Protein AF-A0A1W5D8Z5-F1 (afdb_monomer)

Sequence (455 aa):
MLRHGYRRSPISWREISVKGAHGLWIIHNESQKPDLVVYYCHGGGFSMGSSYFYLEFLLALVSLLESDGGYRNPALFALEYTLVPDASFPTQLHQSIAGFEHVRSLVENASKICFSGDSAGATLVLSLLLHIASSPYYEKRRPGYAILISPWVSIVSPNNRDTPSDYLNANSLELYGRQYAGSEKNLTPLDLVKCRRQVDASIYKSNLSAWRSIYAKEGLRGVFFGWSPTFVGYCFQGGGKYGFYEVFKYYYGEKLFPNTNKTVVYLGASASAEFLADMALCPFEAIKVRMQTTLPPFASTLREGWAKVTAKEGYGGLYKGLYPLWGRQIPYTMVKFATFETTVDYIYRTLGKPKESYSALQQTGVSFLGGYIAGIGCAVISHPADVMVSKLNADRQAGEGAAQAMSRIYGSIGFKGLWNGLPVRIVMIGTLTAFQWLIYDSFKVSLGLPTTGGH

Mean predicted aligned error: 16.62 Å

pLDDT: mean 83.25, std 12.53, range [35.94, 98.5]

Nearest PDB structures (foldseek):
  5gmr-assembly4_D  TM=8.353E-01  e=9.800E-08  uncultured bacterium
  7at4-assembly1_A  TM=8.037E-01  e=8.154E-08  uncultured bacterium
  4xvc-assembly4_D  TM=8.140E-01  e=1.125E-07  environmental samples
  3dnm-assembly3_C  TM=8.318E-01  e=2.566E-06  uncultured bacterium
  3dnm-assembly1_A  TM=7.995E-01  e=1.947E-06  uncultured bacterium

Structure (mmCIF, N/CA/C/O backbone):
data_AF-A0A1W5D8Z5-F1
#
_entry.id   AF-A0A1W5D8Z5-F1
#
loop_
_atom_site.group_PDB
_atom_site.id
_atom_site.type_symbol
_atom_site.label_atom_id
_atom_site.label_alt_id
_atom_site.label_comp_id
_atom_site.label_asym_id
_atom_site.label_entity_id
_atom_site.label_seq_id
_atom_site.pdbx_PDB_ins_code
_atom_site.Cartn_x
_atom_site.Cartn_y
_atom_site.Cartn_z
_atom_site.occupancy
_atom_site.B_iso_or_equiv
_atom_site.auth_seq_id
_atom_site.auth_comp_id
_atom_site.auth_asym_id
_atom_site.auth_atom_id
_atom_site.pdbx_PDB_model_num
ATOM 1 N N . MET A 1 1 ? 16.843 -19.762 -13.304 1.00 61.38 1 MET A N 1
ATOM 2 C CA . MET A 1 1 ? 17.180 -20.556 -14.524 1.00 61.38 1 MET A CA 1
ATOM 3 C C . MET A 1 1 ? 18.179 -19.937 -15.519 1.00 61.38 1 MET A C 1
ATOM 5 O O . MET A 1 1 ? 19.203 -20.576 -15.724 1.00 61.38 1 MET A O 1
ATOM 9 N N . LEU A 1 2 ? 17.994 -18.739 -16.110 1.00 62.00 2 LEU A N 1
ATOM 10 C CA . LEU A 1 2 ? 18.997 -18.164 -17.052 1.00 62.00 2 LEU A CA 1
ATOM 11 C C . LEU A 1 2 ? 20.402 -18.008 -16.434 1.00 62.00 2 LEU A C 1
ATOM 13 O O . LEU A 1 2 ? 21.404 -18.264 -17.095 1.00 62.00 2 LEU A O 1
ATOM 17 N N . ARG A 1 3 ? 20.470 -17.660 -15.139 1.00 56.56 3 ARG A N 1
ATOM 18 C CA . ARG A 1 3 ? 21.719 -17.596 -14.351 1.00 56.56 3 ARG A CA 1
ATOM 19 C C . ARG A 1 3 ? 22.451 -18.941 -14.232 1.00 56.56 3 ARG A C 1
ATOM 21 O O . ARG A 1 3 ? 23.636 -18.948 -13.936 1.00 56.56 3 ARG A O 1
ATOM 28 N N . HIS A 1 4 ? 21.758 -20.049 -14.487 1.00 66.12 4 HIS A N 1
ATOM 29 C CA . HIS A 1 4 ? 22.291 -21.412 -14.463 1.00 66.12 4 HIS A CA 1
ATOM 30 C C . HIS A 1 4 ? 22.468 -21.993 -15.880 1.00 66.12 4 HIS A C 1
ATOM 32 O O . HIS A 1 4 ? 22.614 -23.198 -16.034 1.00 66.12 4 HIS A O 1
ATOM 38 N N . GLY A 1 5 ? 22.433 -21.157 -16.929 1.00 71.25 5 GLY A N 1
ATOM 39 C CA . GLY A 1 5 ? 22.708 -21.569 -18.314 1.00 71.25 5 GLY A CA 1
ATOM 40 C C . GLY A 1 5 ? 21.513 -22.139 -19.090 1.00 71.25 5 GLY A C 1
ATOM 41 O O . GLY A 1 5 ? 21.625 -22.376 -20.293 1.00 71.25 5 GLY A O 1
ATOM 42 N N . TYR A 1 6 ? 20.348 -22.300 -18.458 1.00 67.81 6 TYR A N 1
ATOM 43 C CA . TYR A 1 6 ? 19.146 -22.805 -19.124 1.00 67.81 6 TYR A CA 1
ATOM 44 C C . TYR A 1 6 ? 18.458 -21.708 -19.947 1.00 67.81 6 TYR A C 1
ATOM 46 O O . TYR A 1 6 ? 17.938 -20.736 -19.397 1.00 67.81 6 TYR A O 1
ATOM 54 N N . ARG A 1 7 ? 18.429 -21.878 -21.277 1.00 70.38 7 ARG A N 1
ATOM 55 C CA . ARG A 1 7 ? 17.733 -20.975 -22.223 1.00 70.38 7 ARG A CA 1
ATOM 56 C C . ARG A 1 7 ? 16.235 -21.264 -22.365 1.00 70.38 7 ARG A C 1
ATOM 58 O O . ARG A 1 7 ? 15.495 -20.414 -22.847 1.00 70.38 7 ARG A O 1
ATOM 65 N N . ARG A 1 8 ? 15.799 -22.462 -21.979 1.00 70.44 8 ARG A N 1
ATOM 66 C CA . ARG A 1 8 ? 14.400 -22.908 -21.918 1.00 70.44 8 ARG A CA 1
ATOM 67 C C . ARG A 1 8 ? 14.217 -23.717 -20.637 1.00 70.44 8 ARG A C 1
ATOM 69 O O . ARG A 1 8 ? 15.195 -24.265 -20.132 1.00 70.44 8 ARG A O 1
ATOM 76 N N . SER A 1 9 ? 12.995 -23.754 -20.111 1.00 72.62 9 SER A N 1
ATOM 77 C CA . SER A 1 9 ? 12.679 -24.577 -18.939 1.00 72.62 9 SER A CA 1
ATOM 78 C C . SER A 1 9 ? 12.969 -26.051 -19.256 1.00 72.62 9 SER A C 1
ATOM 80 O O . SER A 1 9 ? 12.497 -26.520 -20.293 1.00 72.62 9 SER A O 1
ATOM 82 N N . PRO A 1 10 ? 13.735 -26.773 -18.419 1.00 75.88 10 PRO A N 1
ATOM 83 C CA . PRO A 1 10 ? 14.020 -28.191 -18.635 1.00 75.88 10 PRO A CA 1
ATOM 84 C C . PRO A 1 10 ? 12.790 -29.077 -18.387 1.00 75.88 10 PRO A C 1
ATOM 86 O O . PRO A 1 10 ? 12.699 -30.162 -18.946 1.00 75.88 10 PRO A O 1
ATOM 89 N N . ILE A 1 11 ? 11.828 -28.587 -17.600 1.00 86.38 11 ILE A N 1
ATOM 90 C CA . ILE A 1 11 ? 10.555 -29.252 -17.306 1.00 86.38 11 ILE A CA 1
ATOM 91 C C . ILE A 1 11 ? 9.424 -28.415 -17.889 1.00 86.38 11 ILE A C 1
ATOM 93 O O . ILE A 1 11 ? 9.457 -27.178 -17.807 1.00 86.38 11 ILE A O 1
ATOM 97 N N . SER A 1 12 ? 8.417 -29.071 -18.458 1.00 88.56 12 SER A N 1
ATOM 98 C CA . SER A 1 12 ? 7.221 -28.374 -18.915 1.00 88.56 12 SER A CA 1
ATOM 99 C C . SER A 1 12 ? 6.399 -27.895 -17.719 1.00 88.56 12 SER A C 1
ATOM 101 O O . SER A 1 12 ? 6.214 -28.613 -16.733 1.00 88.56 12 SER A O 1
ATOM 103 N N . TRP A 1 13 ? 5.924 -26.656 -17.798 1.00 93.19 13 TRP A N 1
ATOM 104 C CA . TRP A 1 13 ? 4.943 -26.136 -16.863 1.00 93.19 13 TRP A CA 1
ATOM 105 C C . TRP A 1 13 ? 3.960 -25.225 -17.585 1.00 93.19 13 TRP A C 1
ATOM 107 O O . TRP A 1 13 ? 4.304 -24.585 -18.581 1.00 93.19 13 TRP A O 1
ATOM 117 N N . ARG A 1 14 ? 2.729 -25.179 -17.081 1.00 94.25 14 ARG A N 1
ATOM 118 C CA . ARG A 1 14 ? 1.655 -24.337 -17.611 1.00 94.25 14 ARG A CA 1
ATOM 119 C C . ARG A 1 14 ? 0.695 -23.916 -16.515 1.00 94.25 14 ARG A C 1
ATOM 121 O O . ARG A 1 14 ? 0.558 -24.590 -15.496 1.00 94.25 14 ARG A O 1
ATOM 128 N N . GLU A 1 15 ? -0.011 -22.830 -16.766 1.00 95.69 15 GLU A N 1
ATOM 129 C CA . GLU A 1 15 ? -1.135 -22.415 -15.938 1.00 95.69 15 GLU A CA 1
ATOM 130 C C . GLU A 1 15 ? -2.349 -23.297 -16.216 1.00 95.69 15 GLU A C 1
ATOM 132 O O . GLU A 1 15 ? -2.657 -23.631 -17.363 1.00 95.69 15 GLU A O 1
ATOM 137 N N . ILE A 1 16 ? -3.052 -23.670 -15.153 1.00 93.62 16 ILE A N 1
ATOM 138 C CA . ILE A 1 16 ? -4.333 -24.356 -15.231 1.00 93.62 16 ILE A CA 1
ATOM 139 C C . ILE A 1 16 ? -5.367 -23.528 -14.475 1.00 93.62 16 ILE A C 1
ATOM 141 O O . ILE A 1 16 ? -5.223 -23.247 -13.287 1.00 93.62 16 ILE A O 1
ATOM 145 N N . SER A 1 17 ? -6.447 -23.190 -15.177 1.00 93.50 17 SER A N 1
ATOM 146 C CA . SER A 1 17 ? -7.649 -22.583 -14.608 1.00 93.50 17 SER A CA 1
ATOM 147 C C . SER A 1 17 ? -8.798 -23.581 -14.683 1.00 93.50 17 SER A C 1
ATOM 149 O O . SER A 1 17 ? -9.228 -23.961 -15.771 1.00 93.50 17 SER A O 1
ATOM 151 N N . VAL A 1 18 ? -9.322 -23.990 -13.531 1.00 91.81 18 VAL A N 1
ATOM 152 C CA . VAL A 1 18 ? -10.535 -24.808 -13.419 1.00 91.81 18 VAL A CA 1
ATOM 153 C C . VAL A 1 18 ? -11.593 -24.067 -12.614 1.00 91.81 18 VAL A C 1
ATOM 155 O O . VAL A 1 18 ? -11.330 -23.052 -11.969 1.00 91.81 18 VAL A O 1
ATOM 158 N N . LYS A 1 19 ? -12.831 -24.564 -12.636 1.00 91.19 19 LYS A N 1
ATOM 159 C CA . LYS A 1 19 ? -13.921 -23.947 -11.878 1.00 91.19 19 LYS A CA 1
ATOM 160 C C . LYS A 1 19 ? -13.593 -23.953 -10.379 1.00 91.19 19 LYS A C 1
ATOM 162 O O . LYS A 1 19 ? -13.695 -24.983 -9.723 1.00 91.19 19 LYS A O 1
ATOM 167 N N . GLY A 1 20 ? -13.246 -22.782 -9.852 1.00 90.06 20 GLY A N 1
ATOM 168 C CA . GLY A 1 20 ? -12.958 -22.576 -8.434 1.00 90.06 20 GLY A CA 1
ATOM 169 C C . GLY A 1 20 ? -11.495 -22.747 -8.022 1.00 90.06 20 GLY A C 1
ATOM 170 O O . GLY A 1 20 ? -11.220 -22.548 -6.846 1.00 90.06 20 GLY A O 1
ATOM 171 N N . ALA A 1 21 ? -10.564 -23.058 -8.930 1.00 94.06 21 ALA A N 1
ATOM 172 C CA . ALA A 1 21 ? -9.134 -23.105 -8.613 1.00 94.06 21 ALA A CA 1
ATOM 173 C C . ALA A 1 21 ? -8.261 -22.673 -9.797 1.00 94.06 21 ALA A C 1
ATOM 175 O O . ALA A 1 21 ? -8.585 -22.925 -10.957 1.00 94.06 21 ALA A O 1
ATOM 176 N N . HIS A 1 22 ? -7.137 -22.046 -9.476 1.00 96.19 22 HIS A N 1
ATOM 177 C CA . HIS A 1 22 ? -6.090 -21.654 -10.409 1.00 96.19 22 HIS A CA 1
ATOM 178 C C . HIS A 1 22 ? -4.752 -22.171 -9.877 1.00 96.19 22 HIS A C 1
ATOM 180 O O . HIS A 1 22 ? -4.594 -22.322 -8.664 1.00 96.19 22 HIS A O 1
ATOM 186 N N . GLY A 1 23 ? -3.795 -22.467 -10.748 1.00 96.19 23 GLY A N 1
ATOM 187 C CA . GLY A 1 23 ? -2.488 -22.928 -10.304 1.00 96.19 23 GLY A CA 1
ATOM 188 C C . GLY A 1 23 ? -1.532 -23.269 -11.433 1.00 96.19 23 GLY A C 1
ATOM 189 O O . GLY A 1 23 ? -1.876 -23.198 -12.613 1.00 96.19 23 GLY A O 1
ATOM 190 N N . LEU A 1 24 ? -0.325 -23.672 -11.049 1.00 97.19 24 LEU A N 1
ATOM 191 C CA . LEU A 1 24 ? 0.710 -24.141 -11.962 1.00 97.19 24 LEU A CA 1
ATOM 192 C C . LEU A 1 24 ? 0.738 -25.661 -11.986 1.00 97.19 24 LEU A C 1
ATOM 194 O O . LEU A 1 24 ? 0.827 -26.302 -10.943 1.00 97.19 24 LEU A O 1
ATOM 198 N N . TRP A 1 25 ? 0.706 -26.227 -13.184 1.00 97.31 25 TRP A N 1
ATOM 199 C CA . TRP A 1 25 ? 0.942 -27.642 -13.423 1.00 97.31 25 TRP A CA 1
ATOM 200 C C . TRP A 1 25 ? 2.340 -27.845 -13.980 1.00 97.31 25 TRP A C 1
ATOM 202 O O . TRP A 1 25 ? 2.705 -27.193 -14.956 1.00 97.31 25 TRP A O 1
ATOM 212 N N . ILE A 1 26 ? 3.102 -28.749 -13.372 1.00 97.12 26 ILE A N 1
ATOM 213 C CA . ILE A 1 26 ? 4.489 -29.061 -13.718 1.00 97.12 26 ILE A CA 1
ATOM 214 C C . ILE A 1 26 ? 4.606 -30.570 -13.917 1.00 97.12 26 ILE A C 1
ATOM 216 O O . ILE A 1 26 ? 4.205 -31.336 -13.042 1.00 97.12 26 ILE A O 1
ATOM 220 N N . ILE A 1 27 ? 5.159 -30.999 -15.052 1.00 95.81 27 ILE A N 1
ATOM 221 C CA . ILE A 1 27 ? 5.396 -32.415 -15.366 1.00 95.81 27 ILE A CA 1
ATOM 222 C C . ILE A 1 27 ? 6.494 -32.542 -16.433 1.00 95.81 27 ILE A C 1
ATOM 224 O O . ILE A 1 27 ? 6.637 -31.663 -17.285 1.00 95.81 27 ILE A O 1
ATOM 228 N N . HIS A 1 28 ? 7.274 -33.625 -16.423 1.00 89.88 28 HIS A N 1
ATOM 229 C CA . HIS A 1 28 ? 8.274 -33.869 -17.473 1.00 89.88 28 HIS A CA 1
ATOM 230 C C . HIS A 1 28 ? 7.627 -34.325 -18.781 1.00 89.88 28 HIS A C 1
ATOM 232 O O . HIS A 1 28 ? 7.923 -33.772 -19.840 1.00 89.88 28 HIS A O 1
ATOM 238 N N . ASN A 1 29 ? 6.712 -35.297 -18.712 1.00 90.81 29 ASN A N 1
ATOM 239 C CA . ASN A 1 29 ? 6.039 -35.842 -19.884 1.00 90.81 29 ASN A CA 1
ATOM 240 C C . ASN A 1 29 ? 4.517 -35.672 -19.796 1.00 90.81 29 ASN A C 1
ATOM 242 O O . ASN A 1 29 ? 3.822 -36.473 -19.171 1.00 90.81 29 ASN A O 1
ATOM 246 N N . GLU A 1 30 ? 3.988 -34.658 -20.486 1.00 89.94 30 GLU A N 1
ATOM 247 C CA . GLU A 1 30 ? 2.544 -34.385 -20.540 1.00 89.94 30 GLU A CA 1
ATOM 248 C C . GLU A 1 30 ? 1.720 -35.493 -21.220 1.00 89.94 30 GLU A C 1
ATOM 250 O O . GLU A 1 30 ? 0.510 -35.566 -21.017 1.00 89.94 30 GLU A O 1
ATOM 255 N N . SER A 1 31 ? 2.352 -36.352 -22.030 1.00 90.00 31 SER A N 1
ATOM 256 C CA . SER A 1 31 ? 1.666 -37.444 -22.739 1.00 90.00 31 SER A CA 1
ATOM 257 C C . SER A 1 31 ? 1.463 -38.686 -21.869 1.00 90.00 31 SER A C 1
ATOM 259 O O . SER A 1 31 ? 0.754 -39.610 -22.268 1.00 90.00 31 SER A O 1
ATOM 261 N N . GLN A 1 32 ? 2.087 -38.738 -20.691 1.00 91.00 32 GLN A N 1
ATOM 262 C CA . GLN A 1 32 ? 1.985 -39.853 -19.757 1.00 91.00 32 GLN A CA 1
ATOM 263 C C . GLN A 1 32 ? 1.244 -39.424 -18.492 1.00 91.00 32 GLN A C 1
ATOM 265 O O . GLN A 1 32 ? 1.393 -38.303 -18.008 1.00 91.00 32 GLN A O 1
ATOM 270 N N . LYS A 1 33 ? 0.447 -40.334 -17.922 1.00 91.44 33 LYS A N 1
ATOM 271 C CA . LYS A 1 33 ? -0.183 -40.083 -16.621 1.00 91.44 33 LYS A CA 1
ATOM 272 C C . LYS A 1 33 ? 0.887 -39.988 -15.528 1.00 91.44 33 LYS A C 1
ATOM 274 O O . LYS A 1 33 ? 1.865 -40.739 -15.590 1.00 91.44 33 LYS A O 1
ATOM 279 N N . PRO A 1 34 ? 0.689 -39.135 -14.513 1.00 95.38 34 PRO A N 1
ATOM 280 C CA . PRO A 1 34 ? 1.613 -39.064 -13.398 1.00 95.38 34 PRO A CA 1
ATOM 281 C C . PRO A 1 34 ? 1.486 -40.290 -12.488 1.00 95.38 34 PRO A C 1
ATOM 283 O O . PRO A 1 34 ? 0.383 -40.784 -12.222 1.00 95.38 34 PRO A O 1
ATOM 286 N N . ASP A 1 35 ? 2.616 -40.785 -11.990 1.00 94.75 35 ASP A N 1
ATOM 287 C CA . ASP A 1 35 ? 2.665 -41.848 -10.982 1.00 94.75 35 ASP A CA 1
ATOM 288 C C . ASP A 1 35 ? 2.708 -41.317 -9.541 1.00 94.75 35 ASP A C 1
ATOM 290 O O . ASP A 1 35 ? 2.319 -42.040 -8.622 1.00 94.75 35 ASP A O 1
ATOM 294 N N . LEU A 1 36 ? 3.044 -40.036 -9.375 1.00 96.44 36 LEU A N 1
ATOM 295 C CA . LEU A 1 36 ? 2.877 -39.235 -8.163 1.00 96.44 36 LEU A CA 1
ATOM 296 C C . LEU A 1 36 ? 2.426 -37.821 -8.550 1.00 96.44 36 LEU A C 1
ATOM 298 O O . LEU A 1 36 ? 2.955 -37.250 -9.503 1.00 96.44 36 LEU A O 1
ATOM 302 N N . VAL A 1 37 ? 1.500 -37.230 -7.791 1.00 98.06 37 VAL A N 1
ATOM 303 C CA . VAL A 1 37 ? 1.201 -35.794 -7.895 1.00 98.06 37 VAL A CA 1
ATOM 304 C C . VAL A 1 37 ? 1.402 -35.102 -6.556 1.00 98.06 37 VAL A C 1
ATOM 306 O O . VAL A 1 37 ? 0.719 -35.413 -5.579 1.00 98.06 37 VAL A O 1
ATOM 309 N N . VAL A 1 38 ? 2.302 -34.123 -6.517 1.00 98.25 38 VAL A N 1
ATOM 310 C CA . VAL A 1 38 ? 2.452 -33.218 -5.376 1.00 98.25 38 VAL A CA 1
ATOM 311 C C . VAL A 1 38 ? 1.440 -32.083 -5.513 1.00 98.25 38 VAL A C 1
ATOM 313 O O . VAL A 1 38 ? 1.491 -31.306 -6.459 1.00 98.25 38 VAL A O 1
ATOM 316 N N . TYR A 1 39 ? 0.509 -31.978 -4.573 1.00 98.38 39 TYR A N 1
ATOM 317 C CA . TYR A 1 39 ? -0.396 -30.839 -4.456 1.00 98.38 39 TYR A CA 1
ATOM 318 C C . TYR A 1 39 ? 0.223 -29.824 -3.496 1.00 98.38 39 TYR A C 1
ATOM 320 O O . TYR A 1 39 ? 0.274 -30.084 -2.294 1.00 98.38 39 TYR A O 1
ATOM 328 N N . TYR A 1 40 ? 0.720 -28.706 -4.014 1.00 98.50 40 TYR A N 1
ATOM 329 C CA . TYR A 1 40 ? 1.483 -27.727 -3.247 1.00 98.50 40 TYR A CA 1
ATOM 330 C C . TYR A 1 40 ? 0.679 -26.457 -2.954 1.00 98.50 40 TYR A C 1
ATOM 332 O O . TYR A 1 40 ? 0.160 -25.826 -3.872 1.00 98.50 40 TYR A O 1
ATOM 340 N N . CYS A 1 41 ? 0.639 -26.031 -1.692 1.00 98.00 41 CYS A N 1
ATOM 341 C CA . CYS A 1 41 ? 0.167 -24.702 -1.298 1.00 98.00 41 CYS A CA 1
ATOM 342 C C . CYS A 1 41 ? 1.348 -23.868 -0.794 1.00 98.00 41 CYS A C 1
ATOM 344 O O . CYS A 1 41 ? 2.000 -24.246 0.179 1.00 98.00 41 CYS A O 1
ATOM 346 N N . HIS A 1 42 ? 1.603 -22.721 -1.421 1.00 96.19 42 HIS A N 1
ATOM 347 C CA . HIS A 1 42 ? 2.729 -21.860 -1.054 1.00 96.19 42 HIS A CA 1
ATOM 348 C C . HIS A 1 42 ? 2.500 -21.084 0.254 1.00 96.19 42 HIS A C 1
ATOM 350 O O . HIS A 1 42 ? 1.363 -20.787 0.623 1.00 96.19 42 HIS A O 1
ATOM 356 N N . GLY A 1 43 ? 3.584 -20.723 0.942 1.00 91.38 43 GLY A N 1
ATOM 357 C CA . GLY A 1 43 ? 3.594 -19.844 2.112 1.00 91.38 43 GLY A CA 1
ATOM 358 C C . GLY A 1 43 ? 3.443 -18.354 1.785 1.00 91.38 43 GLY A C 1
ATOM 359 O O . GLY A 1 43 ? 2.957 -17.974 0.723 1.00 91.38 43 GLY A O 1
ATOM 360 N N . GLY A 1 44 ? 3.856 -17.497 2.727 1.00 85.50 44 GLY A N 1
ATOM 361 C CA . GLY A 1 44 ? 3.751 -16.031 2.616 1.00 85.50 44 GLY A CA 1
ATOM 362 C C . GLY A 1 44 ? 2.650 -15.397 3.479 1.00 85.50 44 GLY A C 1
ATOM 363 O O . GLY A 1 44 ? 2.106 -14.343 3.158 1.00 85.50 44 GLY A O 1
ATOM 364 N N . GLY A 1 45 ? 2.304 -16.041 4.600 1.00 85.81 45 GLY A N 1
ATOM 365 C CA . GLY A 1 45 ? 1.406 -15.465 5.607 1.00 85.81 45 GLY A CA 1
ATOM 366 C C . GLY A 1 45 ? -0.015 -15.200 5.104 1.00 85.81 45 GLY A C 1
ATOM 367 O O . GLY A 1 45 ? -0.673 -14.311 5.622 1.00 85.81 45 GLY A O 1
ATOM 368 N N . PHE A 1 46 ? -0.470 -15.899 4.061 1.00 88.06 46 PHE A N 1
ATOM 369 C CA . PHE A 1 46 ? -1.717 -15.632 3.328 1.00 88.06 46 PHE A CA 1
ATOM 370 C C . PHE A 1 46 ? -1.801 -14.268 2.633 1.00 88.06 46 PHE A C 1
ATOM 372 O O . PHE A 1 46 ? -2.763 -14.059 1.905 1.00 88.06 46 PHE A O 1
ATOM 379 N N . SER A 1 47 ? -0.859 -13.346 2.855 1.00 80.00 47 SER A N 1
ATOM 380 C CA . SER A 1 47 ? -0.925 -11.953 2.386 1.00 80.00 47 SER A CA 1
ATOM 381 C C . SER A 1 47 ? 0.024 -11.654 1.230 1.00 80.00 47 SER A C 1
ATOM 383 O O . SER A 1 47 ? -0.074 -10.603 0.602 1.00 80.00 47 SER A O 1
ATOM 385 N N . MET A 1 48 ? 0.982 -12.538 0.984 1.00 78.81 48 MET A N 1
ATOM 386 C CA . MET A 1 48 ? 1.983 -12.408 -0.063 1.00 78.81 48 MET A CA 1
ATOM 387 C C . MET A 1 48 ? 2.405 -13.796 -0.537 1.00 78.81 48 MET A C 1
ATOM 389 O O . MET A 1 48 ? 2.073 -14.803 0.083 1.00 78.81 48 MET A O 1
ATOM 393 N N . GLY A 1 49 ? 3.168 -13.839 -1.624 1.00 80.44 49 GLY A N 1
ATOM 394 C CA . GLY A 1 49 ? 3.627 -15.085 -2.225 1.00 80.44 49 GLY A CA 1
ATOM 395 C C . GLY A 1 49 ? 2.770 -15.510 -3.408 1.00 80.44 49 GLY A C 1
ATOM 396 O O . GLY A 1 49 ? 1.690 -14.985 -3.650 1.00 80.44 49 GLY A O 1
ATOM 397 N N . 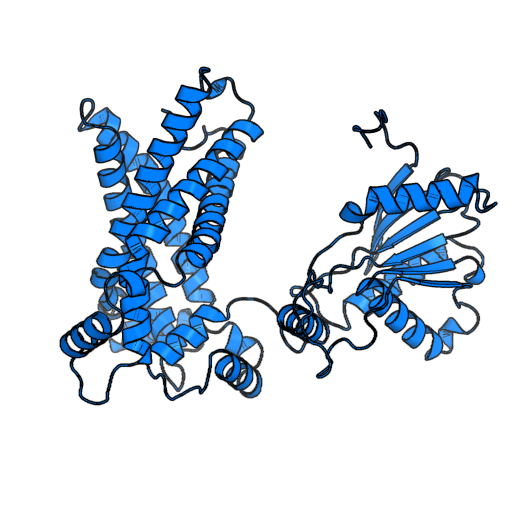SER A 1 50 ? 3.324 -16.426 -4.183 1.00 90.38 50 SER A N 1
ATOM 398 C CA . SER A 1 50 ? 2.683 -17.046 -5.332 1.00 90.38 50 SER A CA 1
ATOM 399 C C . SER A 1 50 ? 3.514 -18.267 -5.724 1.00 90.38 50 SER A C 1
ATOM 401 O O . SER A 1 50 ? 4.735 -18.262 -5.588 1.00 90.38 50 SER A O 1
ATOM 403 N N . SER A 1 51 ? 2.889 -19.298 -6.263 1.00 88.88 51 SER A N 1
ATOM 404 C CA . SER A 1 51 ? 3.512 -20.427 -6.954 1.00 88.88 51 SER A CA 1
ATOM 405 C C . SER A 1 51 ? 4.560 -19.994 -7.984 1.00 88.88 51 SER A C 1
ATOM 407 O O . SER A 1 51 ? 5.571 -20.681 -8.107 1.00 88.88 51 SER A O 1
ATOM 409 N N . TYR A 1 52 ? 4.408 -18.846 -8.666 1.00 89.31 52 TYR A N 1
ATOM 410 C CA . TYR A 1 52 ? 5.461 -18.331 -9.562 1.00 89.31 52 TYR A CA 1
ATOM 411 C C . TYR A 1 52 ? 6.738 -17.966 -8.799 1.00 89.31 52 TYR A C 1
ATOM 413 O O . TYR A 1 52 ? 7.841 -18.202 -9.288 1.00 89.31 52 TYR A O 1
ATOM 421 N N . PHE A 1 53 ? 6.604 -17.416 -7.588 1.00 83.06 53 PHE A N 1
ATOM 422 C CA . PHE A 1 53 ? 7.746 -17.108 -6.726 1.00 83.06 53 PHE A CA 1
ATOM 423 C C . PHE A 1 53 ? 8.477 -18.385 -6.288 1.00 83.06 53 PHE A C 1
ATOM 425 O O . PHE A 1 53 ? 9.701 -18.394 -6.191 1.00 83.06 53 PHE A O 1
ATOM 432 N N . TYR A 1 54 ? 7.739 -19.481 -6.097 1.00 86.88 54 TYR A N 1
ATOM 433 C CA . TYR A 1 54 ? 8.290 -20.790 -5.742 1.00 86.88 54 TYR A CA 1
ATOM 434 C C . TYR A 1 54 ? 8.706 -21.625 -6.964 1.00 86.88 54 TYR A C 1
ATOM 436 O O . TYR A 1 54 ? 9.219 -22.725 -6.788 1.00 86.88 54 TYR A O 1
ATOM 444 N N . LEU A 1 55 ? 8.532 -21.136 -8.198 1.00 89.75 55 LEU A N 1
ATOM 445 C CA . LEU A 1 55 ? 8.658 -21.950 -9.411 1.00 89.75 55 LEU A CA 1
ATOM 446 C C . LEU A 1 55 ? 10.004 -22.681 -9.518 1.00 89.75 55 LEU A C 1
ATOM 448 O O . LEU A 1 55 ? 10.025 -23.860 -9.845 1.00 89.75 55 LEU A O 1
ATOM 452 N N . GLU A 1 56 ? 11.125 -22.023 -9.211 1.00 88.75 56 GLU A N 1
ATOM 453 C CA . GLU A 1 56 ? 12.451 -22.663 -9.267 1.00 88.75 56 GLU A CA 1
ATOM 454 C C . GLU A 1 56 ? 12.582 -23.813 -8.257 1.00 88.75 56 GLU A C 1
ATOM 456 O O . GLU A 1 56 ? 13.076 -24.883 -8.606 1.00 88.75 56 GLU A O 1
ATOM 461 N N . PHE A 1 57 ? 12.060 -23.627 -7.042 1.00 90.81 57 PHE A N 1
ATOM 462 C CA . PHE A 1 57 ? 11.992 -24.678 -6.027 1.00 90.81 57 PHE A CA 1
ATOM 463 C C . PHE A 1 57 ? 11.078 -25.832 -6.463 1.00 90.81 57 PHE A C 1
ATOM 465 O O . PHE A 1 57 ? 11.448 -26.995 -6.324 1.00 90.81 57 PHE A O 1
ATOM 472 N N . LEU A 1 58 ? 9.907 -25.525 -7.025 1.00 94.38 58 LEU A N 1
ATOM 473 C CA . LEU A 1 58 ? 8.933 -26.531 -7.450 1.00 94.38 58 LEU A CA 1
ATOM 474 C C . LEU A 1 58 ? 9.445 -27.364 -8.630 1.00 94.38 58 LEU A C 1
ATOM 476 O O . LEU A 1 58 ? 9.263 -28.579 -8.646 1.00 94.38 58 LEU A O 1
ATOM 480 N N . LEU A 1 59 ? 10.123 -26.731 -9.591 1.00 93.31 59 LEU A N 1
ATOM 481 C CA . LEU A 1 59 ? 10.785 -27.428 -10.693 1.00 93.31 59 LEU A CA 1
ATOM 482 C C . LEU A 1 59 ? 11.899 -28.335 -10.163 1.00 93.31 59 LEU A C 1
ATOM 484 O O . LEU A 1 59 ? 11.943 -29.509 -10.517 1.00 93.31 59 LEU A O 1
ATOM 488 N N . ALA A 1 60 ? 12.748 -27.826 -9.265 1.00 91.81 60 ALA A N 1
ATOM 489 C CA . ALA A 1 60 ? 13.797 -28.632 -8.647 1.00 91.81 60 ALA A CA 1
ATOM 490 C C . ALA A 1 60 ? 13.222 -29.840 -7.891 1.00 91.81 60 ALA A C 1
ATOM 492 O O . ALA A 1 60 ? 13.747 -30.942 -8.016 1.00 91.81 60 ALA A O 1
ATOM 493 N N . LEU A 1 61 ? 12.112 -29.663 -7.167 1.00 93.94 61 LEU A N 1
ATOM 494 C CA . LEU A 1 61 ? 11.430 -30.754 -6.473 1.00 93.94 61 LEU A CA 1
ATOM 495 C C . LEU A 1 61 ? 10.949 -31.838 -7.448 1.00 93.94 61 LEU A C 1
ATOM 497 O O . LEU A 1 61 ? 11.187 -33.017 -7.203 1.00 93.94 61 LEU A O 1
ATOM 501 N N . VAL A 1 62 ? 10.306 -31.458 -8.556 1.00 95.56 62 VAL A N 1
ATOM 502 C CA . VAL A 1 62 ? 9.838 -32.421 -9.569 1.00 95.56 62 VAL A CA 1
ATOM 503 C C . VAL A 1 62 ? 11.010 -33.148 -10.234 1.00 95.56 62 VAL A C 1
ATOM 505 O O . VAL A 1 62 ? 10.939 -34.364 -10.397 1.00 95.56 62 VAL A O 1
ATOM 508 N N . SER A 1 63 ? 12.106 -32.449 -10.555 1.00 92.94 63 SER A N 1
ATOM 509 C CA . SER A 1 63 ? 13.332 -33.081 -11.069 1.00 92.94 63 SER A CA 1
ATOM 510 C C . SER A 1 63 ? 13.931 -34.083 -10.089 1.00 92.94 63 SER A C 1
ATOM 512 O O . SER A 1 63 ? 14.254 -35.192 -10.495 1.00 92.94 63 SER A O 1
ATOM 514 N N . LEU A 1 64 ? 14.041 -33.733 -8.805 1.00 94.12 64 LEU A N 1
ATOM 515 C CA . LEU A 1 64 ? 14.612 -34.626 -7.792 1.00 94.12 64 LEU A CA 1
ATOM 516 C C . LEU A 1 64 ? 13.729 -35.850 -7.530 1.00 94.12 64 LEU A C 1
ATOM 518 O O . LEU A 1 64 ? 14.239 -36.936 -7.270 1.00 94.12 64 LEU A O 1
ATOM 522 N N . LEU A 1 65 ? 12.403 -35.711 -7.621 1.00 95.19 65 LEU A N 1
ATOM 523 C CA . LEU A 1 65 ? 11.493 -36.855 -7.519 1.00 95.19 65 LEU A CA 1
ATOM 524 C C . LEU A 1 65 ? 11.702 -37.858 -8.663 1.00 95.19 65 LEU A C 1
ATOM 526 O O . LEU A 1 65 ? 11.583 -39.061 -8.434 1.00 95.19 65 LEU A O 1
ATOM 530 N N . GLU A 1 66 ? 12.022 -37.377 -9.865 1.00 93.06 66 GLU A N 1
ATOM 531 C CA . GLU A 1 66 ? 12.312 -38.235 -11.016 1.00 93.06 66 GLU A CA 1
ATOM 532 C C . GLU A 1 66 ? 13.719 -38.843 -10.929 1.00 93.06 66 GLU A C 1
ATOM 534 O O . GLU A 1 66 ? 13.874 -40.055 -11.067 1.00 93.06 66 GLU A O 1
ATOM 539 N N . SER A 1 67 ? 14.744 -38.023 -10.668 1.00 92.19 67 SER A N 1
ATOM 540 C CA . SER A 1 67 ? 16.141 -38.472 -10.697 1.00 92.19 67 SER A CA 1
ATOM 541 C C . SER A 1 67 ? 16.517 -39.339 -9.497 1.00 92.19 67 SER A C 1
ATOM 543 O O . SER A 1 67 ? 17.186 -40.358 -9.662 1.00 92.19 67 SER A O 1
ATOM 545 N N . ASP A 1 68 ? 16.067 -38.951 -8.301 1.00 93.62 68 ASP A N 1
ATOM 546 C CA . ASP A 1 68 ? 16.533 -39.520 -7.031 1.00 93.62 68 ASP A CA 1
ATOM 547 C C . ASP A 1 68 ? 15.393 -40.221 -6.275 1.00 93.62 68 ASP A C 1
ATOM 549 O O . ASP A 1 68 ? 15.618 -41.170 -5.526 1.00 93.62 68 ASP A O 1
ATOM 553 N N . GLY A 1 69 ? 14.152 -39.763 -6.471 1.00 88.75 69 GLY A N 1
ATOM 554 C CA . GLY A 1 69 ? 12.963 -40.275 -5.786 1.00 88.75 69 GLY A CA 1
ATOM 555 C C . GLY A 1 69 ? 12.401 -41.584 -6.349 1.00 88.75 69 GLY A C 1
ATOM 556 O O . GLY A 1 69 ? 11.517 -42.173 -5.728 1.00 88.75 69 GLY A O 1
ATOM 557 N N . GLY A 1 70 ? 12.891 -42.046 -7.504 1.00 93.19 70 GLY A N 1
ATOM 558 C CA . GLY A 1 70 ? 12.456 -43.293 -8.143 1.00 93.19 70 GLY A CA 1
ATOM 559 C C . GLY A 1 70 ? 11.070 -43.235 -8.799 1.00 93.19 70 GLY A C 1
ATOM 560 O O . GLY A 1 70 ? 10.524 -44.281 -9.159 1.00 93.19 70 GLY A O 1
ATOM 561 N N . TYR A 1 71 ? 10.491 -42.040 -8.959 1.00 94.88 71 TYR A N 1
ATOM 562 C CA . TYR A 1 71 ? 9.230 -41.844 -9.676 1.00 94.88 71 TYR A CA 1
ATOM 563 C C . TYR A 1 71 ? 9.490 -41.709 -11.178 1.00 94.88 71 TYR A C 1
ATOM 565 O O . TYR A 1 71 ? 10.424 -41.039 -11.599 1.00 94.88 71 TYR A O 1
ATOM 573 N N . ARG A 1 72 ? 8.655 -42.336 -12.009 1.00 94.25 72 ARG A N 1
ATOM 574 C CA . ARG A 1 72 ? 8.838 -42.376 -13.468 1.00 94.25 72 ARG A CA 1
ATOM 575 C C . ARG A 1 72 ? 8.315 -41.133 -14.174 1.00 94.25 72 ARG A C 1
ATOM 577 O O . ARG A 1 72 ? 8.833 -40.792 -15.227 1.00 94.25 72 ARG A O 1
ATOM 584 N N . ASN A 1 73 ? 7.255 -40.511 -13.663 1.00 95.25 73 ASN A N 1
ATOM 585 C CA . ASN A 1 73 ? 6.700 -39.282 -14.227 1.00 95.25 73 ASN A CA 1
ATOM 586 C C . ASN A 1 73 ? 5.992 -38.472 -13.126 1.00 95.25 73 ASN A C 1
ATOM 588 O O . ASN A 1 73 ? 4.762 -38.335 -13.150 1.00 95.25 73 ASN A O 1
ATOM 592 N N . PRO A 1 74 ? 6.733 -37.969 -12.121 1.00 96.69 74 PRO A N 1
ATOM 593 C CA . PRO A 1 74 ? 6.140 -37.167 -11.064 1.00 96.69 74 PRO A CA 1
ATOM 594 C C . PRO A 1 74 ? 5.608 -35.851 -11.636 1.00 96.69 74 PRO A C 1
ATOM 596 O O . PRO A 1 74 ? 6.225 -35.225 -12.502 1.00 96.69 74 PRO A O 1
ATOM 599 N N . ALA A 1 75 ? 4.468 -35.411 -11.117 1.00 97.44 75 ALA A N 1
ATOM 600 C CA . ALA A 1 75 ? 3.891 -34.115 -11.433 1.00 97.44 75 ALA A CA 1
ATOM 601 C C . ALA A 1 75 ? 3.651 -33.289 -10.171 1.00 97.44 75 ALA A C 1
ATOM 603 O O . ALA A 1 75 ? 3.599 -33.805 -9.052 1.00 97.44 75 ALA A O 1
ATOM 604 N N . LEU A 1 76 ? 3.466 -31.988 -10.360 1.00 98.12 76 LEU A N 1
ATOM 605 C CA . LEU A 1 76 ? 3.157 -31.057 -9.290 1.00 98.12 76 LEU A CA 1
ATOM 606 C C . LEU A 1 76 ? 2.067 -30.089 -9.736 1.00 98.12 76 LEU A C 1
ATOM 608 O O . LEU A 1 76 ? 2.148 -29.493 -10.807 1.00 98.12 76 LEU A O 1
ATOM 612 N N . PHE A 1 77 ? 1.061 -29.917 -8.884 1.00 98.19 77 PHE A N 1
ATOM 613 C CA . PHE A 1 77 ? 0.082 -28.845 -8.984 1.00 98.19 77 PHE A CA 1
ATOM 614 C C . PHE A 1 77 ? 0.304 -27.866 -7.835 1.00 98.19 77 PHE A C 1
ATOM 616 O O . PHE A 1 77 ? 0.073 -28.221 -6.680 1.00 98.19 77 PHE A O 1
ATOM 623 N N . ALA A 1 78 ? 0.745 -26.649 -8.135 1.00 98.06 78 ALA A N 1
ATOM 624 C CA . ALA A 1 78 ? 0.877 -25.583 -7.152 1.00 98.06 78 ALA A CA 1
ATOM 625 C C . ALA A 1 78 ? -0.353 -24.680 -7.207 1.00 98.06 78 ALA A C 1
ATOM 627 O O . ALA A 1 78 ? -0.619 -24.050 -8.230 1.00 98.06 78 ALA A O 1
ATOM 628 N N . LEU A 1 79 ? -1.115 -24.645 -6.118 1.00 98.06 79 LEU A N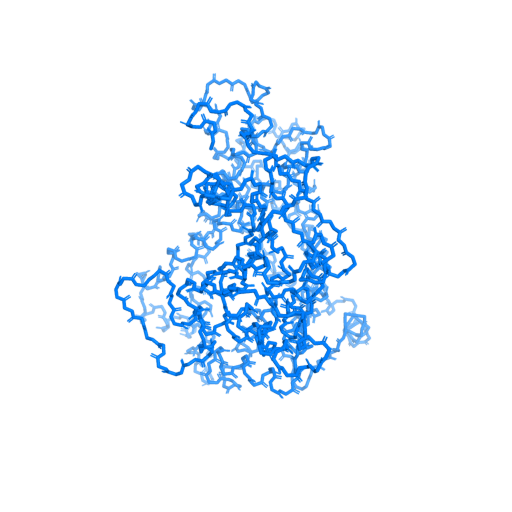 1
ATOM 629 C CA . LEU A 1 79 ? -2.329 -23.850 -6.013 1.00 98.06 79 LEU A CA 1
ATOM 630 C C . LEU A 1 79 ? -1.992 -22.358 -5.895 1.00 98.06 79 LEU A C 1
ATOM 632 O O . LEU A 1 79 ? -1.333 -21.936 -4.947 1.00 98.06 79 LEU A O 1
ATOM 636 N N . GLU A 1 80 ? -2.567 -21.560 -6.790 1.00 96.81 80 GLU A N 1
ATOM 637 C CA . GLU A 1 80 ? -2.712 -20.113 -6.642 1.00 96.81 80 GLU A CA 1
ATOM 638 C C . GLU A 1 80 ? -4.028 -19.821 -5.919 1.00 96.81 80 GLU A C 1
ATOM 640 O O . GLU A 1 80 ? -5.103 -19.776 -6.527 1.00 96.81 80 GLU A O 1
ATOM 645 N N . TYR A 1 81 ? -3.961 -19.655 -4.600 1.00 95.50 81 TYR A N 1
ATOM 646 C CA . TYR A 1 81 ? -5.121 -19.279 -3.798 1.00 95.50 81 TYR A CA 1
ATOM 647 C C . TYR A 1 81 ? -5.191 -17.762 -3.628 1.00 95.50 81 TYR A C 1
ATOM 649 O O . TYR A 1 81 ? -4.180 -17.067 -3.567 1.00 95.50 81 TYR A O 1
ATOM 657 N N . THR A 1 82 ? -6.406 -17.224 -3.531 1.00 91.12 82 THR A N 1
ATOM 658 C CA . THR A 1 82 ? -6.592 -15.783 -3.362 1.00 91.12 82 THR A CA 1
ATOM 659 C C . THR A 1 82 ? -6.065 -15.355 -2.000 1.00 91.12 82 THR A C 1
ATOM 661 O O . THR A 1 82 ? -6.453 -15.895 -0.962 1.00 91.12 82 THR A O 1
ATOM 664 N N . LEU A 1 83 ? -5.184 -14.366 -2.004 1.00 88.69 83 LEU A N 1
ATOM 665 C CA . LEU A 1 83 ? -4.548 -13.875 -0.796 1.00 88.69 83 LEU A CA 1
ATOM 666 C C . LEU A 1 83 ? -5.497 -12.995 0.010 1.00 88.69 83 LEU A C 1
ATOM 668 O O . LEU A 1 83 ? -6.453 -12.404 -0.504 1.00 88.69 83 LEU A O 1
ATOM 672 N N . VAL A 1 84 ? -5.214 -12.892 1.301 1.00 78.19 84 VAL A N 1
ATOM 673 C CA . VAL A 1 84 ? -5.686 -11.744 2.055 1.00 78.19 84 VAL A CA 1
ATOM 674 C C . VAL A 1 84 ? -4.973 -10.524 1.495 1.00 78.19 84 VAL A C 1
ATOM 676 O O . VAL A 1 84 ? -3.828 -10.614 1.051 1.00 78.19 84 VAL A O 1
ATOM 679 N N . PRO A 1 85 ? -5.594 -9.356 1.565 1.00 64.69 85 PRO A N 1
ATOM 680 C CA . PRO A 1 85 ? -6.941 -9.087 2.082 1.00 64.69 85 PRO A CA 1
ATOM 681 C C . PRO A 1 85 ? -8.109 -9.212 1.079 1.00 64.69 85 PRO A C 1
ATOM 683 O O . PRO A 1 85 ? -9.253 -8.928 1.448 1.00 64.69 85 PRO A O 1
ATOM 686 N N . ASP A 1 86 ? -7.866 -9.672 -0.149 1.00 74.25 86 ASP A N 1
ATOM 687 C CA . ASP A 1 86 ? -8.903 -9.839 -1.179 1.00 74.25 86 ASP A CA 1
ATOM 688 C C . ASP A 1 86 ? -9.907 -10.942 -0.799 1.00 74.25 86 ASP A C 1
ATOM 690 O O . ASP A 1 86 ? -11.131 -10.753 -0.809 1.00 74.25 86 ASP A O 1
ATOM 694 N N . ALA A 1 87 ? -9.397 -12.080 -0.328 1.00 79.62 87 ALA A N 1
ATOM 695 C CA . ALA A 1 87 ? -10.195 -13.172 0.208 1.00 79.62 87 ALA A CA 1
ATOM 696 C C . ALA A 1 87 ? -9.774 -13.533 1.635 1.00 79.62 87 ALA A C 1
ATOM 698 O O . ALA A 1 87 ? -8.634 -13.357 2.041 1.00 79.62 87 ALA A O 1
ATOM 699 N N . SER A 1 88 ? -10.712 -14.064 2.411 1.00 88.06 88 SER A N 1
ATOM 700 C CA . SER A 1 88 ? -10.453 -14.632 3.737 1.00 88.06 88 SER A CA 1
ATOM 701 C C . SER A 1 88 ? -11.008 -16.042 3.769 1.00 88.06 88 SER A C 1
ATOM 703 O O . SER A 1 88 ? -11.831 -16.414 2.916 1.00 88.06 88 SER A O 1
ATOM 705 N N . PHE A 1 89 ? -10.615 -16.795 4.788 1.00 90.31 89 PHE A N 1
ATOM 706 C CA . PHE A 1 89 ? -11.215 -18.075 5.104 1.00 90.31 89 PHE A CA 1
ATOM 707 C C . PHE A 1 89 ? -12.753 -17.940 5.127 1.00 90.31 89 PHE A C 1
ATOM 709 O O . PHE A 1 89 ? -13.260 -16.943 5.656 1.00 90.31 89 PHE A O 1
ATOM 716 N N . PRO A 1 90 ? -13.513 -18.878 4.523 1.00 94.12 90 PRO A N 1
ATOM 717 C CA . PRO A 1 90 ? -13.088 -20.172 3.969 1.00 94.12 90 PRO A CA 1
ATOM 718 C C . PRO A 1 90 ? -12.734 -20.173 2.467 1.00 94.12 90 PRO A C 1
ATOM 720 O O . PRO A 1 90 ? -12.615 -21.242 1.875 1.00 94.12 90 PRO A O 1
ATOM 723 N N . THR A 1 91 ? -12.558 -19.018 1.819 1.00 95.06 91 THR A N 1
ATOM 724 C CA . THR A 1 91 ? -12.358 -18.946 0.354 1.00 95.06 91 THR A CA 1
ATOM 725 C C . THR A 1 91 ? -11.156 -19.766 -0.116 1.00 95.06 91 THR A C 1
ATOM 727 O O . THR A 1 91 ? -11.284 -20.572 -1.033 1.00 95.06 91 THR A O 1
ATOM 730 N N . GLN A 1 92 ? -10.011 -19.620 0.553 1.00 95.75 92 GLN A N 1
ATOM 731 C CA . GLN A 1 92 ? -8.783 -20.349 0.229 1.00 95.75 92 GLN A CA 1
ATOM 732 C C . GLN A 1 92 ? -8.956 -21.861 0.414 1.00 95.75 92 GLN A C 1
ATOM 734 O O . GLN A 1 92 ? -8.424 -22.649 -0.367 1.00 95.75 92 GLN A O 1
ATOM 739 N N . LEU A 1 93 ? -9.735 -22.280 1.419 1.00 96.88 93 LEU A N 1
ATOM 740 C CA . LEU A 1 93 ? -10.066 -23.688 1.627 1.00 96.88 93 LEU A CA 1
ATOM 741 C C . LEU A 1 93 ? -10.933 -24.212 0.477 1.00 96.88 93 LEU A C 1
ATOM 743 O O . LEU A 1 93 ? -10.640 -25.274 -0.060 1.00 96.88 93 LEU A O 1
ATOM 747 N N . HIS A 1 94 ? -11.948 -23.461 0.041 1.00 97.50 94 HIS A N 1
ATOM 748 C CA . HIS A 1 94 ? -12.765 -23.843 -1.115 1.00 97.50 94 HIS A CA 1
ATOM 749 C C . HIS A 1 94 ? -11.938 -23.950 -2.401 1.00 97.50 94 HIS A C 1
ATOM 751 O O . HIS A 1 94 ? -12.110 -24.906 -3.156 1.00 97.50 94 HIS A O 1
ATOM 757 N N . GLN A 1 95 ? -11.005 -23.021 -2.623 1.00 97.62 95 GLN A N 1
ATOM 758 C CA . GLN A 1 95 ? -10.067 -23.095 -3.746 1.00 97.62 95 GLN A CA 1
ATOM 759 C C . GLN A 1 95 ? -9.157 -24.320 -3.640 1.00 97.62 95 GLN A C 1
ATOM 761 O O . GLN A 1 95 ? -8.909 -24.996 -4.635 1.00 97.62 95 GLN A O 1
ATOM 766 N N . SER A 1 96 ? -8.731 -24.661 -2.424 1.00 97.69 96 SER A N 1
ATOM 767 C CA . SER A 1 96 ? -7.925 -25.856 -2.174 1.00 97.69 96 SER A CA 1
ATOM 768 C C . SER A 1 96 ? -8.691 -27.150 -2.440 1.00 97.69 96 SER A C 1
ATOM 770 O O . SER A 1 96 ? -8.145 -28.085 -3.015 1.00 97.69 96 SER A O 1
ATOM 772 N N . ILE A 1 97 ? -9.973 -27.203 -2.073 1.00 97.62 97 ILE A N 1
ATOM 773 C CA . ILE A 1 97 ? -10.851 -28.342 -2.368 1.00 97.62 97 ILE A CA 1
ATOM 774 C C . ILE A 1 97 ? -11.043 -28.480 -3.883 1.00 97.62 97 ILE A C 1
ATOM 776 O O . ILE A 1 97 ? -10.902 -29.575 -4.422 1.00 97.62 97 ILE A O 1
ATOM 780 N N . ALA A 1 98 ? -11.312 -27.376 -4.587 1.00 97.69 98 ALA A N 1
ATOM 781 C CA . ALA A 1 98 ? -11.476 -27.385 -6.040 1.00 97.69 98 ALA A CA 1
ATOM 782 C C . ALA A 1 98 ? -10.192 -27.820 -6.771 1.00 97.69 98 ALA A C 1
ATOM 784 O O . ALA A 1 98 ? -10.253 -28.630 -7.697 1.00 97.69 98 ALA A O 1
ATOM 785 N N . GLY A 1 99 ? -9.027 -27.340 -6.323 1.00 97.50 99 GLY A N 1
ATOM 786 C 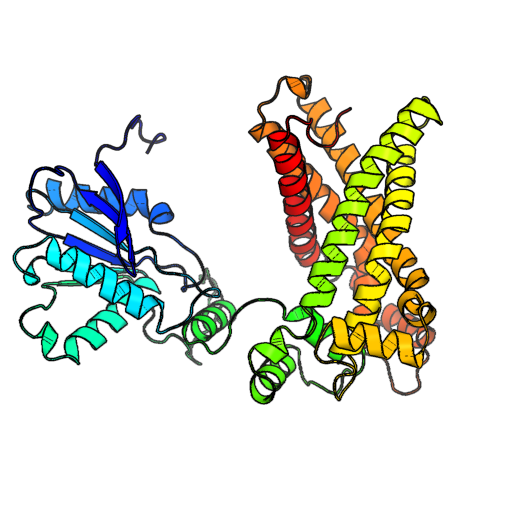CA . GLY A 1 99 ? -7.732 -27.772 -6.844 1.00 97.50 99 GLY A CA 1
ATOM 787 C C . GLY A 1 99 ? -7.481 -29.258 -6.587 1.00 97.50 99 GLY A C 1
ATOM 788 O O . GLY A 1 99 ? -7.052 -29.980 -7.487 1.00 97.50 99 GLY A O 1
ATOM 789 N N . PHE A 1 100 ? -7.794 -29.742 -5.383 1.00 97.25 100 PHE A N 1
ATOM 790 C CA . PHE A 1 100 ? -7.654 -31.156 -5.048 1.00 97.25 100 PHE A CA 1
ATOM 791 C C . PHE A 1 100 ? -8.548 -32.049 -5.912 1.00 97.25 100 PHE A C 1
ATOM 793 O O . PHE A 1 100 ? -8.070 -33.053 -6.433 1.00 97.25 100 PHE A O 1
ATOM 800 N N . GLU A 1 101 ? -9.818 -31.689 -6.119 1.00 96.31 101 GLU A N 1
ATOM 801 C CA . GLU A 1 101 ? -10.714 -32.453 -6.999 1.00 96.31 101 GLU A CA 1
ATOM 802 C C . GLU A 1 101 ? -10.198 -32.508 -8.436 1.00 96.31 101 GLU A C 1
ATOM 804 O O . GLU A 1 101 ? -10.287 -33.554 -9.085 1.00 96.31 101 GLU A O 1
ATOM 809 N N . HIS A 1 102 ? -9.609 -31.411 -8.920 1.00 96.06 102 HIS A N 1
ATOM 810 C CA . HIS A 1 102 ? -8.958 -31.404 -10.220 1.00 96.06 102 HIS A CA 1
ATOM 811 C C . HIS A 1 102 ? -7.782 -32.384 -10.260 1.00 96.06 102 HIS A C 1
ATOM 813 O O . HIS A 1 102 ? -7.777 -33.277 -11.103 1.00 96.06 102 HIS A O 1
ATOM 819 N N . VAL A 1 103 ? -6.839 -32.303 -9.319 1.00 96.25 103 VAL A N 1
ATOM 820 C CA . VAL A 1 103 ? -5.696 -33.232 -9.266 1.00 96.25 103 VAL A CA 1
ATOM 821 C C . VAL A 1 103 ? -6.144 -34.684 -9.113 1.00 96.25 103 VAL A C 1
ATOM 823 O O . VAL A 1 103 ? -5.618 -35.572 -9.782 1.00 96.25 103 VAL A O 1
ATOM 826 N N . ARG A 1 104 ? -7.174 -34.938 -8.304 1.00 95.06 104 ARG A N 1
ATOM 827 C CA . ARG A 1 104 ? -7.770 -36.266 -8.137 1.00 95.06 104 ARG A CA 1
ATOM 828 C C . ARG A 1 104 ? -8.342 -36.815 -9.443 1.00 95.06 104 ARG A C 1
ATOM 830 O O . ARG A 1 104 ? -8.344 -38.026 -9.625 1.00 95.06 104 ARG A O 1
ATOM 837 N N . SER A 1 105 ? -8.812 -35.957 -10.350 1.00 93.19 105 SER A N 1
ATOM 838 C CA . SER A 1 105 ? -9.277 -36.381 -11.679 1.00 93.19 105 SER A CA 1
ATOM 839 C C . SER A 1 105 ? -8.141 -36.787 -12.629 1.00 93.19 105 SER A C 1
ATOM 841 O O . SER A 1 105 ? -8.392 -37.497 -13.599 1.00 93.19 105 SER A O 1
ATOM 843 N N . LEU A 1 106 ? -6.897 -36.381 -12.340 1.00 92.00 106 LEU A N 1
ATOM 844 C CA . LEU A 1 106 ? -5.716 -36.671 -13.162 1.00 92.00 106 LEU A CA 1
ATOM 845 C C . LEU A 1 106 ? -5.021 -37.987 -12.779 1.00 92.00 106 LEU A C 1
ATOM 847 O O . LEU A 1 106 ? -4.203 -38.496 -13.546 1.00 92.00 106 LEU A O 1
ATOM 851 N N . VAL A 1 107 ? -5.344 -38.550 -11.611 1.00 92.25 107 VAL A N 1
ATOM 852 C CA . VAL A 1 107 ? -4.763 -39.800 -11.105 1.00 92.25 107 VAL A CA 1
ATOM 853 C C . VAL A 1 107 ? -5.815 -40.893 -10.971 1.00 92.25 107 VAL A C 1
ATOM 855 O O . VAL A 1 107 ? -6.984 -40.646 -10.698 1.00 92.25 107 VAL A O 1
ATOM 858 N N . GLU A 1 108 ? -5.386 -42.143 -11.118 1.00 87.50 108 GLU A N 1
ATOM 859 C CA . GLU A 1 108 ? -6.275 -43.304 -10.969 1.00 87.50 108 GLU A CA 1
ATOM 860 C C . GLU A 1 108 ? -6.652 -43.572 -9.508 1.00 87.50 108 GLU A C 1
ATOM 862 O O . GLU A 1 108 ? -7.754 -44.034 -9.223 1.00 87.50 108 GLU A O 1
ATOM 867 N N . ASN A 1 109 ? -5.739 -43.276 -8.579 1.00 92.31 109 ASN A N 1
ATOM 868 C CA . ASN A 1 109 ? -5.938 -43.467 -7.149 1.00 92.31 109 ASN A CA 1
ATOM 869 C C . ASN A 1 109 ? -5.419 -42.245 -6.386 1.00 92.31 109 ASN A C 1
ATOM 871 O O . ASN A 1 109 ? -4.288 -41.806 -6.605 1.00 92.31 109 ASN A O 1
ATOM 875 N N . ALA A 1 110 ? -6.234 -41.727 -5.465 1.00 93.88 110 ALA A N 1
ATOM 876 C CA . ALA A 1 110 ? -5.875 -40.604 -4.606 1.00 93.88 110 ALA A CA 1
ATOM 877 C C . ALA A 1 110 ? -4.662 -40.905 -3.705 1.00 93.88 110 ALA A C 1
ATOM 879 O O . ALA A 1 110 ? -3.951 -39.979 -3.328 1.00 93.88 110 ALA A O 1
ATOM 880 N N . SER A 1 111 ? -4.342 -42.180 -3.449 1.00 95.25 111 SER A N 1
ATOM 881 C CA . SER A 1 111 ? -3.126 -42.578 -2.728 1.00 95.25 111 SER A CA 1
ATOM 882 C C . SER A 1 111 ? -1.826 -42.143 -3.423 1.00 95.25 111 SER A C 1
ATOM 884 O O . SER A 1 111 ? -0.779 -42.115 -2.789 1.00 95.25 111 SER A O 1
ATOM 886 N N . LYS A 1 112 ? -1.877 -41.790 -4.715 1.00 96.00 112 LYS A N 1
ATOM 887 C CA . LYS A 1 112 ? -0.747 -41.225 -5.474 1.00 96.00 112 LYS A CA 1
ATOM 888 C C . LYS A 1 112 ? -0.598 -39.710 -5.298 1.00 96.00 112 LYS A C 1
ATOM 890 O O . LYS A 1 112 ? 0.240 -39.098 -5.952 1.00 96.00 112 LYS A O 1
ATOM 895 N N . ILE A 1 113 ? -1.428 -39.082 -4.468 1.00 98.00 113 ILE A N 1
ATOM 896 C CA . ILE A 1 113 ? -1.378 -37.644 -4.209 1.00 98.00 113 ILE A CA 1
ATOM 897 C C . ILE A 1 113 ? -0.631 -37.408 -2.900 1.00 98.00 113 ILE A C 1
ATOM 899 O O . ILE A 1 113 ? -0.984 -37.974 -1.862 1.00 98.00 113 ILE A O 1
ATOM 903 N N . CYS A 1 114 ? 0.379 -36.547 -2.956 1.00 98.06 114 CYS A N 1
ATOM 904 C CA . CYS A 1 114 ? 1.079 -36.025 -1.793 1.00 98.06 114 CYS A CA 1
ATOM 905 C C . CYS A 1 114 ? 0.674 -34.570 -1.587 1.00 98.06 114 CYS A C 1
ATOM 907 O O . CYS A 1 114 ? 0.992 -33.715 -2.410 1.00 98.06 114 CYS A O 1
ATOM 909 N N . PHE A 1 115 ? -0.001 -34.262 -0.487 1.00 98.50 115 PHE A N 1
ATOM 910 C CA . PHE A 1 115 ? -0.208 -32.868 -0.113 1.00 98.50 115 PHE A CA 1
ATOM 911 C C . PHE A 1 115 ? 1.078 -32.272 0.439 1.00 98.50 115 PHE A C 1
ATOM 913 O O . PHE A 1 115 ? 1.792 -32.923 1.197 1.00 98.50 115 PHE A O 1
ATOM 920 N N . SER A 1 116 ? 1.381 -31.038 0.066 1.00 98.12 116 SER A N 1
ATOM 921 C CA . SER A 1 116 ? 2.565 -30.340 0.535 1.00 98.12 116 SER A CA 1
ATOM 922 C C . SER A 1 116 ? 2.326 -28.842 0.652 1.00 98.12 116 SER A C 1
ATOM 924 O O . SER A 1 116 ? 1.496 -28.267 -0.049 1.00 98.12 116 SER A O 1
ATOM 926 N N . GLY A 1 117 ? 3.036 -28.196 1.561 1.00 97.19 117 GLY A N 1
ATOM 927 C CA . GLY A 1 117 ? 3.023 -26.747 1.672 1.00 97.19 117 GLY A CA 1
ATOM 928 C C . GLY A 1 117 ? 3.983 -26.254 2.735 1.00 97.19 117 GLY A C 1
ATOM 929 O O . GLY A 1 117 ? 4.420 -27.023 3.596 1.00 97.19 117 GLY A O 1
ATOM 930 N N . ASP A 1 118 ? 4.285 -24.961 2.685 1.00 95.56 118 ASP A N 1
ATOM 931 C CA . ASP A 1 118 ? 5.161 -24.290 3.640 1.00 95.56 118 ASP A CA 1
ATOM 932 C C . ASP A 1 118 ? 4.431 -23.177 4.399 1.00 95.56 118 ASP A C 1
ATOM 934 O O . ASP A 1 118 ? 3.560 -22.499 3.852 1.00 95.56 118 ASP A O 1
ATOM 938 N N . SER A 1 119 ? 4.768 -22.982 5.677 1.00 93.81 119 SER A N 1
ATOM 939 C CA . SER A 1 119 ? 4.258 -21.870 6.491 1.00 93.81 119 SER A CA 1
ATOM 940 C C . SER A 1 119 ? 2.715 -21.774 6.460 1.00 93.81 119 SER A C 1
ATOM 942 O O . SER A 1 119 ? 2.028 -22.697 6.900 1.00 93.81 119 SER A O 1
ATOM 944 N N . ALA A 1 120 ? 2.153 -20.679 5.935 1.00 94.00 120 ALA A N 1
ATOM 945 C CA . ALA A 1 120 ? 0.714 -20.474 5.752 1.00 94.00 120 ALA A CA 1
ATOM 946 C C . ALA A 1 120 ? 0.069 -21.467 4.761 1.00 94.00 120 ALA A C 1
ATOM 948 O O . ALA A 1 120 ? -1.062 -21.907 4.968 1.00 94.00 120 ALA A O 1
ATOM 949 N N . GLY A 1 121 ? 0.789 -21.878 3.716 1.00 96.44 121 GLY A N 1
ATOM 950 C CA . GLY A 1 121 ? 0.323 -22.886 2.767 1.00 96.44 121 GLY A CA 1
ATOM 951 C C . GLY A 1 121 ? 0.197 -24.266 3.409 1.00 96.44 121 GLY A C 1
ATOM 952 O O . GLY A 1 121 ? -0.787 -24.970 3.187 1.00 96.44 121 GLY A O 1
ATOM 953 N N . ALA A 1 122 ? 1.119 -24.618 4.307 1.00 97.00 122 ALA A N 1
ATOM 954 C CA . ALA A 1 122 ? 1.014 -25.834 5.114 1.00 97.00 122 ALA A CA 1
ATOM 955 C C . ALA A 1 122 ? -0.213 -25.805 6.051 1.00 97.00 122 ALA A C 1
ATOM 957 O O . ALA A 1 122 ? -0.881 -26.820 6.245 1.00 97.00 122 ALA A O 1
ATOM 958 N N . THR A 1 123 ? -0.563 -24.636 6.596 1.00 96.25 123 THR A N 1
ATOM 959 C CA . THR A 1 123 ? -1.805 -24.438 7.367 1.00 96.25 123 THR A CA 1
ATOM 960 C C . THR A 1 123 ? -3.054 -24.647 6.511 1.00 96.25 123 THR A C 1
ATOM 962 O O . THR A 1 123 ? -4.048 -25.221 6.971 1.00 96.25 123 THR A O 1
ATOM 965 N N . LEU A 1 124 ? -3.012 -24.224 5.248 1.00 96.81 124 LEU A N 1
ATOM 966 C CA . LEU A 1 124 ? -4.095 -24.457 4.298 1.00 96.81 124 LEU A CA 1
ATOM 967 C C . LEU A 1 124 ? -4.233 -25.948 3.952 1.00 96.81 124 LEU A C 1
ATOM 969 O O . LEU A 1 124 ? -5.349 -26.469 3.938 1.00 96.81 124 LEU A O 1
ATOM 973 N N . VAL A 1 125 ? -3.114 -26.661 3.781 1.00 98.06 125 VAL A N 1
ATOM 974 C CA . VAL A 1 125 ? -3.095 -28.127 3.627 1.00 98.06 125 VAL A CA 1
ATOM 975 C C . VAL A 1 125 ? -3.690 -28.825 4.849 1.00 98.06 125 VAL A C 1
ATOM 977 O O . VAL A 1 125 ? -4.510 -29.727 4.693 1.00 98.06 125 VAL A O 1
ATOM 980 N N . LEU A 1 126 ? -3.342 -28.397 6.065 1.00 97.25 126 LEU A N 1
ATOM 981 C CA . LEU A 1 126 ? -3.948 -28.923 7.293 1.00 97.25 126 LEU A CA 1
ATOM 982 C C . LEU A 1 126 ? -5.466 -28.717 7.310 1.00 97.25 126 LEU A C 1
ATOM 984 O O . LEU A 1 126 ? -6.212 -29.638 7.637 1.00 97.25 126 LEU A O 1
ATOM 988 N N . SER A 1 127 ? -5.932 -27.537 6.898 1.00 95.81 127 SER A N 1
ATOM 989 C CA . SER A 1 127 ? -7.364 -27.232 6.798 1.00 95.81 127 SER A CA 1
ATOM 990 C C . SER A 1 127 ? -8.070 -28.140 5.781 1.00 95.81 127 SER A C 1
ATOM 992 O O . SER A 1 127 ? -9.167 -28.635 6.044 1.00 95.81 127 SER A O 1
ATOM 994 N N . LEU A 1 128 ? -7.423 -28.415 4.643 1.00 97.19 128 LEU A N 1
ATOM 995 C CA . LEU A 1 128 ? -7.922 -29.342 3.627 1.00 97.19 128 LEU A CA 1
ATOM 996 C C . LEU A 1 128 ? -7.969 -30.789 4.140 1.00 97.19 128 LEU A C 1
ATOM 998 O O . LEU A 1 128 ? -8.963 -31.479 3.925 1.00 97.19 128 LEU A O 1
ATOM 1002 N N . LEU A 1 129 ? -6.938 -31.246 4.856 1.00 97.12 129 LEU A N 1
ATOM 1003 C CA . LEU A 1 129 ? -6.913 -32.577 5.471 1.00 97.12 129 LEU A CA 1
ATOM 1004 C C . LEU A 1 129 ? -8.031 -32.746 6.504 1.00 97.12 129 LEU A C 1
ATOM 1006 O O . LEU A 1 129 ? -8.698 -33.778 6.506 1.00 97.12 129 LEU A O 1
ATOM 1010 N N . LEU A 1 130 ? -8.281 -31.732 7.338 1.00 96.00 130 LEU A N 1
ATOM 1011 C CA . LEU A 1 130 ? -9.397 -31.733 8.289 1.00 96.00 130 LEU A CA 1
ATOM 1012 C C . LEU A 1 130 ? -10.754 -31.803 7.569 1.00 96.00 130 LEU A C 1
ATOM 1014 O O . LEU A 1 130 ? -11.628 -32.583 7.957 1.00 96.00 130 LEU A O 1
ATOM 1018 N N . HIS A 1 131 ? -10.926 -31.043 6.484 1.00 95.88 131 HIS A N 1
ATOM 1019 C CA . HIS A 1 131 ? -12.127 -31.114 5.648 1.00 95.88 131 HIS A CA 1
ATOM 1020 C C . HIS A 1 131 ? -12.333 -32.518 5.051 1.00 95.88 131 HIS A C 1
ATOM 1022 O O . HIS A 1 131 ? -13.413 -33.094 5.152 1.00 95.88 131 HIS A O 1
ATOM 1028 N N . ILE A 1 132 ? -11.278 -33.109 4.491 1.00 95.38 132 ILE A N 1
ATOM 1029 C CA . ILE A 1 132 ? -11.298 -34.471 3.944 1.00 95.38 132 ILE A CA 1
ATOM 1030 C C . ILE A 1 132 ? -11.619 -35.510 5.025 1.00 95.38 132 ILE A C 1
ATOM 1032 O O . ILE A 1 132 ? -12.414 -36.419 4.794 1.00 95.38 132 ILE A O 1
ATOM 1036 N N . ALA A 1 133 ? -11.024 -35.385 6.212 1.00 94.62 133 ALA A N 1
ATOM 1037 C CA . ALA A 1 133 ? -11.230 -36.318 7.316 1.00 94.62 133 ALA A CA 1
ATOM 1038 C C . ALA A 1 133 ? -12.669 -36.284 7.859 1.00 94.62 133 ALA A C 1
ATOM 1040 O O . ALA A 1 133 ? -13.188 -37.319 8.270 1.00 94.62 133 ALA A O 1
ATOM 1041 N N . SER A 1 134 ? -13.309 -35.113 7.833 1.00 94.38 134 SER A N 1
ATOM 1042 C CA . SER A 1 134 ? -14.670 -34.892 8.348 1.00 94.38 134 SER A CA 1
ATOM 1043 C C . SER A 1 134 ? -15.793 -35.281 7.381 1.00 94.38 134 SER A C 1
ATOM 1045 O O . SER A 1 134 ? -16.955 -35.294 7.782 1.00 94.38 134 SER A O 1
ATOM 1047 N N . SER A 1 135 ? -15.480 -35.622 6.128 1.00 93.69 135 SER A N 1
ATOM 1048 C CA . SER A 1 135 ? -16.482 -35.919 5.104 1.00 93.69 135 SER A CA 1
ATOM 1049 C C . SER A 1 135 ? -16.420 -37.384 4.642 1.00 93.69 135 SER A C 1
ATOM 1051 O O . SER A 1 135 ? -15.405 -37.810 4.079 1.00 93.69 135 SER A O 1
ATOM 1053 N N . PRO A 1 136 ? -17.517 -38.162 4.781 1.00 93.69 136 PRO A N 1
ATOM 1054 C CA . PRO A 1 136 ? -17.588 -39.545 4.294 1.00 93.69 136 PRO A CA 1
ATOM 1055 C C . PRO A 1 136 ? -17.320 -39.681 2.790 1.00 93.69 136 PRO A C 1
ATOM 1057 O O . PRO A 1 136 ? -16.845 -40.716 2.325 1.00 93.69 136 PRO A O 1
ATOM 1060 N N . TYR A 1 137 ? -17.568 -38.618 2.015 1.00 93.75 137 TYR A N 1
ATOM 1061 C CA . TYR A 1 137 ? -17.298 -38.595 0.577 1.00 93.75 137 TYR A CA 1
ATOM 1062 C C . TYR A 1 137 ? -15.832 -38.933 0.249 1.00 93.75 137 TYR A C 1
ATOM 1064 O O . TYR A 1 137 ? -15.556 -39.568 -0.777 1.00 93.75 137 TYR A O 1
ATOM 1072 N N . TYR A 1 138 ? -14.894 -38.574 1.130 1.00 93.56 138 TYR A N 1
ATOM 1073 C CA . TYR A 1 138 ? -13.468 -38.769 0.895 1.00 93.56 138 TYR A CA 1
ATOM 1074 C C . TYR A 1 138 ? -12.876 -40.045 1.493 1.00 93.56 138 TYR A C 1
ATOM 1076 O O . TYR A 1 138 ? -11.685 -40.279 1.314 1.00 93.56 138 TYR A O 1
ATOM 1084 N N . GLU A 1 139 ? -13.656 -40.899 2.156 1.00 89.81 139 GLU A N 1
ATOM 1085 C CA . GLU A 1 139 ? -13.129 -42.065 2.883 1.00 89.81 139 GLU A CA 1
ATOM 1086 C C . GLU A 1 139 ? -12.250 -42.980 2.009 1.00 89.81 139 GLU A C 1
ATOM 1088 O O . GLU A 1 139 ? -11.166 -43.387 2.422 1.00 89.81 139 GLU A O 1
ATOM 1093 N N . LYS A 1 140 ? -12.661 -43.208 0.755 1.00 89.69 140 LYS A N 1
ATOM 1094 C CA . LYS A 1 140 ? -11.911 -43.982 -0.256 1.00 89.69 140 LYS A CA 1
ATOM 1095 C C . LYS A 1 140 ? -11.088 -43.115 -1.222 1.00 89.69 140 LYS A C 1
ATOM 1097 O O . LYS A 1 140 ? -10.632 -43.600 -2.251 1.00 89.69 140 LYS A O 1
ATOM 1102 N N . ARG A 1 141 ? -10.961 -41.815 -0.944 1.00 91.62 141 ARG A N 1
ATOM 1103 C CA . ARG A 1 141 ? -10.365 -40.799 -1.834 1.00 91.62 141 ARG A CA 1
ATOM 1104 C C . ARG A 1 141 ? -9.323 -39.937 -1.114 1.00 91.62 141 ARG A C 1
ATOM 1106 O O . ARG A 1 141 ? -9.109 -38.792 -1.501 1.00 91.62 141 ARG A O 1
ATOM 1113 N N . ARG A 1 142 ? -8.707 -40.453 -0.050 1.00 93.88 142 ARG A N 1
ATOM 1114 C CA . ARG A 1 142 ? -7.705 -39.720 0.735 1.00 93.88 142 ARG A CA 1
ATOM 1115 C C . ARG A 1 142 ? -6.362 -39.649 -0.009 1.00 93.88 142 ARG A C 1
ATOM 1117 O O . ARG A 1 142 ? -6.030 -40.607 -0.711 1.00 93.88 142 ARG A O 1
ATOM 1124 N N . PRO A 1 143 ? -5.595 -38.553 0.142 1.00 96.00 143 PRO A N 1
ATOM 1125 C CA . PRO A 1 143 ? -4.211 -38.510 -0.323 1.00 96.00 143 PRO A CA 1
ATOM 1126 C C . PRO A 1 143 ? -3.377 -39.586 0.387 1.00 96.00 143 PRO A C 1
ATOM 1128 O O . PRO A 1 143 ? -3.689 -39.968 1.517 1.00 96.00 143 PRO A O 1
ATOM 1131 N N . GLY A 1 144 ? -2.321 -40.074 -0.264 1.00 95.62 144 GLY A N 1
ATOM 1132 C CA . GLY A 1 144 ? -1.431 -41.079 0.330 1.00 95.62 144 GLY A CA 1
ATOM 1133 C C . GLY A 1 144 ? -0.430 -40.486 1.316 1.00 95.62 144 GLY A C 1
ATOM 1134 O O . GLY A 1 144 ? -0.017 -41.163 2.254 1.00 95.62 144 GLY A O 1
ATOM 1135 N N . TYR A 1 145 ? -0.067 -39.215 1.120 1.00 95.00 145 TYR A N 1
ATOM 1136 C CA . TYR A 1 145 ? 0.999 -38.554 1.869 1.00 95.00 145 TYR A CA 1
ATOM 1137 C C . TYR A 1 145 ? 0.651 -37.094 2.167 1.00 95.00 145 TYR A C 1
ATOM 1139 O O . TYR A 1 145 ? -0.096 -36.450 1.423 1.00 95.00 145 TYR A O 1
ATOM 1147 N N . ALA A 1 146 ? 1.237 -36.560 3.237 1.00 96.75 146 ALA A N 1
ATOM 1148 C CA . ALA A 1 146 ? 1.231 -35.137 3.545 1.00 96.75 146 ALA A CA 1
ATOM 1149 C C . ALA A 1 146 ? 2.602 -34.717 4.093 1.00 96.75 146 ALA A C 1
ATOM 1151 O O . ALA A 1 146 ? 3.097 -35.320 5.043 1.00 96.75 146 ALA A O 1
ATOM 1152 N N . ILE A 1 147 ? 3.203 -33.682 3.507 1.00 97.00 147 ILE A N 1
ATOM 1153 C CA . ILE A 1 147 ? 4.488 -33.108 3.918 1.00 97.00 147 ILE A CA 1
ATOM 1154 C C . ILE A 1 147 ? 4.251 -31.647 4.297 1.00 97.00 147 ILE A C 1
ATOM 1156 O O . ILE A 1 147 ? 3.864 -30.834 3.467 1.00 97.00 147 ILE A O 1
ATOM 1160 N N . LEU A 1 148 ? 4.468 -31.297 5.562 1.00 97.19 148 LEU A N 1
ATOM 1161 C CA . LEU A 1 148 ? 4.218 -29.947 6.067 1.00 97.19 148 LEU A CA 1
ATOM 1162 C C . LEU A 1 148 ? 5.537 -29.302 6.474 1.00 97.19 148 LEU A C 1
ATOM 1164 O O . LEU A 1 148 ? 6.203 -29.780 7.391 1.00 97.19 148 LEU A O 1
ATOM 1168 N N . ILE A 1 149 ? 5.903 -28.208 5.812 1.00 95.06 149 ILE A N 1
ATOM 1169 C CA . ILE A 1 149 ? 7.156 -27.498 6.067 1.00 95.06 149 ILE A CA 1
ATOM 1170 C C . ILE A 1 149 ? 6.859 -26.324 6.999 1.00 95.06 149 ILE A C 1
ATOM 1172 O O . ILE A 1 149 ? 6.229 -25.345 6.601 1.00 95.06 149 ILE A O 1
ATOM 1176 N N . SER A 1 150 ? 7.300 -26.430 8.255 1.00 93.00 150 SER A N 1
ATOM 1177 C CA . SER A 1 150 ? 7.125 -25.396 9.291 1.00 93.00 150 SER A CA 1
ATOM 1178 C C . SER A 1 150 ? 5.696 -24.822 9.350 1.00 93.00 150 SER A C 1
ATOM 1180 O O . SER A 1 150 ? 5.508 -23.619 9.144 1.00 93.00 150 SER A O 1
ATOM 1182 N N . PRO A 1 151 ? 4.664 -25.660 9.574 1.00 94.12 151 PRO A N 1
ATOM 1183 C CA . PRO A 1 151 ? 3.277 -25.232 9.457 1.00 94.12 151 PRO A CA 1
ATOM 1184 C C . PRO A 1 151 ? 2.889 -24.187 10.500 1.00 94.12 151 PRO A C 1
ATOM 1186 O O . PRO A 1 151 ? 3.142 -24.345 11.696 1.00 94.12 151 PRO A O 1
ATOM 1189 N N . TRP A 1 152 ? 2.185 -23.144 10.059 1.00 90.75 152 TRP A N 1
ATOM 1190 C CA . TRP A 1 152 ? 1.666 -22.109 10.950 1.00 90.75 152 TRP A CA 1
ATOM 1191 C C . TRP A 1 152 ? 0.343 -22.553 11.600 1.00 90.75 152 TRP A C 1
ATOM 1193 O O . TRP A 1 152 ? -0.747 -22.101 11.249 1.00 90.75 152 TRP A O 1
ATOM 1203 N N . VAL A 1 153 ? 0.440 -23.502 12.533 1.00 89.88 153 VAL A N 1
ATOM 1204 C CA . VAL A 1 153 ? -0.711 -24.224 13.112 1.00 89.88 153 VAL A CA 1
ATOM 1205 C C . VAL A 1 153 ? -1.610 -23.372 14.014 1.00 89.88 153 VAL A C 1
ATOM 1207 O O . VAL A 1 153 ? -2.812 -23.609 14.078 1.00 89.88 153 VAL A O 1
ATOM 1210 N N . SER A 1 154 ? -1.047 -22.367 14.692 1.00 87.75 154 SER A N 1
ATOM 1211 C CA . SER A 1 154 ? -1.788 -21.437 15.553 1.00 87.75 154 SER A CA 1
ATOM 1212 C C . SER A 1 154 ? -1.753 -20.039 14.945 1.00 87.75 154 SER A C 1
ATOM 1214 O O . SER A 1 154 ? -0.853 -19.246 15.222 1.00 87.75 154 SER A O 1
ATOM 1216 N N . ILE A 1 155 ? -2.746 -19.757 14.102 1.00 83.44 155 ILE A N 1
ATOM 1217 C CA . ILE A 1 155 ? -2.808 -18.562 13.248 1.00 83.44 155 ILE A CA 1
ATOM 1218 C C . ILE A 1 155 ? -2.795 -17.259 14.065 1.00 83.44 155 ILE A C 1
ATOM 1220 O O . ILE A 1 155 ? -2.119 -16.302 13.705 1.00 83.44 155 ILE A O 1
ATOM 1224 N N . VAL A 1 156 ? -3.499 -17.225 15.200 1.00 81.44 156 VAL A N 1
ATOM 1225 C CA . VAL A 1 156 ? -3.447 -16.114 16.161 1.00 81.44 156 VAL A CA 1
ATOM 1226 C C . VAL A 1 156 ? -3.082 -16.695 17.520 1.00 81.44 156 VAL A C 1
ATOM 1228 O O . VAL A 1 156 ? -3.785 -17.567 18.025 1.00 81.44 156 VAL A O 1
ATOM 1231 N N . SER A 1 157 ? -1.972 -16.240 18.101 1.00 80.25 157 SER A N 1
ATOM 1232 C CA . SER A 1 157 ? -1.469 -16.752 19.376 1.00 80.25 157 SER A CA 1
ATOM 1233 C C . SER A 1 157 ? -0.952 -15.614 20.258 1.00 80.25 157 SER A C 1
ATOM 1235 O O . SER A 1 157 ? -0.115 -14.836 19.799 1.00 80.25 157 SER A O 1
ATOM 1237 N N . PRO A 1 158 ? -1.373 -15.535 21.537 1.00 76.31 158 PRO A N 1
ATOM 1238 C CA . PRO A 1 158 ? -0.821 -14.575 22.495 1.00 76.31 158 PRO A CA 1
ATOM 1239 C C . PRO A 1 158 ? 0.635 -14.891 22.880 1.00 76.31 158 PRO A C 1
ATOM 1241 O O . PRO A 1 158 ? 1.287 -14.088 23.542 1.00 76.31 158 PRO A O 1
ATOM 1244 N N . ASN A 1 159 ? 1.146 -16.060 22.481 1.00 78.25 159 ASN A N 1
ATOM 1245 C CA . ASN A 1 159 ? 2.515 -16.486 22.755 1.00 78.25 159 ASN A CA 1
ATOM 1246 C C . ASN A 1 159 ? 3.514 -16.025 21.683 1.00 78.25 159 ASN A C 1
ATOM 1248 O O . ASN A 1 159 ? 4.711 -16.231 21.870 1.00 78.25 159 ASN A O 1
ATOM 1252 N N . ASN A 1 160 ? 3.054 -15.412 20.586 1.00 80.94 160 ASN A N 1
ATOM 1253 C CA . ASN A 1 160 ? 3.942 -14.868 19.559 1.00 80.94 160 ASN A CA 1
ATOM 1254 C C . ASN A 1 160 ? 4.730 -13.682 20.134 1.00 80.94 160 ASN A C 1
ATOM 1256 O O . ASN A 1 160 ? 4.144 -12.744 20.675 1.00 80.94 160 ASN A O 1
ATOM 1260 N N . ARG A 1 161 ? 6.061 -13.731 20.039 1.00 80.94 161 ARG A N 1
ATOM 1261 C CA . ARG A 1 161 ? 6.980 -12.709 20.554 1.00 80.94 161 ARG A CA 1
ATOM 1262 C C . ARG A 1 161 ? 8.136 -12.552 19.582 1.00 80.94 161 ARG A C 1
ATOM 1264 O O . ARG A 1 161 ? 8.582 -13.551 19.034 1.00 80.94 161 ARG A O 1
ATOM 1271 N N . ASP A 1 162 ? 8.615 -11.324 19.437 1.00 83.19 162 ASP A N 1
ATOM 1272 C CA . ASP A 1 162 ? 9.746 -11.020 18.566 1.00 83.19 162 ASP A CA 1
ATOM 1273 C C . ASP A 1 162 ? 11.058 -11.547 19.159 1.00 83.19 162 ASP A C 1
ATOM 1275 O O . ASP A 1 162 ? 11.355 -11.341 20.341 1.00 83.19 162 ASP A O 1
ATOM 1279 N N . THR A 1 163 ? 11.871 -12.170 18.314 1.00 78.38 163 THR A N 1
ATOM 1280 C CA . THR A 1 163 ? 13.269 -12.511 18.571 1.00 78.38 163 THR A CA 1
ATOM 1281 C C . THR A 1 163 ? 14.194 -11.741 17.619 1.00 78.38 163 THR A C 1
ATOM 1283 O O . THR A 1 163 ? 13.764 -11.324 16.542 1.00 78.38 163 THR A O 1
ATOM 1286 N N . PRO A 1 164 ? 15.486 -11.555 17.954 1.00 74.94 164 PRO A N 1
ATOM 1287 C CA . PRO A 1 164 ? 16.430 -10.854 17.077 1.00 74.94 164 PRO A CA 1
ATOM 1288 C C . PRO A 1 164 ? 16.622 -11.493 15.691 1.00 74.94 164 PRO A C 1
ATOM 1290 O O . PRO A 1 164 ? 17.105 -10.825 14.781 1.00 74.94 164 PRO A O 1
ATOM 1293 N N . SER A 1 165 ? 16.284 -12.777 15.535 1.00 74.31 165 SER A N 1
ATOM 1294 C CA . SER A 1 165 ? 16.380 -13.522 14.274 1.00 74.31 165 SER A CA 1
ATOM 1295 C C . SER A 1 165 ? 15.096 -13.501 13.440 1.00 74.31 165 SER A C 1
ATOM 1297 O O . SER A 1 165 ? 15.088 -14.046 12.336 1.00 74.31 165 SER A O 1
ATOM 1299 N N . ASP A 1 166 ? 14.011 -12.911 13.947 1.00 74.50 166 ASP A N 1
ATOM 1300 C CA . ASP A 1 166 ? 12.717 -12.974 13.278 1.00 74.50 166 ASP A CA 1
ATOM 1301 C C . ASP A 1 166 ? 12.675 -12.066 12.049 1.00 74.50 166 ASP A C 1
ATOM 1303 O O . ASP A 1 166 ? 12.888 -10.855 12.113 1.00 74.50 166 ASP A O 1
ATOM 1307 N N . TYR A 1 167 ? 12.332 -12.664 10.909 1.00 62.41 167 TYR A N 1
ATOM 1308 C CA . TYR A 1 167 ? 12.120 -11.930 9.662 1.00 62.41 167 TYR A CA 1
ATOM 1309 C C . TYR A 1 167 ? 10.762 -11.203 9.633 1.00 62.41 167 TYR A C 1
ATOM 1311 O O . TYR A 1 167 ? 10.600 -10.188 8.957 1.00 62.41 167 TYR A O 1
ATOM 1319 N N . LEU A 1 168 ? 9.774 -11.715 10.377 1.00 69.12 168 LEU A N 1
ATOM 1320 C CA . LEU A 1 168 ? 8.442 -11.133 10.537 1.00 69.12 168 LEU A CA 1
ATOM 1321 C C . LEU A 1 168 ? 8.175 -10.902 12.021 1.00 69.12 168 LEU A C 1
ATOM 1323 O O . LEU A 1 168 ? 8.301 -11.828 12.813 1.00 69.12 168 LEU A O 1
ATOM 1327 N N . ASN A 1 169 ? 7.753 -9.691 12.382 1.00 79.69 169 ASN A N 1
ATOM 1328 C CA . ASN A 1 169 ? 7.379 -9.401 13.762 1.00 79.69 169 ASN A CA 1
ATOM 1329 C C . ASN A 1 169 ? 5.993 -9.979 14.120 1.00 79.69 169 ASN A C 1
ATOM 1331 O O . ASN A 1 169 ? 5.139 -10.217 13.256 1.00 79.69 169 ASN A O 1
ATOM 1335 N N . ALA A 1 170 ? 5.755 -10.155 15.416 1.00 77.62 170 ALA A N 1
ATOM 1336 C CA . ALA A 1 170 ? 4.548 -10.707 16.008 1.00 77.62 170 ALA A CA 1
ATOM 1337 C C . ALA A 1 170 ? 3.288 -9.922 15.615 1.00 77.62 170 ALA A C 1
ATOM 1339 O O . ALA A 1 170 ? 2.236 -10.528 15.415 1.00 77.62 170 ALA A O 1
ATOM 1340 N N . ASN A 1 171 ? 3.393 -8.600 15.427 1.00 73.88 171 ASN A N 1
ATOM 1341 C CA . ASN A 1 171 ? 2.267 -7.769 14.990 1.00 73.88 171 ASN A CA 1
ATOM 1342 C C . ASN A 1 171 ? 1.870 -8.061 13.534 1.00 73.88 171 ASN A C 1
ATOM 1344 O O . ASN A 1 171 ? 0.682 -8.133 13.232 1.00 73.88 171 ASN A O 1
ATOM 1348 N N . SER A 1 172 ? 2.842 -8.251 12.636 1.00 73.44 172 SER A N 1
ATOM 1349 C CA . SER A 1 172 ? 2.597 -8.632 11.241 1.00 73.44 172 SER A CA 1
ATOM 1350 C C . SER A 1 172 ? 1.983 -10.028 11.153 1.00 73.44 172 SER A C 1
ATOM 1352 O O . SER A 1 172 ? 1.017 -10.223 10.420 1.00 73.44 172 SER A O 1
ATOM 1354 N N . LEU A 1 173 ? 2.488 -10.984 11.942 1.00 77.44 173 LEU A N 1
ATOM 1355 C CA . LEU A 1 173 ? 1.903 -12.325 12.040 1.00 77.44 173 LEU A CA 1
ATOM 1356 C C . LEU A 1 173 ? 0.465 -12.279 12.573 1.00 77.44 173 LEU A C 1
ATOM 1358 O O . LEU A 1 173 ? -0.421 -12.908 12.000 1.00 77.44 173 LEU A O 1
ATOM 1362 N N . GLU A 1 174 ? 0.201 -11.506 13.630 1.00 79.94 174 GLU A N 1
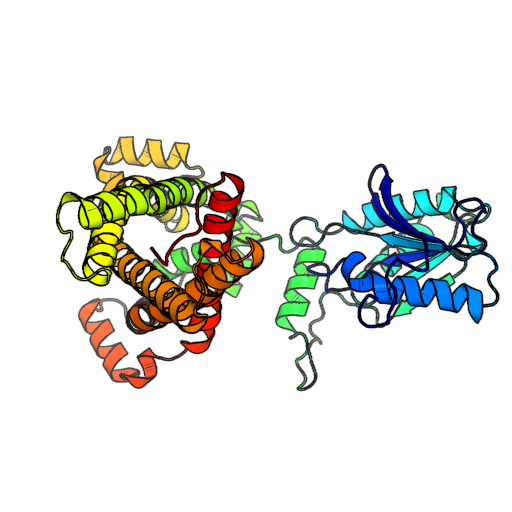ATOM 1363 C CA . GLU A 1 174 ? -1.156 -11.345 14.159 1.00 79.94 174 GLU A CA 1
ATOM 1364 C C . GLU A 1 174 ? -2.095 -10.701 13.129 1.00 79.94 174 GLU A C 1
ATOM 1366 O O . GLU A 1 174 ? -3.212 -11.185 12.946 1.00 79.94 174 GLU A O 1
ATOM 1371 N N . LEU A 1 175 ? -1.645 -9.658 12.423 1.00 77.19 175 LEU A N 1
ATOM 1372 C CA . LEU A 1 175 ? -2.403 -9.000 11.356 1.00 77.19 175 LEU A CA 1
ATOM 1373 C C . LEU A 1 175 ? -2.780 -9.991 10.252 1.00 77.19 175 LEU A C 1
ATOM 1375 O O . LEU A 1 175 ? -3.958 -10.157 9.947 1.00 77.19 175 LEU A O 1
ATOM 1379 N N . TYR A 1 176 ? -1.798 -10.685 9.682 1.00 79.50 176 TYR A N 1
ATOM 1380 C CA . TYR A 1 176 ? -2.013 -11.666 8.619 1.00 79.50 176 TYR A CA 1
ATOM 1381 C C . TYR A 1 176 ? -2.955 -12.788 9.053 1.00 79.50 176 TYR A C 1
ATOM 1383 O O . TYR A 1 176 ? -3.883 -13.151 8.327 1.00 79.50 176 TYR A O 1
ATOM 1391 N N . GLY A 1 177 ? -2.773 -13.290 10.276 1.00 82.62 177 GLY A N 1
ATOM 1392 C CA . GLY A 1 177 ? -3.617 -14.338 10.825 1.00 82.62 177 GLY A CA 1
ATOM 1393 C C . GLY A 1 177 ? -5.061 -13.883 11.042 1.00 82.62 177 GLY A C 1
ATOM 1394 O O . GLY A 1 177 ? -6.006 -14.591 10.685 1.00 82.62 177 GLY A O 1
ATOM 1395 N N . ARG A 1 178 ? -5.248 -12.663 11.557 1.00 80.50 178 ARG A N 1
ATOM 1396 C CA . ARG A 1 178 ? -6.567 -12.034 11.707 1.00 80.50 178 ARG A CA 1
ATOM 1397 C C . ARG A 1 178 ? -7.232 -11.772 10.365 1.00 80.50 178 ARG A C 1
ATOM 1399 O O . ARG A 1 178 ? -8.447 -11.973 10.251 1.00 80.50 178 ARG A O 1
ATOM 1406 N N . GLN A 1 179 ? -6.465 -11.358 9.361 1.00 75.81 179 GLN A N 1
ATOM 1407 C CA . GLN A 1 179 ? -6.997 -11.122 8.030 1.00 75.81 179 GLN A CA 1
ATOM 1408 C C . GLN A 1 179 ? -7.456 -12.411 7.355 1.00 75.81 179 GLN A C 1
ATOM 1410 O O . GLN A 1 179 ? -8.557 -12.478 6.802 1.00 75.81 179 GLN A O 1
ATOM 1415 N N . TYR A 1 180 ? -6.658 -13.469 7.490 1.00 84.12 180 TYR A N 1
ATOM 1416 C CA . TYR A 1 180 ? -7.004 -14.789 6.982 1.00 84.12 180 TYR A CA 1
ATOM 1417 C C . TYR A 1 180 ? -8.251 -15.347 7.657 1.00 84.12 180 TYR A C 1
ATOM 1419 O O . TYR A 1 180 ? -9.159 -15.798 6.965 1.00 84.12 180 TYR A O 1
ATOM 1427 N N . ALA A 1 181 ? -8.363 -15.227 8.982 1.00 83.44 181 ALA A N 1
ATOM 1428 C CA . ALA A 1 181 ? -9.555 -15.632 9.725 1.00 83.44 181 ALA A CA 1
ATOM 1429 C C . ALA A 1 181 ? -10.819 -14.810 9.379 1.00 83.44 181 ALA A C 1
ATOM 1431 O O . ALA A 1 181 ? -11.896 -15.096 9.896 1.00 83.44 181 ALA A O 1
ATOM 1432 N N . GLY A 1 182 ? -10.710 -13.777 8.532 1.00 65.25 182 GLY A N 1
ATOM 1433 C CA . GLY A 1 182 ? -11.822 -12.903 8.150 1.00 65.25 182 GLY A CA 1
ATOM 1434 C C . GLY A 1 182 ? -12.160 -11.839 9.194 1.00 65.25 182 GLY A C 1
ATOM 1435 O O . GLY A 1 182 ? -13.138 -11.111 9.030 1.00 65.25 182 GLY A O 1
ATOM 1436 N N . SER 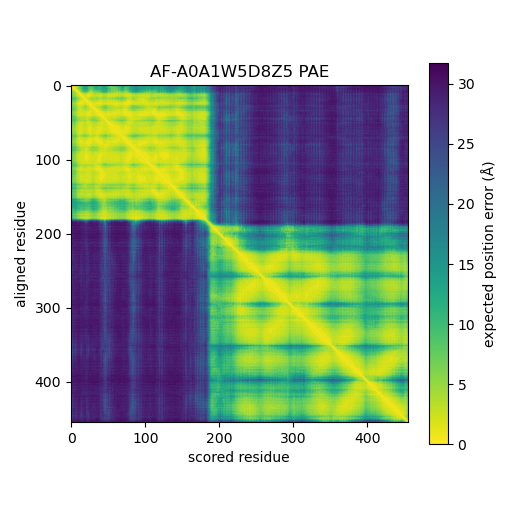A 1 183 ? -11.343 -11.717 10.244 1.00 51.72 183 SER A N 1
ATOM 1437 C CA . SER A 1 183 ? -11.523 -10.723 11.307 1.00 51.72 183 SER A CA 1
ATOM 1438 C C . SER A 1 183 ? -10.968 -9.339 10.952 1.00 51.72 183 SER A C 1
ATOM 1440 O O . SER A 1 183 ? -11.339 -8.361 11.590 1.00 51.72 183 SER A O 1
ATOM 1442 N N . GLU A 1 184 ? -10.152 -9.223 9.901 1.00 49.69 184 GLU A N 1
ATOM 1443 C CA . GLU A 1 184 ? -9.749 -7.943 9.309 1.00 49.69 184 GLU A CA 1
ATOM 1444 C C . GLU A 1 184 ? -9.689 -8.083 7.777 1.00 49.69 184 GLU A C 1
ATOM 1446 O O . GLU A 1 184 ? -9.020 -8.955 7.249 1.00 49.69 184 GLU A O 1
ATOM 1451 N N . LYS A 1 185 ? -10.381 -7.252 6.997 1.00 37.38 185 LYS A N 1
ATOM 1452 C CA . LYS A 1 185 ? -10.123 -7.168 5.550 1.00 37.38 185 LYS A CA 1
ATOM 1453 C C . LYS A 1 185 ? -9.858 -5.724 5.173 1.00 37.38 185 LYS A C 1
ATOM 1455 O O . LYS A 1 185 ? -10.732 -4.882 5.321 1.00 37.38 185 LYS A O 1
ATOM 1460 N N . ASN A 1 186 ? -8.655 -5.540 4.643 1.00 37.94 186 ASN A N 1
ATOM 1461 C CA . ASN A 1 186 ? -8.181 -4.526 3.713 1.00 37.94 186 ASN A CA 1
ATOM 1462 C C . ASN A 1 186 ? -8.217 -3.041 4.087 1.00 37.94 186 ASN A C 1
ATOM 1464 O O . ASN A 1 186 ? -8.975 -2.564 4.923 1.00 37.94 186 ASN A O 1
ATOM 1468 N N . LEU A 1 187 ? -7.330 -2.306 3.423 1.00 35.94 187 LEU A N 1
ATOM 1469 C CA . LEU A 1 187 ? -7.034 -0.912 3.680 1.00 35.94 187 LEU A CA 1
ATOM 1470 C C . LEU A 1 187 ? -8.075 0.067 3.110 1.00 35.94 187 LEU A C 1
ATOM 1472 O O . LEU A 1 187 ? -8.098 0.289 1.908 1.00 35.94 187 LEU A O 1
ATOM 1476 N N . THR A 1 188 ? -8.766 0.800 3.986 1.00 40.88 188 THR A N 1
ATOM 1477 C CA . THR A 1 188 ? -8.603 2.270 4.085 1.00 40.88 188 THR A CA 1
ATOM 1478 C C . THR A 1 188 ? -8.699 2.700 5.548 1.00 40.88 188 THR A C 1
ATOM 1480 O O . THR A 1 188 ? -9.665 3.354 5.943 1.00 40.88 188 THR A O 1
ATOM 1483 N N . PRO A 1 189 ? -7.740 2.311 6.404 1.00 44.62 189 PRO A N 1
ATOM 1484 C CA . PRO A 1 189 ? -7.965 2.421 7.816 1.00 44.62 189 PRO A CA 1
ATOM 1485 C C . PRO A 1 189 ? -7.428 3.776 8.314 1.00 44.62 189 PRO A C 1
ATOM 1487 O O . PRO A 1 189 ? -8.155 4.596 8.875 1.00 44.62 189 PRO A O 1
ATOM 1490 N N . LEU A 1 190 ? -6.142 4.044 8.077 1.00 45.72 190 LEU A N 1
ATOM 1491 C CA . LEU A 1 190 ? -5.382 5.089 8.768 1.00 45.72 190 LEU A CA 1
ATOM 1492 C C . LEU A 1 190 ? -6.040 6.475 8.737 1.00 45.72 190 LEU A C 1
ATOM 1494 O O . LEU A 1 190 ? -6.031 7.143 9.768 1.00 45.72 190 LEU A O 1
ATOM 1498 N N . ASP A 1 191 ? -6.666 6.866 7.626 1.00 51.28 191 ASP A N 1
ATOM 1499 C CA . ASP A 1 191 ? -7.332 8.164 7.486 1.00 51.28 191 ASP A CA 1
ATOM 1500 C C . ASP A 1 191 ? -8.558 8.316 8.398 1.00 51.28 191 ASP A C 1
ATOM 1502 O O . ASP A 1 191 ? -8.679 9.342 9.056 1.00 51.28 191 ASP A O 1
ATOM 1506 N N . LEU A 1 192 ? -9.432 7.309 8.525 1.00 57.72 192 LEU A N 1
ATOM 1507 C CA . LEU A 1 192 ? -10.649 7.426 9.343 1.00 57.72 192 LEU A CA 1
ATOM 1508 C C . LEU A 1 192 ? -10.316 7.584 10.830 1.00 57.72 192 LEU A C 1
ATOM 1510 O O . LEU A 1 192 ? -10.830 8.479 11.505 1.00 57.72 192 LEU A O 1
ATOM 1514 N N . VAL A 1 193 ? -9.441 6.718 11.350 1.00 55.62 193 VAL A N 1
ATOM 1515 C CA . VAL A 1 193 ? -9.020 6.776 12.757 1.00 55.62 193 VAL A CA 1
ATOM 1516 C C . VAL A 1 193 ? -8.202 8.033 13.025 1.00 55.62 193 VAL A C 1
ATOM 1518 O O . VAL A 1 193 ? -8.404 8.665 14.062 1.00 55.62 193 VAL A O 1
ATOM 1521 N N . LYS A 1 194 ? -7.335 8.443 12.089 1.00 57.88 194 LYS A N 1
ATOM 1522 C CA . LYS A 1 194 ? -6.612 9.715 12.178 1.00 57.88 194 LYS A CA 1
ATOM 1523 C C . LYS A 1 194 ? -7.587 10.890 12.228 1.00 57.88 194 LYS A C 1
ATOM 1525 O O . LYS A 1 194 ? -7.505 11.670 13.166 1.00 57.88 194 LYS A O 1
ATOM 1530 N N . CYS A 1 195 ? -8.533 10.989 11.296 1.00 51.00 195 CYS A N 1
ATOM 1531 C CA . CYS A 1 195 ? -9.506 12.080 11.240 1.00 51.00 195 CYS A CA 1
ATOM 1532 C C . CYS A 1 195 ? -10.383 12.139 12.499 1.00 51.00 195 CYS A C 1
ATOM 1534 O O . CYS A 1 195 ? -10.548 13.218 13.064 1.00 51.00 195 CYS A O 1
ATOM 1536 N N . ARG A 1 196 ? -10.890 11.001 13.000 1.00 63.38 196 ARG A N 1
ATOM 1537 C CA . ARG A 1 196 ? -11.691 10.970 14.241 1.00 63.38 196 ARG A CA 1
ATOM 1538 C C . ARG A 1 196 ? -10.872 11.397 15.466 1.00 63.38 196 ARG A C 1
ATOM 1540 O O . ARG A 1 196 ? -11.351 12.201 16.256 1.00 63.38 196 ARG A O 1
ATOM 1547 N N . ARG A 1 197 ? -9.624 10.928 15.597 1.00 58.59 197 ARG A N 1
ATOM 1548 C CA . ARG A 1 197 ? -8.736 11.309 16.714 1.00 58.59 197 ARG A CA 1
ATOM 1549 C C . ARG A 1 197 ? -8.185 12.734 16.610 1.00 58.59 197 ARG A C 1
ATOM 1551 O O . ARG A 1 197 ? -7.830 13.303 17.632 1.00 58.59 197 ARG A O 1
ATOM 1558 N N . GLN A 1 198 ? -8.095 13.303 15.406 1.00 49.25 198 GLN A N 1
ATOM 1559 C CA . GLN A 1 198 ? -7.727 14.709 15.200 1.00 49.25 198 GLN A CA 1
ATOM 1560 C C . GLN A 1 198 ? -8.835 15.669 15.640 1.00 49.25 198 GLN A C 1
ATOM 1562 O O . GLN A 1 198 ? -8.533 16.786 16.045 1.00 49.25 198 GLN A O 1
ATOM 1567 N N . VAL A 1 199 ? -10.100 15.250 15.554 1.00 53.81 199 VAL A N 1
ATOM 1568 C CA . VAL A 1 199 ? -11.231 16.056 16.033 1.00 53.81 199 VAL A CA 1
ATOM 1569 C C . VAL A 1 199 ? -11.427 15.904 17.534 1.00 53.81 199 VAL A C 1
ATOM 1571 O O . VAL A 1 199 ? -11.629 16.904 18.215 1.00 53.81 199 VAL A O 1
ATOM 1574 N N . ASP A 1 200 ? -11.308 14.686 18.059 1.00 54.88 200 ASP A N 1
ATOM 1575 C CA . ASP A 1 200 ? -11.322 14.455 19.499 1.00 54.88 200 ASP A CA 1
ATOM 1576 C C . ASP A 1 200 ? -10.440 13.250 19.858 1.00 54.88 200 ASP A C 1
ATOM 1578 O O . ASP A 1 200 ? -10.734 12.085 19.557 1.00 54.88 200 ASP A O 1
ATOM 1582 N N . ALA A 1 201 ? -9.317 13.554 20.512 1.00 55.03 201 ALA A N 1
ATOM 1583 C CA . ALA A 1 201 ? -8.315 12.576 20.911 1.00 55.03 201 ALA A CA 1
ATOM 1584 C C . ALA A 1 201 ? -8.817 11.612 22.003 1.00 55.03 201 ALA A C 1
ATOM 1586 O O . ALA A 1 201 ? -8.232 10.539 22.167 1.00 55.03 201 ALA A O 1
ATOM 1587 N N . SER A 1 202 ? -9.894 11.964 22.719 1.00 57.28 202 SER A N 1
ATOM 1588 C CA . SER A 1 202 ? -10.451 11.193 23.836 1.00 57.28 202 SER A CA 1
ATOM 1589 C C . SER A 1 202 ? -11.403 10.071 23.400 1.00 57.28 202 SER A C 1
ATOM 1591 O O . SER A 1 202 ? -11.604 9.119 24.157 1.00 57.28 202 SER A O 1
ATOM 1593 N N . ILE A 1 203 ? -11.914 10.110 22.157 1.00 58.38 203 ILE A N 1
ATOM 1594 C CA . ILE A 1 203 ? -12.852 9.102 21.617 1.00 58.38 203 ILE A CA 1
ATOM 1595 C C . ILE A 1 203 ? -12.226 7.699 21.619 1.00 58.38 203 ILE A C 1
ATOM 1597 O O . ILE A 1 203 ? -12.919 6.698 21.819 1.00 58.38 203 ILE A O 1
ATOM 1601 N N . TYR A 1 204 ? -10.908 7.604 21.411 1.00 56.94 204 TYR A N 1
ATOM 1602 C CA . TYR A 1 204 ? -10.199 6.330 21.344 1.00 56.94 204 TYR A CA 1
ATOM 1603 C C . TYR A 1 204 ? -8.866 6.374 22.095 1.00 56.94 204 TYR A C 1
ATOM 1605 O O . TYR A 1 204 ? -8.001 7.198 21.799 1.00 56.94 204 TYR A O 1
ATOM 1613 N N . LYS A 1 205 ? -8.658 5.405 23.001 1.00 52.41 205 LYS A N 1
ATOM 1614 C CA . LYS A 1 205 ? -7.426 5.257 23.799 1.00 52.41 205 LYS A CA 1
ATOM 1615 C C . LYS A 1 205 ? -6.166 5.052 22.945 1.00 52.41 205 LYS A C 1
ATOM 1617 O O . LYS A 1 205 ? -5.077 5.440 23.353 1.00 52.41 205 LYS A O 1
ATOM 1622 N N . SER A 1 206 ? -6.288 4.446 21.765 1.00 52.38 206 SER A N 1
ATOM 1623 C CA . SER A 1 206 ? -5.201 4.294 20.794 1.00 52.38 206 SER A CA 1
ATOM 1624 C C . SER A 1 206 ? -5.743 4.128 19.371 1.00 52.38 206 SER A C 1
ATOM 1626 O O . SER A 1 206 ? -6.931 3.869 19.172 1.00 52.38 206 SER A O 1
ATOM 1628 N N . ASN A 1 207 ? -4.872 4.230 18.357 1.00 51.44 207 ASN A N 1
ATOM 1629 C CA . ASN A 1 207 ? -5.262 3.928 16.973 1.00 51.44 207 ASN A CA 1
ATOM 1630 C C . ASN A 1 207 ? -5.830 2.504 16.864 1.00 51.44 207 ASN A C 1
ATOM 1632 O O . ASN A 1 207 ? -6.855 2.298 16.228 1.00 51.44 207 ASN A O 1
ATOM 1636 N N . LEU A 1 208 ? -5.214 1.538 17.550 1.00 56.34 208 LEU A N 1
ATOM 1637 C CA . LEU A 1 208 ? -5.643 0.140 17.551 1.00 56.34 208 LEU A CA 1
ATOM 1638 C C . LEU A 1 208 ? -6.967 -0.070 18.307 1.00 56.34 208 LEU A C 1
ATOM 1640 O O . LEU A 1 208 ? -7.799 -0.872 17.888 1.00 56.34 208 LEU A O 1
ATOM 1644 N N . SER A 1 209 ? -7.211 0.679 19.392 1.00 59.47 209 SER A N 1
ATOM 1645 C CA . SER A 1 209 ? -8.512 0.646 20.071 1.00 59.47 209 SER A CA 1
ATOM 1646 C C . SER A 1 209 ? -9.612 1.252 19.204 1.00 59.47 209 SER A C 1
ATOM 1648 O O . SER A 1 209 ? -10.748 0.790 19.263 1.00 59.47 209 SER A O 1
ATOM 1650 N N . ALA A 1 210 ? -9.285 2.271 18.403 1.00 58.91 210 ALA A N 1
ATOM 1651 C CA . ALA A 1 210 ? -10.204 2.857 17.435 1.00 58.91 210 ALA A CA 1
ATOM 1652 C C . ALA A 1 210 ? -10.585 1.845 16.354 1.00 58.91 210 ALA A C 1
ATOM 1654 O O . ALA A 1 210 ? -11.772 1.633 16.128 1.00 58.91 210 ALA A O 1
ATOM 1655 N N . TRP A 1 211 ? -9.599 1.142 15.786 1.00 59.69 211 TRP A N 1
ATOM 1656 C CA . TRP A 1 211 ? -9.817 0.043 14.838 1.00 59.69 211 TRP A CA 1
ATOM 1657 C C . TRP A 1 211 ? -10.772 -1.009 15.378 1.00 59.69 211 TRP A C 1
ATOM 1659 O O . TRP A 1 211 ? -11.818 -1.265 14.784 1.00 59.69 211 TRP A O 1
ATOM 1669 N N . ARG A 1 212 ? -10.449 -1.560 16.552 1.00 62.34 212 ARG A N 1
ATOM 1670 C CA . ARG A 1 212 ? -11.265 -2.592 17.200 1.00 62.34 212 ARG A CA 1
ATOM 1671 C C . ARG A 1 212 ? -12.675 -2.099 17.516 1.00 62.34 212 ARG A C 1
ATOM 1673 O O . ARG A 1 212 ? -13.629 -2.834 17.302 1.00 62.34 212 ARG A O 1
ATOM 1680 N N . SER A 1 213 ? -12.819 -0.860 17.988 1.00 61.56 213 SER A N 1
ATOM 1681 C CA . SER A 1 213 ? -14.126 -0.295 18.355 1.00 61.56 213 SER A CA 1
ATOM 1682 C C . SER A 1 213 ? -15.009 -0.021 17.138 1.00 61.56 213 SER A C 1
ATOM 1684 O O . SER A 1 213 ? -16.205 -0.290 17.188 1.00 61.56 213 SER A O 1
ATOM 1686 N N . ILE A 1 214 ? -14.432 0.500 16.050 1.00 63.47 214 ILE A N 1
ATOM 1687 C CA . ILE A 1 214 ? -15.151 0.770 14.798 1.00 63.47 214 ILE A CA 1
ATOM 1688 C C . ILE A 1 214 ? -15.549 -0.547 14.139 1.00 63.47 214 ILE A C 1
ATOM 1690 O O . ILE A 1 214 ? -16.705 -0.713 13.774 1.00 63.47 214 ILE A O 1
ATOM 1694 N N . TYR A 1 215 ? -14.636 -1.516 14.060 1.00 58.66 215 TYR A N 1
ATOM 1695 C CA . TYR A 1 215 ? -14.942 -2.825 13.489 1.00 58.66 215 TYR A CA 1
ATOM 1696 C C . TYR A 1 215 ? -16.009 -3.573 14.302 1.00 58.66 215 TYR A C 1
ATOM 1698 O O . TYR A 1 215 ? -16.952 -4.106 13.726 1.00 58.66 215 TYR A O 1
ATOM 1706 N N . ALA A 1 216 ? -15.927 -3.548 15.637 1.00 65.00 216 ALA A N 1
ATOM 1707 C CA . ALA A 1 216 ? -16.915 -4.199 16.498 1.00 65.00 216 ALA A CA 1
ATOM 1708 C C . ALA A 1 216 ? -18.319 -3.570 16.408 1.00 65.00 216 ALA A C 1
ATOM 1710 O O . ALA A 1 216 ? -19.305 -4.275 16.599 1.00 65.00 216 ALA A O 1
ATOM 1711 N N . LYS A 1 217 ? -18.423 -2.259 16.136 1.00 65.06 217 LYS A N 1
ATOM 1712 C CA . LYS A 1 217 ? -19.710 -1.538 16.076 1.00 65.06 217 LYS A CA 1
ATOM 1713 C C . LYS A 1 217 ? -20.291 -1.414 14.666 1.00 65.06 217 LYS A C 1
ATOM 1715 O O . LYS A 1 217 ? -21.503 -1.474 14.502 1.00 65.06 217 LYS A O 1
ATOM 1720 N N . GLU A 1 218 ? -19.446 -1.199 13.664 1.00 56.69 218 GLU A N 1
ATOM 1721 C CA . GLU A 1 218 ? -19.831 -0.800 12.300 1.00 56.69 218 GLU A CA 1
ATOM 1722 C C . GLU A 1 218 ? -19.347 -1.807 11.228 1.00 56.69 218 GLU A C 1
ATOM 1724 O O . GLU A 1 218 ? -19.643 -1.657 10.037 1.00 56.69 218 GLU A O 1
ATOM 1729 N N . GLY A 1 219 ? -18.603 -2.847 11.629 1.00 63.16 219 GLY A N 1
ATOM 1730 C CA . GLY A 1 219 ? -18.056 -3.870 10.738 1.00 63.16 219 GLY A CA 1
ATOM 1731 C C . GLY A 1 219 ? -17.107 -3.313 9.673 1.00 63.16 219 GLY A C 1
ATOM 1732 O O . GLY A 1 219 ? -16.554 -2.217 9.783 1.00 63.16 219 GLY A O 1
ATOM 1733 N N . LEU A 1 220 ? -16.943 -4.068 8.585 1.00 54.50 220 LEU A N 1
ATOM 1734 C CA . LEU A 1 220 ? -16.110 -3.684 7.438 1.00 54.50 220 LEU A CA 1
ATOM 1735 C C . LEU A 1 220 ? -16.574 -2.379 6.768 1.00 54.50 220 LEU A C 1
ATOM 1737 O O . LEU A 1 220 ? -15.751 -1.582 6.333 1.00 54.50 220 LEU A O 1
ATOM 1741 N N . ARG A 1 221 ? -17.885 -2.114 6.721 1.00 59.06 221 ARG A N 1
ATOM 1742 C CA . ARG A 1 221 ? -18.418 -0.861 6.158 1.00 59.06 221 ARG A CA 1
ATOM 1743 C C . ARG A 1 221 ? -17.980 0.374 6.949 1.00 59.06 221 ARG A C 1
ATOM 1745 O O . ARG A 1 221 ? -17.736 1.406 6.331 1.00 59.06 221 ARG A O 1
ATOM 1752 N N . GLY A 1 222 ? -17.847 0.260 8.271 1.00 60.75 222 GLY A N 1
ATOM 1753 C CA . GLY A 1 222 ? -17.319 1.329 9.118 1.00 60.75 222 GLY A CA 1
ATOM 1754 C C . GLY A 1 222 ? -15.840 1.609 8.876 1.00 60.75 222 GLY A C 1
ATOM 1755 O O . GLY A 1 222 ? -15.434 2.763 8.861 1.00 60.75 222 GLY A O 1
ATOM 1756 N N . VAL A 1 223 ? -15.035 0.574 8.610 1.00 62.38 223 VAL A N 1
ATOM 1757 C CA . VAL A 1 223 ? -13.591 0.709 8.329 1.00 62.38 223 VAL A CA 1
ATOM 1758 C C . VAL A 1 223 ? -13.326 1.490 7.037 1.00 62.38 223 VAL A C 1
ATOM 1760 O O . VAL A 1 223 ? -12.437 2.335 7.007 1.00 62.38 223 VAL A O 1
ATOM 1763 N N . PHE A 1 224 ? -14.127 1.263 5.992 1.00 64.38 224 PHE A N 1
ATOM 1764 C CA . PHE A 1 224 ? -14.011 1.955 4.697 1.00 64.38 224 PHE A CA 1
ATOM 1765 C C . PHE A 1 224 ? -14.885 3.200 4.578 1.00 64.38 224 PHE A C 1
ATOM 1767 O O . PHE A 1 224 ? -15.163 3.703 3.483 1.00 64.38 224 PHE A O 1
ATOM 1774 N N . PHE A 1 225 ? -15.372 3.707 5.702 1.00 69.12 225 PHE A N 1
ATOM 1775 C CA . PHE A 1 225 ? -16.296 4.817 5.681 1.00 69.12 225 PHE A CA 1
ATOM 1776 C C . PHE A 1 225 ? -15.630 6.089 5.132 1.00 69.12 225 PHE A C 1
ATOM 1778 O O . PHE A 1 225 ? -14.622 6.568 5.652 1.00 69.12 225 PHE A O 1
ATOM 1785 N N . GLY A 1 226 ? -16.186 6.637 4.045 1.00 68.69 226 GLY A N 1
ATOM 1786 C CA . GLY A 1 226 ? -15.600 7.775 3.325 1.00 68.69 226 GLY A CA 1
ATOM 1787 C C . GLY A 1 226 ? -14.628 7.412 2.189 1.00 68.69 226 GLY A C 1
ATOM 1788 O O . GLY A 1 226 ? -13.965 8.305 1.658 1.00 68.69 226 GLY A O 1
ATOM 1789 N N . TRP A 1 227 ? -14.556 6.145 1.758 1.00 76.62 227 TRP A N 1
ATOM 1790 C CA . TRP A 1 227 ? -13.726 5.754 0.606 1.00 76.62 227 TRP A CA 1
ATOM 1791 C C . TRP A 1 227 ? -14.166 6.428 -0.707 1.00 76.62 227 TRP A C 1
ATOM 1793 O O . TRP A 1 227 ? -13.324 6.875 -1.479 1.00 76.62 227 TRP A O 1
ATOM 1803 N N . SER A 1 228 ? -15.477 6.562 -0.949 1.00 78.19 228 SER A N 1
ATOM 1804 C CA . SER A 1 228 ? -16.005 7.078 -2.218 1.00 78.19 228 SER A CA 1
ATOM 1805 C C . SER A 1 228 ? -15.650 8.548 -2.509 1.00 78.19 228 SER A C 1
ATOM 1807 O O . SER A 1 228 ? -15.198 8.805 -3.623 1.00 78.19 228 SER A O 1
ATOM 1809 N N . PRO A 1 229 ? -15.794 9.528 -1.581 1.00 80.44 229 PRO A N 1
ATOM 1810 C CA . PRO A 1 229 ? -15.294 10.881 -1.835 1.00 80.44 229 PRO A CA 1
ATOM 1811 C C . PRO A 1 229 ? -13.776 10.899 -2.047 1.00 80.44 229 PRO A C 1
ATOM 1813 O O . PRO A 1 229 ? -13.304 11.615 -2.921 1.00 80.44 229 PRO A O 1
ATOM 1816 N N . THR A 1 230 ? -13.022 10.079 -1.307 1.00 77.62 230 THR A N 1
ATOM 1817 C CA . THR A 1 230 ? -11.563 9.988 -1.466 1.00 77.62 230 THR A CA 1
ATOM 1818 C C . THR A 1 230 ? -11.205 9.523 -2.878 1.00 77.62 230 THR A C 1
ATOM 1820 O O . THR A 1 230 ? -10.483 10.210 -3.589 1.00 77.62 230 THR A O 1
ATOM 1823 N N . PHE A 1 231 ? -11.756 8.397 -3.327 1.00 76.31 231 PHE A N 1
ATOM 1824 C CA . PHE A 1 231 ? -11.474 7.856 -4.654 1.00 76.31 231 PHE A CA 1
ATOM 1825 C C . PHE A 1 231 ? -11.795 8.863 -5.767 1.00 76.31 231 PHE A C 1
ATOM 1827 O O . PHE A 1 231 ? -10.924 9.210 -6.560 1.00 76.31 231 PHE A O 1
ATOM 1834 N N . VAL A 1 232 ? -13.023 9.394 -5.782 1.00 80.44 232 VAL A N 1
ATOM 1835 C CA . VAL A 1 232 ? -13.472 10.313 -6.838 1.00 80.44 232 VAL A CA 1
ATOM 1836 C C . VAL A 1 232 ? -12.669 11.616 -6.820 1.00 80.44 232 VAL A C 1
ATOM 1838 O O . VAL A 1 232 ? -12.206 12.066 -7.868 1.00 80.44 232 VAL A O 1
ATOM 1841 N N . GLY A 1 233 ? -12.454 12.200 -5.638 1.00 81.31 233 GLY A N 1
ATOM 1842 C CA . GLY A 1 233 ? -11.705 13.445 -5.491 1.00 81.31 233 GLY A CA 1
ATOM 1843 C C . GLY A 1 233 ? -10.263 13.324 -5.975 1.00 81.31 233 GLY A C 1
ATOM 1844 O O . GLY A 1 233 ? -9.807 14.153 -6.762 1.00 81.31 233 GLY A O 1
ATOM 1845 N N . TYR A 1 234 ? -9.558 12.266 -5.571 1.00 82.69 234 TYR A N 1
ATOM 1846 C CA . TYR A 1 234 ? -8.167 12.052 -5.973 1.00 82.69 234 TYR A CA 1
ATOM 1847 C C . TYR A 1 234 ? -8.018 11.647 -7.449 1.00 82.69 234 TYR A C 1
ATOM 1849 O O . TYR A 1 234 ? -6.988 11.958 -8.045 1.00 82.69 234 TYR A O 1
ATOM 1857 N N . CYS A 1 235 ? -9.032 11.037 -8.078 1.00 81.31 235 CYS A N 1
ATOM 1858 C CA . CYS A 1 235 ? -9.054 10.849 -9.533 1.00 81.31 235 CYS A CA 1
ATOM 1859 C C . CYS A 1 235 ? -9.077 12.193 -10.277 1.00 81.31 235 CYS A C 1
ATOM 1861 O O . CYS A 1 235 ? -8.255 12.411 -11.168 1.00 81.31 235 CYS A O 1
ATOM 1863 N N . PHE A 1 236 ? -9.972 13.112 -9.890 1.00 86.81 236 PHE A N 1
ATOM 1864 C CA . PHE A 1 236 ? -10.034 14.447 -10.497 1.00 86.81 236 PHE A CA 1
ATOM 1865 C C . PHE A 1 236 ? -8.773 15.262 -10.223 1.00 86.81 236 PHE A C 1
ATOM 1867 O O . PHE A 1 236 ? -8.224 15.871 -11.143 1.00 86.81 236 PHE A O 1
ATOM 1874 N N . GLN A 1 237 ? -8.283 15.232 -8.982 1.00 87.69 237 GLN A N 1
ATOM 1875 C CA . GLN A 1 237 ? -7.049 15.913 -8.614 1.00 87.69 237 GLN A CA 1
ATOM 1876 C C . GLN A 1 237 ? -5.865 15.369 -9.418 1.00 87.69 237 GLN A C 1
ATOM 1878 O O . GLN A 1 237 ? -5.122 16.147 -10.001 1.00 87.69 237 GLN A O 1
ATOM 1883 N N . GLY A 1 238 ? -5.688 14.046 -9.474 1.00 81.81 238 GLY A N 1
ATOM 1884 C CA . GLY A 1 238 ? -4.597 13.408 -10.208 1.00 81.81 238 GLY A CA 1
ATOM 1885 C C . GLY A 1 238 ? -4.638 13.745 -11.697 1.00 81.81 238 GLY A C 1
ATOM 1886 O O . GLY A 1 238 ? -3.640 14.213 -12.242 1.00 81.81 238 GLY A O 1
ATOM 1887 N N . GLY A 1 239 ? -5.801 13.586 -12.336 1.00 84.69 239 GLY A N 1
ATOM 1888 C CA . GLY A 1 239 ? -5.982 13.926 -13.748 1.00 84.69 239 GLY A CA 1
ATOM 1889 C C . GLY A 1 239 ? -5.671 15.395 -14.046 1.00 84.69 239 GLY A C 1
ATOM 1890 O O . GLY A 1 239 ? -4.887 15.685 -14.948 1.00 84.69 239 GLY A O 1
ATOM 1891 N N . GLY A 1 240 ? -6.216 16.319 -13.248 1.00 88.62 240 GLY A N 1
ATOM 1892 C CA . GLY A 1 240 ? -5.965 17.753 -13.402 1.00 88.62 240 GLY A CA 1
ATOM 1893 C C . GLY A 1 240 ? -4.506 18.122 -13.147 1.00 88.62 240 GLY A C 1
ATOM 1894 O O . GLY A 1 240 ? -3.882 18.790 -13.961 1.00 88.62 240 GLY A O 1
ATOM 1895 N N . LYS A 1 241 ? -3.925 17.634 -12.053 1.00 88.81 241 LYS A N 1
ATOM 1896 C CA . LYS A 1 241 ? -2.553 17.932 -11.641 1.00 88.81 241 LYS A CA 1
ATOM 1897 C C . LYS A 1 241 ? -1.529 17.543 -12.698 1.00 88.81 241 LYS A C 1
ATOM 1899 O O . LYS A 1 241 ? -0.701 18.366 -13.062 1.00 88.81 241 LYS A O 1
ATOM 1904 N N . TYR A 1 242 ? -1.562 16.301 -13.173 1.00 85.50 242 TYR A N 1
ATOM 1905 C CA . TYR A 1 242 ? -0.584 15.830 -14.152 1.00 85.50 242 TYR A CA 1
ATOM 1906 C C . TYR A 1 242 ? -0.888 16.367 -15.557 1.00 85.50 242 TYR A C 1
ATOM 1908 O O . TYR A 1 242 ? 0.028 16.797 -16.252 1.00 85.50 242 TYR A O 1
ATOM 1916 N N . GLY A 1 243 ? -2.166 16.432 -15.950 1.00 88.38 243 GLY A N 1
ATOM 1917 C CA . GLY A 1 243 ? -2.571 16.954 -17.257 1.00 88.38 243 GLY A CA 1
ATOM 1918 C C . GLY A 1 243 ? -2.278 18.447 -17.424 1.00 88.38 243 GLY A C 1
ATOM 1919 O O . GLY A 1 243 ? -1.593 18.844 -18.366 1.00 88.38 243 GLY A O 1
ATOM 1920 N N . PHE A 1 244 ? -2.739 19.286 -16.489 1.00 91.75 244 PHE A N 1
ATOM 1921 C CA . PHE A 1 244 ? -2.466 20.725 -16.534 1.00 91.75 244 PHE A CA 1
ATOM 1922 C C . PHE A 1 244 ? -0.987 21.039 -16.348 1.00 91.75 244 PHE A C 1
ATOM 1924 O O . PHE A 1 244 ? -0.514 22.021 -16.913 1.00 91.75 244 PHE A O 1
ATOM 1931 N N . TYR A 1 245 ? -0.242 20.215 -15.606 1.00 91.06 245 TYR A N 1
ATOM 1932 C CA . TYR A 1 245 ? 1.196 20.409 -15.467 1.00 91.06 245 TYR A CA 1
ATOM 1933 C C . TYR A 1 245 ? 1.911 20.375 -16.819 1.00 91.06 245 TYR A C 1
ATOM 1935 O O . TYR A 1 245 ? 2.702 21.272 -17.091 1.00 91.06 245 TYR A O 1
ATOM 1943 N N . GLU A 1 246 ? 1.615 19.402 -17.685 1.00 88.25 246 GLU A N 1
ATOM 1944 C CA . GLU A 1 246 ? 2.244 19.330 -19.012 1.00 88.25 246 GLU A CA 1
ATOM 1945 C C . GLU A 1 246 ? 1.866 20.542 -19.876 1.00 88.25 246 GLU A C 1
ATOM 1947 O O . GLU A 1 246 ? 2.728 21.139 -20.523 1.00 88.25 246 GLU A O 1
ATOM 1952 N N . VAL A 1 247 ? 0.596 20.963 -19.826 1.00 90.50 247 VAL A N 1
ATOM 1953 C CA . VAL A 1 247 ? 0.110 22.147 -20.553 1.00 90.50 247 VAL A CA 1
ATOM 1954 C C . VAL A 1 247 ? 0.821 23.417 -20.083 1.00 90.50 247 VAL A C 1
ATOM 1956 O O . VAL A 1 247 ? 1.334 24.176 -20.907 1.00 90.50 247 VAL A O 1
ATOM 1959 N N . PHE A 1 248 ? 0.884 23.655 -18.771 1.00 92.56 248 PHE A N 1
ATOM 1960 C CA . PHE A 1 248 ? 1.530 24.845 -18.221 1.00 92.56 248 PHE A CA 1
ATOM 1961 C C . PHE A 1 248 ? 3.044 24.802 -18.368 1.00 92.56 248 PHE A C 1
ATOM 1963 O O . PHE A 1 248 ? 3.639 25.838 -18.642 1.00 92.56 248 PHE A O 1
ATOM 1970 N N . LYS A 1 249 ? 3.676 23.630 -18.256 1.00 89.44 249 LYS A N 1
ATOM 1971 C CA . LYS A 1 249 ? 5.113 23.477 -18.504 1.00 89.44 249 LYS A CA 1
ATOM 1972 C C . LYS A 1 249 ? 5.449 23.870 -19.940 1.00 89.44 249 LYS A C 1
ATOM 1974 O O . LYS A 1 249 ? 6.358 24.670 -20.133 1.00 89.44 249 LYS A O 1
ATOM 1979 N N . TYR A 1 250 ? 4.682 23.389 -20.922 1.00 88.12 250 TYR A N 1
ATOM 1980 C CA . TYR A 1 250 ? 4.842 23.791 -22.320 1.00 88.12 250 TYR A CA 1
ATOM 1981 C C . TYR A 1 250 ? 4.582 25.291 -22.517 1.00 88.12 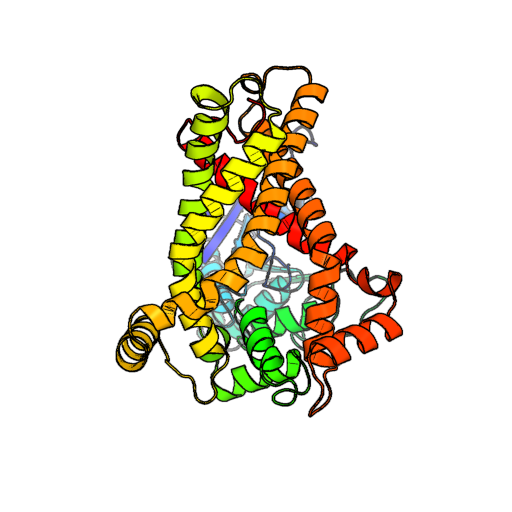250 TYR A C 1
ATOM 1983 O O . TYR A 1 250 ? 5.392 25.994 -23.111 1.00 88.12 250 TYR A O 1
ATOM 1991 N N . TYR A 1 251 ? 3.480 25.823 -21.986 1.00 90.00 251 TYR A N 1
ATOM 1992 C CA . TYR A 1 251 ? 3.127 27.227 -22.199 1.00 90.00 251 TYR A CA 1
ATOM 1993 C C . TYR A 1 251 ? 4.115 28.198 -21.533 1.00 90.00 251 TYR A C 1
ATOM 1995 O O . TYR A 1 251 ? 4.531 29.182 -22.145 1.00 90.00 251 TYR A O 1
ATOM 2003 N N . TYR A 1 252 ? 4.519 27.922 -20.293 1.00 91.50 252 TYR A N 1
ATOM 2004 C CA . TYR A 1 252 ? 5.457 28.760 -19.547 1.00 91.50 252 TYR A CA 1
ATOM 2005 C C . TYR A 1 252 ? 6.882 28.599 -20.074 1.00 91.50 252 TYR A C 1
ATOM 2007 O O . TYR A 1 252 ? 7.570 29.601 -20.230 1.00 91.50 252 TYR A O 1
ATOM 2015 N N . GLY A 1 253 ? 7.298 27.366 -20.373 1.00 86.00 253 GLY A N 1
ATOM 2016 C CA . GLY A 1 253 ? 8.648 27.047 -20.826 1.00 86.00 253 GLY A CA 1
ATOM 2017 C C . GLY A 1 253 ? 8.929 27.413 -22.279 1.00 86.00 253 GLY A C 1
ATOM 2018 O O . GLY A 1 253 ? 10.013 27.894 -22.551 1.00 86.00 253 GLY A O 1
ATOM 2019 N N . GLU A 1 254 ? 7.976 27.245 -23.199 1.00 85.00 254 GLU A N 1
ATOM 2020 C CA . GLU A 1 254 ? 8.227 27.454 -24.637 1.00 85.00 254 GLU A CA 1
ATOM 2021 C C . GLU A 1 254 ? 7.652 28.774 -25.162 1.00 85.00 254 GLU A C 1
ATOM 2023 O O . GLU A 1 254 ? 8.246 29.408 -26.032 1.00 85.00 254 GLU A O 1
ATOM 2028 N N . LYS A 1 255 ? 6.484 29.211 -24.664 1.00 84.88 255 LYS A N 1
ATOM 2029 C CA . LYS A 1 255 ? 5.773 30.373 -25.233 1.00 84.88 255 LYS A CA 1
ATOM 2030 C C . LYS A 1 255 ? 5.971 31.670 -24.462 1.00 84.88 255 LYS A C 1
ATOM 2032 O O . LYS A 1 255 ? 6.154 32.710 -25.086 1.00 84.88 255 LYS A O 1
ATOM 2037 N N . LEU A 1 256 ? 5.880 31.636 -23.132 1.00 85.12 256 LEU A N 1
ATOM 2038 C CA . LEU A 1 256 ? 5.937 32.857 -22.319 1.00 85.12 256 LEU A CA 1
ATOM 2039 C C . LEU A 1 256 ? 7.350 33.209 -21.852 1.00 85.12 256 LEU A C 1
ATOM 2041 O O . LEU A 1 256 ? 7.726 34.378 -21.895 1.00 85.12 256 LEU A O 1
ATOM 2045 N N . PHE A 1 257 ? 8.122 32.221 -21.393 1.00 86.75 257 PHE A N 1
ATOM 2046 C CA . PHE A 1 257 ? 9.403 32.451 -20.721 1.00 86.75 257 PHE A CA 1
ATOM 2047 C C . PHE A 1 257 ? 10.524 31.512 -21.217 1.00 86.75 257 PHE A C 1
ATOM 2049 O O . PHE A 1 257 ? 11.141 30.814 -20.409 1.00 86.75 257 PHE A O 1
ATOM 2056 N N . PRO A 1 258 ? 10.854 31.524 -22.525 1.00 82.38 258 PRO A N 1
ATOM 2057 C CA . PRO A 1 258 ? 11.795 30.574 -23.136 1.00 82.38 258 PRO A CA 1
ATOM 2058 C C . PRO A 1 258 ? 13.218 30.592 -22.561 1.00 82.38 258 PRO A C 1
ATOM 2060 O O . PRO A 1 258 ? 13.912 29.582 -22.590 1.00 82.38 258 PRO A O 1
ATOM 2063 N N . ASN A 1 259 ? 13.657 31.719 -21.993 1.00 85.62 259 ASN A N 1
ATOM 2064 C CA . ASN A 1 259 ? 15.010 31.878 -21.441 1.00 85.62 259 ASN A CA 1
ATOM 2065 C C . ASN A 1 259 ? 15.063 31.784 -19.906 1.00 85.62 259 ASN A C 1
ATOM 2067 O O . ASN A 1 259 ? 16.087 32.087 -19.293 1.00 85.62 259 ASN A O 1
ATOM 2071 N N . THR A 1 260 ? 13.955 31.433 -19.253 1.00 86.81 260 THR A N 1
ATOM 2072 C CA . THR A 1 260 ? 13.895 31.350 -17.791 1.00 86.81 260 THR A CA 1
ATOM 2073 C C . THR A 1 260 ? 14.425 30.009 -17.290 1.00 86.81 260 THR A C 1
ATOM 2075 O O . THR A 1 260 ? 14.353 28.985 -17.962 1.00 86.81 260 THR A O 1
ATOM 2078 N N . ASN A 1 261 ? 14.972 30.007 -16.072 1.00 87.69 261 ASN A N 1
ATOM 2079 C CA . ASN A 1 261 ? 15.440 28.792 -15.414 1.00 87.69 261 ASN A CA 1
ATOM 2080 C C . ASN A 1 261 ? 14.328 27.722 -15.392 1.00 87.69 261 ASN A C 1
ATOM 2082 O O . ASN A 1 261 ? 13.246 27.963 -14.851 1.00 87.69 261 ASN A O 1
ATOM 2086 N N . LYS A 1 262 ? 14.620 26.530 -15.934 1.00 86.38 262 LYS A N 1
ATOM 2087 C CA . LYS A 1 262 ? 13.677 25.401 -16.025 1.00 86.38 262 LYS A CA 1
ATOM 2088 C C . LYS A 1 262 ? 13.031 25.059 -14.677 1.00 86.38 262 LYS A C 1
ATOM 2090 O O . LYS A 1 262 ? 11.840 24.779 -14.625 1.00 86.38 262 LYS A O 1
ATOM 2095 N N . THR A 1 263 ? 13.758 25.179 -13.566 1.00 87.56 263 THR A N 1
ATOM 2096 C CA . THR A 1 263 ? 13.204 24.950 -12.224 1.00 87.56 263 THR A CA 1
ATOM 2097 C C . THR A 1 263 ? 12.095 25.944 -11.883 1.00 87.56 263 THR A C 1
ATOM 2099 O O . THR A 1 263 ? 11.077 25.550 -11.323 1.00 87.56 263 THR A O 1
ATOM 2102 N N . VAL A 1 264 ? 12.239 27.221 -12.255 1.00 89.62 264 VAL A N 1
ATOM 2103 C CA . VAL A 1 264 ? 11.195 28.241 -12.044 1.00 89.62 264 VAL A CA 1
ATOM 2104 C C . VAL A 1 264 ? 9.960 27.923 -12.886 1.00 89.62 264 VAL A C 1
ATOM 2106 O O . VAL A 1 264 ? 8.840 28.032 -12.388 1.00 89.62 264 VAL A O 1
ATOM 2109 N N . VAL A 1 265 ? 10.157 27.445 -14.119 1.00 91.25 265 VAL A N 1
ATOM 2110 C CA . VAL A 1 265 ? 9.067 26.958 -14.978 1.00 91.25 265 VAL A CA 1
ATOM 2111 C C . VAL A 1 265 ? 8.350 25.774 -14.326 1.00 91.25 265 VAL A C 1
ATOM 2113 O O . VAL A 1 265 ? 7.125 25.785 -14.239 1.00 91.25 265 VAL A O 1
ATOM 2116 N N . TYR A 1 266 ? 9.080 24.785 -13.798 1.00 91.31 266 TYR A N 1
ATOM 2117 C CA . TYR A 1 266 ? 8.482 23.627 -13.123 1.00 91.31 266 TYR A CA 1
ATOM 2118 C C . TYR A 1 266 ? 7.694 24.026 -11.879 1.00 91.31 266 TYR A C 1
ATOM 2120 O O . TYR A 1 266 ? 6.585 23.531 -11.674 1.00 91.31 266 TYR A O 1
ATOM 2128 N N . LEU A 1 267 ? 8.233 24.938 -11.069 1.00 92.94 267 LEU A N 1
ATOM 2129 C CA . LEU A 1 267 ? 7.559 25.472 -9.887 1.00 92.94 267 LEU A CA 1
ATOM 2130 C C . LEU A 1 267 ? 6.275 26.221 -10.272 1.00 92.94 267 LEU A C 1
ATOM 2132 O O . LEU A 1 267 ? 5.224 25.949 -9.700 1.00 92.94 267 LEU A O 1
ATOM 2136 N N . GLY A 1 268 ? 6.330 27.103 -11.273 1.00 93.81 268 GLY A N 1
ATOM 2137 C CA . GLY A 1 268 ? 5.158 27.839 -11.753 1.00 93.81 268 GLY A CA 1
ATOM 2138 C C . GLY A 1 268 ? 4.090 26.925 -12.355 1.00 93.81 268 GLY A C 1
ATOM 2139 O O . GLY A 1 268 ? 2.921 27.008 -11.983 1.00 93.81 268 GLY A O 1
ATOM 2140 N N . ALA A 1 269 ? 4.488 26.007 -13.241 1.00 93.62 269 ALA A N 1
ATOM 2141 C CA . ALA A 1 269 ? 3.575 25.083 -13.910 1.00 93.62 269 ALA A CA 1
ATOM 2142 C C . ALA A 1 269 ? 2.877 24.145 -12.919 1.00 93.62 269 ALA A C 1
ATOM 2144 O O . ALA A 1 269 ? 1.664 23.949 -12.987 1.00 93.62 269 ALA A O 1
ATOM 2145 N N . SER A 1 270 ? 3.631 23.593 -11.967 1.00 93.75 270 SER A N 1
ATOM 2146 C CA . SER A 1 270 ? 3.091 22.700 -10.938 1.00 93.75 270 SER A CA 1
ATOM 2147 C C . SER A 1 270 ? 2.187 23.431 -9.943 1.00 93.75 270 SER A C 1
ATOM 2149 O O . SER A 1 270 ? 1.158 22.879 -9.555 1.00 93.75 270 SER A O 1
ATOM 2151 N N . ALA A 1 271 ? 2.497 24.685 -9.595 1.00 95.50 271 ALA A N 1
ATOM 2152 C CA . ALA A 1 271 ? 1.630 25.516 -8.765 1.00 95.50 271 ALA A CA 1
ATOM 2153 C C . ALA A 1 271 ? 0.293 25.829 -9.454 1.00 95.50 271 ALA A C 1
ATOM 2155 O O . ALA A 1 271 ? -0.762 25.650 -8.846 1.00 95.50 271 ALA A O 1
ATOM 2156 N N . SER A 1 272 ? 0.316 26.245 -10.727 1.00 96.00 272 SER A N 1
ATOM 2157 C CA . SER A 1 272 ? -0.906 26.509 -11.502 1.00 96.00 272 SER A CA 1
ATOM 2158 C C . SER A 1 272 ? -1.747 25.245 -11.709 1.00 96.00 272 SER A C 1
ATOM 2160 O O . SER A 1 272 ? -2.972 25.296 -11.602 1.00 96.00 272 SER A O 1
ATOM 2162 N N . ALA A 1 273 ? -1.102 24.103 -11.963 1.00 94.75 273 ALA A N 1
ATOM 2163 C CA . ALA A 1 273 ? -1.787 22.826 -12.121 1.00 94.75 273 ALA A CA 1
ATOM 2164 C C . ALA A 1 273 ? -2.485 22.382 -10.829 1.00 94.75 273 ALA A C 1
ATOM 2166 O O . ALA A 1 273 ? -3.660 22.017 -10.857 1.00 94.75 273 ALA A O 1
ATOM 2167 N N . GLU A 1 274 ? -1.785 22.448 -9.692 1.00 94.50 274 GLU A N 1
ATOM 2168 C CA . GLU A 1 274 ? -2.351 22.071 -8.394 1.00 94.50 274 GLU A CA 1
ATOM 2169 C C . GLU A 1 274 ? -3.467 23.029 -7.965 1.00 94.50 274 GLU A C 1
ATOM 2171 O O . GLU A 1 274 ? -4.493 22.575 -7.471 1.00 94.50 274 GLU A O 1
ATOM 2176 N N . PHE A 1 275 ? -3.325 24.333 -8.229 1.00 95.69 275 PHE A N 1
ATOM 2177 C CA . PHE A 1 275 ? -4.363 25.323 -7.940 1.00 95.69 275 PHE A CA 1
ATOM 2178 C C . PHE A 1 275 ? -5.716 24.937 -8.559 1.00 95.69 275 PHE A C 1
ATOM 2180 O O . PHE A 1 275 ? -6.730 24.917 -7.857 1.00 95.69 275 PHE A O 1
ATOM 2187 N N . LEU A 1 276 ? -5.722 24.574 -9.848 1.00 94.69 276 LEU A N 1
ATOM 2188 C CA . LEU A 1 276 ? -6.928 24.141 -10.563 1.00 94.69 276 LEU A CA 1
ATOM 2189 C C . LEU A 1 276 ? -7.394 22.744 -10.135 1.00 94.69 276 LEU A C 1
ATOM 2191 O O . LEU A 1 276 ? -8.593 22.516 -9.979 1.00 94.69 276 LEU A O 1
ATOM 2195 N N . ALA A 1 277 ? -6.463 21.812 -9.920 1.00 93.44 277 ALA A N 1
ATOM 2196 C CA . ALA A 1 277 ? -6.782 20.459 -9.467 1.00 93.44 277 ALA A CA 1
ATOM 2197 C C . ALA A 1 277 ? -7.478 20.465 -8.094 1.00 93.44 277 ALA A C 1
ATOM 2199 O O . ALA A 1 277 ? -8.453 19.740 -7.881 1.00 93.44 277 ALA A O 1
ATOM 2200 N N . ASP A 1 278 ? -7.037 21.335 -7.186 1.00 93.06 278 ASP A N 1
ATOM 2201 C CA . ASP A 1 278 ? -7.615 21.481 -5.853 1.00 93.06 278 ASP A CA 1
ATOM 2202 C C . ASP A 1 278 ? -9.037 22.051 -5.880 1.00 93.06 278 ASP A C 1
ATOM 2204 O O . ASP A 1 278 ? -9.847 21.703 -5.021 1.00 93.06 278 ASP A O 1
ATOM 2208 N N . MET A 1 279 ? -9.403 22.852 -6.887 1.00 93.69 279 MET A N 1
ATOM 2209 C CA . MET A 1 279 ? -10.796 23.285 -7.070 1.00 93.69 279 MET A CA 1
ATOM 2210 C C . MET A 1 279 ? -11.728 22.104 -7.377 1.00 93.69 279 MET A C 1
ATOM 2212 O O . MET A 1 279 ? -12.892 22.115 -6.973 1.00 93.69 279 MET A O 1
ATOM 2216 N N . ALA A 1 280 ? -11.228 21.072 -8.061 1.00 91.94 280 ALA A N 1
ATOM 2217 C CA . ALA A 1 280 ? -11.983 19.847 -8.302 1.00 91.94 280 ALA A CA 1
ATOM 2218 C C . ALA A 1 280 ? -11.967 18.912 -7.081 1.00 91.94 280 ALA A C 1
ATOM 2220 O O . ALA A 1 280 ? -12.977 18.276 -6.791 1.00 91.94 280 ALA A O 1
ATOM 2221 N N . LEU A 1 281 ? -10.857 18.854 -6.336 1.00 91.69 281 LEU A N 1
ATOM 2222 C CA . LEU A 1 281 ? -10.718 18.024 -5.133 1.00 91.69 281 LEU A CA 1
ATOM 2223 C C . LEU A 1 281 ? -11.542 18.541 -3.945 1.00 91.69 281 LEU A C 1
ATOM 2225 O O . LEU A 1 281 ? -12.112 17.746 -3.193 1.00 91.69 281 LEU A O 1
ATOM 2229 N N . CYS A 1 282 ? -11.587 19.862 -3.753 1.00 91.75 282 CYS A N 1
ATOM 2230 C CA . CYS A 1 282 ? -12.073 20.490 -2.526 1.00 91.75 282 CYS A CA 1
ATOM 2231 C C . CYS A 1 282 ? -13.489 20.044 -2.112 1.00 91.75 282 CYS A C 1
ATOM 2233 O O . CYS A 1 282 ? -13.647 19.664 -0.948 1.00 91.75 282 CYS A O 1
ATOM 2235 N N . PRO A 1 283 ? -14.490 19.963 -3.015 1.00 93.06 283 PRO A N 1
ATOM 2236 C CA . PRO A 1 283 ? -15.816 19.457 -2.662 1.00 93.06 283 PRO A CA 1
ATOM 2237 C C . PRO A 1 283 ? -15.806 18.045 -2.069 1.00 93.06 283 PRO A C 1
ATOM 2239 O O . PRO A 1 283 ? -16.540 17.757 -1.121 1.00 93.06 283 PRO A O 1
ATOM 2242 N N . PHE A 1 284 ? -14.957 17.161 -2.592 1.00 91.62 284 PHE A N 1
ATOM 2243 C CA . PHE A 1 284 ? -14.875 15.777 -2.137 1.00 91.62 284 PHE A CA 1
ATOM 2244 C C . PHE A 1 284 ? -14.167 15.663 -0.790 1.00 91.62 284 PHE A C 1
ATOM 2246 O O . PHE A 1 284 ? -14.659 14.949 0.081 1.00 91.62 284 PHE A O 1
ATOM 2253 N N . GLU A 1 285 ? -13.082 16.407 -0.570 1.00 83.50 285 GLU A N 1
ATOM 2254 C CA . GLU A 1 285 ? -12.426 16.488 0.743 1.00 83.50 285 GLU A CA 1
ATOM 2255 C C . GLU A 1 285 ? -13.363 17.094 1.797 1.00 83.50 285 GLU A C 1
ATOM 2257 O O . GLU A 1 285 ? -13.481 16.581 2.909 1.00 83.50 285 GLU A O 1
ATOM 2262 N N . ALA A 1 286 ? -14.123 18.126 1.430 1.00 84.50 286 ALA A N 1
ATOM 2263 C CA . ALA A 1 286 ? -15.106 18.756 2.303 1.00 84.50 286 ALA A CA 1
ATOM 2264 C C . ALA A 1 286 ? -16.216 17.780 2.743 1.00 84.50 286 ALA A C 1
ATOM 2266 O O . ALA A 1 286 ? -16.667 17.836 3.894 1.00 84.50 286 ALA A O 1
ATOM 2267 N N . ILE A 1 287 ? -16.652 16.881 1.854 1.00 86.62 287 ILE A N 1
ATOM 2268 C CA . ILE A 1 287 ? -17.617 15.819 2.170 1.00 86.62 287 ILE A CA 1
ATOM 2269 C C . ILE A 1 287 ? -16.946 14.695 2.968 1.00 86.62 287 ILE A C 1
ATOM 2271 O O . ILE A 1 287 ? -17.485 14.298 4.000 1.00 86.62 287 ILE A O 1
ATOM 2275 N N . LYS A 1 288 ? -15.763 14.222 2.547 1.00 83.69 288 LYS A N 1
ATOM 2276 C CA . LYS A 1 288 ? -14.967 13.189 3.233 1.00 83.69 288 LYS A CA 1
ATOM 2277 C C . LYS A 1 288 ? -14.768 13.544 4.700 1.00 83.69 288 LYS A C 1
ATOM 2279 O O . LYS A 1 288 ? -15.112 12.740 5.561 1.00 83.69 288 LYS A O 1
ATOM 2284 N N . VAL A 1 289 ? -14.269 14.749 4.980 1.00 76.56 289 VAL A N 1
ATOM 2285 C CA . VAL A 1 289 ? -14.006 15.209 6.346 1.00 76.56 289 VAL A CA 1
ATOM 2286 C C . VAL A 1 289 ? -15.291 15.168 7.163 1.00 76.56 289 VAL A C 1
ATOM 2288 O O . VAL A 1 289 ? -15.320 14.499 8.187 1.00 76.56 289 VAL A O 1
ATOM 2291 N N . ARG A 1 290 ? -16.387 15.776 6.688 1.00 80.19 290 ARG A N 1
ATOM 2292 C CA . ARG A 1 290 ? -17.667 15.791 7.421 1.00 80.19 290 ARG A CA 1
ATOM 2293 C C . ARG A 1 290 ? -18.228 14.392 7.666 1.00 80.19 290 ARG A C 1
ATOM 2295 O O . ARG A 1 290 ? -18.751 14.138 8.750 1.00 80.19 290 ARG A O 1
ATOM 2302 N N . MET A 1 291 ? -18.120 13.496 6.684 1.00 77.94 291 MET A N 1
ATOM 2303 C CA . MET A 1 291 ? -18.496 12.093 6.849 1.00 77.94 291 MET A CA 1
ATOM 2304 C C . MET A 1 291 ? -17.647 11.449 7.951 1.00 77.94 291 MET A C 1
ATOM 2306 O O . MET A 1 291 ? -18.192 10.900 8.900 1.00 77.94 291 MET A O 1
ATOM 2310 N N . GLN A 1 292 ? -16.321 11.554 7.877 1.00 67.62 292 GLN A N 1
ATOM 2311 C CA . GLN A 1 292 ? -15.411 10.818 8.757 1.00 67.62 292 GLN A CA 1
ATOM 2312 C C . GLN A 1 292 ? -15.323 11.378 10.183 1.00 67.62 292 GLN A C 1
ATOM 2314 O O . GLN A 1 292 ? -15.064 10.603 11.106 1.00 67.62 292 GLN A O 1
ATOM 2319 N N . THR A 1 293 ? -15.538 12.682 10.378 1.00 67.00 293 THR A N 1
ATOM 2320 C CA . THR A 1 293 ? -15.310 13.356 11.666 1.00 67.00 293 THR A CA 1
ATOM 2321 C C . THR A 1 293 ? -16.563 13.643 12.484 1.00 67.00 293 THR A C 1
ATOM 2323 O O . THR A 1 293 ? -16.454 13.813 13.696 1.00 67.00 293 THR A O 1
ATOM 2326 N N . THR A 1 294 ? -17.748 13.689 11.872 1.00 70.19 294 THR A N 1
ATOM 2327 C CA . THR A 1 294 ? -18.992 13.979 12.605 1.00 70.19 294 THR A CA 1
ATOM 2328 C C . THR A 1 294 ? -19.539 12.699 13.238 1.00 70.19 294 THR A C 1
ATOM 2330 O O . THR A 1 294 ? -19.646 11.678 12.561 1.00 70.19 294 THR A O 1
ATOM 2333 N N . LEU A 1 295 ? -19.902 12.744 14.524 1.00 65.44 295 LEU A N 1
ATOM 2334 C CA . LEU A 1 295 ? -20.541 11.635 15.240 1.00 65.44 295 LEU A CA 1
ATOM 2335 C C . LEU A 1 295 ? -21.870 12.116 15.857 1.00 65.44 295 LEU A C 1
ATOM 2337 O O . LEU A 1 295 ? -21.831 13.018 16.693 1.00 65.44 295 LEU A O 1
ATOM 2341 N N . PRO A 1 296 ? -23.034 11.540 15.487 1.00 70.81 296 PRO A N 1
ATOM 2342 C CA . PRO A 1 296 ? -23.245 10.537 14.433 1.00 70.81 296 PRO A CA 1
ATOM 2343 C C . PRO A 1 296 ? -22.873 11.056 13.024 1.00 70.81 296 PRO A C 1
ATOM 2345 O O . PRO A 1 296 ? -22.834 12.271 12.817 1.00 70.81 296 PRO A O 1
ATOM 2348 N N . PRO A 1 297 ? -22.590 10.164 12.051 1.00 69.19 297 PRO A N 1
ATOM 2349 C CA . PRO A 1 297 ? -22.117 10.557 10.723 1.00 69.19 297 PRO A CA 1
ATOM 2350 C C . PRO A 1 297 ? -23.029 11.560 10.012 1.00 69.19 297 PRO A C 1
ATOM 2352 O O . PRO A 1 297 ? -24.234 11.348 9.892 1.00 69.19 297 PRO A O 1
ATOM 2355 N N . PHE A 1 298 ? -22.438 12.632 9.475 1.00 78.69 298 PHE A N 1
ATOM 2356 C CA . PHE A 1 298 ? -23.174 13.682 8.757 1.00 78.69 298 PHE A CA 1
ATOM 2357 C C . PHE A 1 298 ? -23.930 13.141 7.528 1.00 78.69 298 PHE A C 1
ATOM 2359 O O . PHE A 1 298 ? -25.057 13.557 7.242 1.00 78.69 298 PHE A O 1
ATOM 2366 N N . ALA A 1 299 ? -23.316 12.201 6.808 1.00 82.69 299 ALA A N 1
ATOM 2367 C CA . ALA A 1 299 ? -23.898 11.494 5.672 1.00 82.69 299 ALA A CA 1
ATOM 2368 C C . ALA A 1 299 ? -23.261 10.111 5.532 1.00 82.69 299 ALA A C 1
ATOM 2370 O O . ALA A 1 299 ? -22.081 9.955 5.836 1.00 82.69 299 ALA A O 1
ATOM 2371 N N . SER A 1 300 ? -24.012 9.128 5.035 1.00 76.75 300 SER A N 1
ATOM 2372 C CA . SER A 1 300 ? -23.537 7.754 4.845 1.00 76.75 300 SER A CA 1
ATOM 2373 C C . SER A 1 300 ? -22.986 7.490 3.442 1.00 76.75 300 SER A C 1
ATOM 2375 O O . SER A 1 300 ? -22.280 6.506 3.231 1.00 76.75 300 SER A O 1
ATOM 2377 N N . THR A 1 301 ? -23.278 8.368 2.478 1.00 81.88 301 THR A N 1
ATOM 2378 C CA . THR A 1 301 ? -22.811 8.254 1.086 1.00 81.88 301 THR A CA 1
ATOM 2379 C C . THR A 1 301 ? -22.342 9.597 0.528 1.00 81.88 301 THR A C 1
ATOM 2381 O O . THR A 1 301 ? -22.762 10.653 1.000 1.00 81.88 301 THR A O 1
ATOM 2384 N N . LEU A 1 302 ? -21.518 9.569 -0.529 1.00 83.81 302 LEU A N 1
ATOM 2385 C CA . LEU A 1 302 ? -21.093 10.777 -1.250 1.00 83.81 302 LEU A CA 1
ATOM 2386 C C . LEU A 1 302 ? -22.291 11.589 -1.775 1.00 83.81 302 LEU A C 1
ATOM 2388 O O . LEU A 1 302 ? -22.325 12.802 -1.593 1.00 83.81 302 LEU A O 1
ATOM 2392 N N . ARG A 1 303 ? -23.290 10.929 -2.380 1.00 89.00 303 ARG A N 1
ATOM 2393 C CA . ARG A 1 303 ? -24.487 11.593 -2.929 1.00 89.00 303 ARG A CA 1
ATOM 2394 C C . ARG A 1 303 ? -25.274 12.323 -1.844 1.00 89.00 303 ARG A C 1
ATOM 2396 O O . ARG A 1 303 ? -25.688 13.462 -2.034 1.00 89.00 303 ARG A O 1
ATOM 2403 N N . GLU A 1 304 ? -25.469 11.661 -0.711 1.00 87.75 304 GLU A N 1
ATOM 2404 C CA . GLU A 1 304 ? -26.162 12.238 0.435 1.00 87.75 304 GLU A CA 1
ATOM 2405 C C . GLU A 1 304 ? -25.366 13.397 1.049 1.00 87.75 304 GLU A C 1
ATOM 2407 O O . GLU A 1 304 ? -25.935 14.450 1.323 1.00 87.75 304 GLU A O 1
ATOM 2412 N N . GLY A 1 305 ? -24.049 13.232 1.221 1.00 87.81 305 GLY A N 1
ATOM 2413 C CA . GLY A 1 305 ? -23.169 14.273 1.747 1.00 87.81 305 GLY A CA 1
ATOM 2414 C C . GLY A 1 305 ? -23.173 15.518 0.871 1.00 87.81 305 GLY A C 1
ATOM 2415 O O . GLY A 1 305 ? -23.312 16.625 1.385 1.00 87.81 305 GLY A O 1
ATOM 2416 N N . TRP A 1 306 ? -23.118 15.330 -0.448 1.00 89.75 306 TRP A N 1
ATOM 2417 C CA . TRP A 1 306 ? -23.229 16.415 -1.416 1.00 89.75 306 TRP A CA 1
ATOM 2418 C C . TRP A 1 306 ? -24.559 17.154 -1.269 1.00 89.75 306 TRP A C 1
ATOM 2420 O O . TRP A 1 306 ? -24.558 18.356 -1.018 1.00 89.75 306 TRP A O 1
ATOM 2430 N N . ALA A 1 307 ? -25.681 16.428 -1.338 1.00 92.19 307 ALA A N 1
ATOM 2431 C CA . ALA A 1 307 ? -27.020 17.006 -1.246 1.00 92.19 307 ALA A CA 1
ATOM 2432 C C . ALA A 1 307 ? -27.242 17.767 0.072 1.00 92.19 307 ALA A C 1
ATOM 2434 O O . ALA A 1 307 ? -27.768 18.880 0.062 1.00 92.19 307 ALA A O 1
ATOM 2435 N N . LYS A 1 308 ? -26.801 17.202 1.204 1.00 91.56 308 LYS A N 1
ATOM 2436 C CA . LYS A 1 308 ? -26.927 17.829 2.527 1.00 91.56 308 LYS A CA 1
ATOM 2437 C C . LYS A 1 308 ? -26.101 19.108 2.649 1.00 91.56 308 LYS A C 1
ATOM 2439 O O . LYS A 1 308 ? -26.610 20.096 3.174 1.00 91.56 308 LYS A O 1
ATOM 2444 N N . VAL A 1 309 ? -24.849 19.113 2.176 1.00 91.19 309 VAL A N 1
ATOM 2445 C CA . VAL A 1 309 ? -24.013 20.326 2.212 1.00 91.19 309 VAL A CA 1
ATOM 2446 C C . VAL A 1 309 ? -24.617 21.405 1.321 1.00 91.19 309 VAL A C 1
ATOM 2448 O O . VAL A 1 309 ? -24.788 22.530 1.783 1.00 91.19 309 VAL A O 1
ATOM 2451 N N . THR A 1 310 ? -25.008 21.073 0.087 1.00 93.56 310 THR A N 1
ATOM 2452 C CA . THR A 1 310 ? -25.583 22.064 -0.834 1.00 93.56 310 THR A CA 1
ATOM 2453 C C . THR A 1 310 ? -26.922 22.608 -0.347 1.00 93.56 310 THR A C 1
ATOM 2455 O O . THR A 1 310 ? -27.174 23.797 -0.502 1.00 93.56 310 THR A O 1
ATOM 2458 N N . ALA A 1 311 ? -27.762 21.779 0.281 1.00 92.75 311 ALA A N 1
ATOM 2459 C CA . ALA A 1 311 ? -29.045 22.222 0.826 1.00 92.75 311 ALA A CA 1
ATOM 2460 C C . ALA A 1 311 ? -28.885 23.140 2.050 1.00 92.75 311 ALA A C 1
ATOM 2462 O O . ALA A 1 311 ? -29.676 24.060 2.228 1.00 92.75 311 ALA A O 1
ATOM 2463 N N . LYS A 1 312 ? -27.874 22.899 2.899 1.00 91.25 312 LYS A N 1
ATOM 2464 C CA . LYS A 1 312 ? -27.684 23.638 4.158 1.00 91.25 312 LYS A CA 1
ATOM 2465 C C . LYS A 1 312 ? -26.791 24.874 4.023 1.00 91.25 312 LYS A C 1
ATOM 2467 O O . LYS A 1 312 ? -27.025 25.875 4.687 1.00 91.25 312 LYS A O 1
ATOM 2472 N N . GLU A 1 313 ? -25.734 24.784 3.222 1.00 88.31 313 GLU A N 1
ATOM 2473 C CA . GLU A 1 313 ? -24.661 25.787 3.140 1.00 88.31 313 GLU A CA 1
ATOM 2474 C C . GLU A 1 313 ? -24.471 26.340 1.714 1.00 88.31 313 GLU A C 1
ATOM 2476 O O . GLU A 1 313 ? -23.566 27.145 1.480 1.00 88.31 313 GLU A O 1
ATOM 2481 N N . GLY A 1 314 ? -25.283 25.894 0.748 1.00 91.00 314 GLY A N 1
ATOM 2482 C CA . GLY A 1 314 ? -25.080 26.182 -0.670 1.00 91.00 314 GLY A CA 1
ATOM 2483 C C . GLY A 1 314 ? -23.796 25.554 -1.226 1.00 91.00 314 GLY A C 1
ATOM 2484 O O . GLY A 1 314 ? -23.078 24.814 -0.548 1.00 91.00 314 GLY A O 1
ATOM 2485 N N . TYR A 1 315 ? -23.462 25.881 -2.477 1.00 90.50 315 TYR A N 1
ATOM 2486 C CA . TYR A 1 315 ? -22.208 25.431 -3.095 1.00 90.50 315 TYR A CA 1
ATOM 2487 C C . TYR A 1 315 ? -20.965 25.996 -2.391 1.00 90.50 315 TYR A C 1
ATOM 2489 O O . TYR A 1 315 ? -19.932 25.332 -2.357 1.00 90.50 315 TYR A O 1
ATOM 2497 N N . GLY A 1 316 ? -21.065 27.163 -1.743 1.00 88.25 316 GLY A N 1
ATOM 2498 C CA . GLY A 1 316 ? -19.966 27.741 -0.962 1.00 88.25 316 GLY A CA 1
ATOM 2499 C C . GLY A 1 316 ? -19.499 26.847 0.196 1.00 88.25 316 GLY A C 1
ATOM 2500 O O . GLY A 1 316 ? -18.311 26.824 0.516 1.00 88.25 316 GLY A O 1
ATOM 2501 N N . GLY A 1 317 ? -20.392 26.038 0.783 1.00 85.69 317 GLY A N 1
ATOM 2502 C CA . GLY A 1 317 ? -20.053 25.084 1.847 1.00 85.69 317 GLY A CA 1
ATOM 2503 C C . GLY A 1 317 ? -19.054 23.994 1.436 1.00 85.69 317 GLY A C 1
ATOM 2504 O O . GLY A 1 317 ? -18.308 23.495 2.289 1.00 85.69 317 GLY A O 1
ATOM 2505 N N . LEU A 1 318 ? -19.000 23.658 0.140 1.00 90.88 318 LEU A N 1
ATOM 2506 C CA . LEU A 1 318 ? -18.065 22.683 -0.434 1.00 90.88 318 LEU A CA 1
ATOM 2507 C C . LEU A 1 318 ? -16.635 23.234 -0.550 1.00 90.88 318 LEU A C 1
ATOM 2509 O O . LEU A 1 318 ? -15.693 22.452 -0.571 1.00 90.88 318 LEU A O 1
ATOM 2513 N N . TYR A 1 319 ? -16.466 24.561 -0.560 1.00 91.94 319 TYR A N 1
ATOM 2514 C CA . TYR A 1 319 ? -15.184 25.231 -0.812 1.00 91.94 319 TYR A CA 1
ATOM 2515 C C . TYR A 1 319 ? -14.568 25.912 0.417 1.00 91.94 319 TYR A C 1
ATOM 2517 O O . TYR A 1 319 ? -13.498 26.511 0.327 1.00 91.94 319 TYR A O 1
ATOM 2525 N N . LYS A 1 320 ? -15.180 25.783 1.602 1.00 81.38 320 LYS A N 1
ATOM 2526 C CA . LYS A 1 320 ? -14.663 26.375 2.855 1.00 81.38 320 LYS A CA 1
ATOM 2527 C C . LYS A 1 320 ? -13.241 25.921 3.221 1.00 81.38 320 LYS A C 1
ATOM 2529 O O . LYS A 1 320 ? -12.543 26.628 3.938 1.00 81.38 320 LYS A O 1
ATOM 2534 N N . GLY A 1 321 ? -12.816 24.753 2.737 1.00 78.06 321 GLY A N 1
ATOM 2535 C CA . GLY A 1 321 ? -11.475 24.204 2.952 1.00 78.06 321 GLY A CA 1
ATOM 2536 C C . GLY A 1 321 ? -10.455 24.540 1.859 1.00 78.06 321 GLY A C 1
ATOM 2537 O O . GLY A 1 321 ? -9.341 24.033 1.928 1.00 78.06 321 GLY A O 1
ATOM 2538 N N . LEU A 1 322 ? -10.799 25.352 0.853 1.00 86.06 322 LEU A N 1
ATOM 2539 C CA . LEU A 1 322 ? -9.961 25.532 -0.338 1.00 86.06 322 LEU A CA 1
ATOM 2540 C C . LEU A 1 322 ? -8.626 26.231 -0.037 1.00 86.06 322 LEU A C 1
ATOM 2542 O O . LEU A 1 322 ? -7.574 25.738 -0.426 1.00 86.06 322 LEU A O 1
ATOM 2546 N N . TYR A 1 323 ? -8.639 27.327 0.724 1.00 82.88 323 TYR A N 1
ATOM 2547 C CA . TYR A 1 323 ? -7.411 28.034 1.111 1.00 82.88 323 TYR A CA 1
ATOM 2548 C C . TYR A 1 323 ? -6.420 27.176 1.917 1.00 82.88 323 TYR A C 1
ATOM 2550 O O . TYR A 1 323 ? -5.246 27.126 1.540 1.00 82.88 323 TYR A O 1
ATOM 2558 N N . PRO A 1 324 ? -6.828 26.473 2.998 1.00 74.62 324 PRO A N 1
ATOM 2559 C CA . PRO A 1 324 ? -5.904 25.592 3.708 1.00 74.62 324 PRO A CA 1
ATOM 2560 C C . PRO A 1 324 ? -5.479 24.383 2.862 1.00 74.62 324 PRO A C 1
ATOM 2562 O O . PRO A 1 324 ? -4.368 23.886 3.043 1.00 74.62 324 PRO A O 1
ATOM 2565 N N . LEU A 1 325 ? -6.318 23.927 1.921 1.00 81.31 325 LEU A N 1
ATOM 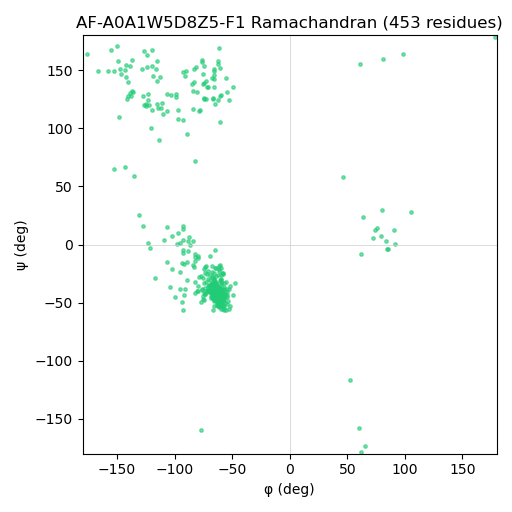2566 C CA . LEU A 1 325 ? -5.939 22.895 0.959 1.00 81.31 325 LEU A CA 1
ATOM 2567 C C . LEU A 1 325 ? -4.795 23.385 0.062 1.00 81.31 325 LEU A C 1
ATOM 2569 O O . LEU A 1 325 ? -3.746 22.744 0.047 1.00 81.31 325 LEU A O 1
ATOM 2573 N N . TRP A 1 326 ? -4.932 24.558 -0.561 1.00 88.88 326 TRP A N 1
ATOM 2574 C CA . TRP A 1 326 ? -3.880 25.172 -1.377 1.00 88.88 326 TRP A CA 1
ATOM 2575 C C . TRP A 1 326 ? -2.586 25.401 -0.599 1.00 88.88 326 TRP A C 1
ATOM 2577 O O . TRP A 1 326 ? -1.512 25.041 -1.077 1.00 88.88 326 TRP A O 1
ATOM 2587 N N . GLY A 1 327 ? -2.679 25.933 0.624 1.00 79.25 327 GLY A N 1
ATOM 2588 C CA . GLY A 1 327 ? -1.510 26.166 1.478 1.00 79.25 327 GLY A CA 1
ATOM 2589 C C . GLY A 1 327 ? -0.709 24.894 1.783 1.00 79.25 327 GLY A C 1
ATOM 2590 O O . GLY A 1 327 ? 0.488 24.969 2.046 1.00 79.25 327 GLY A O 1
ATOM 2591 N N . ARG A 1 328 ? -1.346 23.720 1.711 1.00 79.00 328 ARG A N 1
ATOM 2592 C CA . ARG A 1 328 ? -0.702 22.416 1.901 1.00 79.00 328 ARG A CA 1
ATOM 2593 C C . ARG A 1 328 ? -0.245 21.788 0.586 1.00 79.00 328 ARG A C 1
ATOM 2595 O O . ARG A 1 328 ? 0.884 21.311 0.494 1.00 79.00 328 ARG A O 1
ATOM 2602 N N . GLN A 1 329 ? -1.129 21.735 -0.403 1.00 83.81 329 GLN A N 1
ATOM 2603 C CA . GLN A 1 329 ? -0.939 20.933 -1.609 1.00 83.81 329 GLN A CA 1
ATOM 2604 C C . GLN A 1 329 ? -0.020 21.617 -2.613 1.00 83.81 329 GLN A C 1
ATOM 2606 O O . GLN A 1 329 ? 0.845 20.951 -3.179 1.00 83.81 329 GLN A O 1
ATOM 2611 N N . ILE A 1 330 ? -0.134 22.939 -2.785 1.00 90.56 330 ILE A N 1
ATOM 2612 C CA . ILE A 1 330 ? 0.681 23.678 -3.755 1.00 90.56 330 ILE A CA 1
ATOM 2613 C C . ILE A 1 330 ? 2.177 23.551 -3.422 1.00 90.56 330 ILE A C 1
ATOM 2615 O O . ILE A 1 330 ? 2.919 23.077 -4.285 1.00 90.56 330 ILE A O 1
ATOM 2619 N N . PRO A 1 331 ? 2.653 23.842 -2.191 1.00 87.88 331 PRO A N 1
ATOM 2620 C CA . PRO A 1 331 ? 4.073 23.693 -1.869 1.00 87.88 331 PRO A CA 1
ATOM 2621 C C . PRO A 1 331 ? 4.559 22.246 -1.995 1.00 87.88 331 PRO A C 1
ATOM 2623 O O . PRO A 1 331 ? 5.651 21.994 -2.505 1.00 87.88 331 PRO A O 1
ATOM 2626 N N . TYR A 1 332 ? 3.732 21.285 -1.566 1.00 85.38 332 TYR A N 1
ATOM 2627 C CA . TYR A 1 332 ? 4.046 19.863 -1.680 1.00 85.38 332 TYR A CA 1
ATOM 2628 C C . TYR A 1 332 ? 4.257 19.455 -3.145 1.00 85.38 332 TYR A C 1
ATOM 2630 O O . TYR A 1 332 ? 5.230 18.775 -3.475 1.00 85.38 332 TYR A O 1
ATOM 2638 N N . THR A 1 333 ? 3.371 19.900 -4.035 1.00 89.75 333 THR A N 1
ATOM 2639 C CA . THR A 1 333 ? 3.421 19.598 -5.466 1.00 89.75 333 THR A CA 1
ATOM 2640 C C . THR A 1 333 ? 4.564 20.306 -6.174 1.00 89.75 333 THR A C 1
ATOM 2642 O O . THR A 1 333 ? 5.244 19.677 -6.982 1.00 89.75 333 THR A O 1
ATOM 2645 N N . MET A 1 334 ? 4.838 21.561 -5.825 1.00 91.75 334 MET A N 1
ATOM 2646 C CA . MET A 1 334 ? 5.984 22.308 -6.342 1.00 91.75 334 MET A CA 1
ATOM 2647 C C . MET A 1 334 ? 7.300 21.578 -6.077 1.00 91.75 334 MET A C 1
ATOM 2649 O O . MET A 1 334 ? 8.066 21.333 -7.009 1.00 91.75 334 MET A O 1
ATOM 2653 N N . VAL A 1 335 ? 7.532 21.158 -4.828 1.00 90.94 335 VAL A N 1
ATOM 2654 C CA . VAL A 1 335 ? 8.729 20.385 -4.464 1.00 90.94 335 VAL A CA 1
ATOM 2655 C C . VAL A 1 335 ? 8.747 19.048 -5.195 1.00 90.94 335 VAL A C 1
ATOM 2657 O O . VAL A 1 335 ? 9.755 18.704 -5.806 1.00 90.94 335 VAL A O 1
ATOM 2660 N N . LYS A 1 336 ? 7.622 18.322 -5.211 1.00 89.81 336 LYS A N 1
ATOM 2661 C CA . LYS A 1 336 ? 7.525 17.021 -5.883 1.00 89.81 336 LYS A CA 1
ATOM 2662 C C . LYS A 1 336 ? 7.955 17.098 -7.348 1.00 89.81 336 LYS A C 1
ATOM 2664 O O . LYS A 1 336 ? 8.766 16.287 -7.782 1.00 89.81 336 LYS A O 1
ATOM 2669 N N . PHE A 1 337 ? 7.405 18.042 -8.106 1.00 90.12 337 PHE A N 1
ATOM 2670 C CA . PHE A 1 337 ? 7.662 18.145 -9.542 1.00 90.12 337 PHE A CA 1
ATOM 2671 C C . PHE A 1 337 ? 9.042 18.732 -9.829 1.00 90.12 337 PHE A C 1
ATOM 2673 O O . PHE A 1 337 ? 9.770 18.172 -10.642 1.00 90.12 337 PHE A O 1
ATOM 2680 N N . ALA A 1 338 ? 9.454 19.793 -9.129 1.00 90.81 338 ALA A N 1
ATOM 2681 C CA . ALA A 1 338 ? 10.773 20.387 -9.334 1.00 90.81 338 ALA A CA 1
ATOM 2682 C C . ALA A 1 338 ? 11.907 19.407 -8.991 1.00 90.81 338 ALA A C 1
ATOM 2684 O O . ALA A 1 338 ? 12.862 19.281 -9.759 1.00 90.81 338 ALA A O 1
ATOM 2685 N N . THR A 1 339 ? 11.797 18.678 -7.873 1.00 91.31 339 THR A N 1
ATOM 2686 C CA . THR A 1 339 ? 12.791 17.666 -7.498 1.00 91.31 339 THR A CA 1
ATOM 2687 C C . THR A 1 339 ? 12.779 16.493 -8.470 1.00 91.31 339 THR A C 1
ATOM 2689 O O . THR A 1 339 ? 13.855 16.052 -8.864 1.00 91.31 339 THR A O 1
ATOM 2692 N N . PHE A 1 340 ? 11.604 16.014 -8.894 1.00 91.44 340 PHE A N 1
ATOM 2693 C CA . PHE A 1 340 ? 11.499 14.936 -9.881 1.00 91.44 340 PHE A CA 1
ATOM 2694 C C . PHE A 1 340 ? 12.211 15.302 -11.187 1.00 91.44 340 PHE A C 1
ATOM 2696 O O . PHE A 1 340 ? 13.143 14.613 -11.591 1.00 91.44 340 PHE A O 1
ATOM 2703 N N . GLU A 1 341 ? 11.828 16.424 -11.793 1.00 88.69 341 GLU A N 1
ATOM 2704 C CA . GLU A 1 341 ? 12.352 16.880 -13.082 1.00 88.69 341 GLU A CA 1
ATOM 2705 C C . GLU A 1 341 ? 13.867 17.131 -13.031 1.00 88.69 341 GLU A C 1
ATOM 2707 O O . GLU A 1 341 ? 14.609 16.670 -13.896 1.00 88.69 341 GLU A O 1
ATOM 2712 N N . THR A 1 342 ? 14.349 17.795 -11.973 1.00 88.31 342 THR A N 1
ATOM 2713 C CA . THR A 1 342 ? 15.789 18.053 -11.784 1.00 88.31 342 THR A CA 1
ATOM 2714 C C . THR A 1 342 ? 16.571 16.753 -11.600 1.00 88.31 342 THR A C 1
ATOM 2716 O O . THR A 1 342 ? 17.674 16.608 -12.120 1.00 88.31 342 THR A O 1
ATOM 2719 N N . THR A 1 343 ? 16.005 15.791 -10.868 1.00 89.88 343 THR A N 1
ATOM 2720 C CA . THR A 1 343 ? 16.649 14.495 -10.629 1.00 89.88 343 THR A CA 1
ATOM 2721 C C . THR A 1 343 ? 16.729 13.680 -11.913 1.00 89.88 343 THR A C 1
ATOM 2723 O O . THR A 1 343 ? 17.773 13.107 -12.209 1.00 89.88 343 THR A O 1
ATOM 2726 N N . VAL A 1 344 ? 15.646 13.641 -12.690 1.00 88.94 344 VAL A N 1
ATOM 2727 C CA . VAL A 1 344 ? 15.605 12.928 -13.970 1.00 88.94 344 VAL A CA 1
ATOM 2728 C C . VAL A 1 344 ? 16.599 13.537 -14.964 1.00 88.94 344 VAL A C 1
ATOM 2730 O O . VAL A 1 344 ? 17.375 12.794 -15.563 1.00 88.94 344 VAL A O 1
ATOM 2733 N N . ASP A 1 345 ? 16.642 14.869 -15.089 1.00 86.88 345 ASP A N 1
ATOM 2734 C CA . ASP A 1 345 ? 17.629 15.569 -15.929 1.00 86.88 345 ASP A CA 1
ATOM 2735 C C . ASP A 1 345 ? 19.067 15.247 -15.491 1.00 86.88 345 ASP A C 1
ATOM 2737 O O . ASP A 1 345 ? 19.904 14.877 -16.314 1.00 86.88 345 ASP A O 1
ATOM 2741 N N . TYR A 1 346 ? 19.347 15.289 -14.184 1.00 87.81 346 TYR A N 1
ATOM 2742 C CA . TYR A 1 346 ? 20.658 14.921 -13.649 1.00 87.81 346 TYR A CA 1
ATOM 2743 C C . TYR A 1 346 ? 21.046 13.477 -13.998 1.00 87.81 346 TYR A C 1
ATOM 2745 O O . TYR A 1 346 ? 22.142 13.248 -14.508 1.00 87.81 346 TYR A O 1
ATOM 2753 N N . ILE A 1 347 ? 20.140 12.512 -13.794 1.00 88.50 347 ILE A N 1
ATOM 2754 C CA . ILE A 1 347 ? 20.385 11.100 -14.113 1.00 88.50 347 ILE A CA 1
ATOM 2755 C C . ILE A 1 347 ? 20.703 10.932 -15.603 1.00 88.50 347 ILE A C 1
ATOM 2757 O O . ILE A 1 347 ? 21.702 10.300 -15.944 1.00 88.50 347 ILE A O 1
ATOM 2761 N N . TYR A 1 348 ? 19.905 11.516 -16.502 1.00 87.44 348 TYR A N 1
ATOM 2762 C CA . TYR A 1 348 ? 20.146 11.383 -17.941 1.00 87.44 348 TYR A CA 1
ATOM 2763 C C . TYR A 1 348 ? 21.453 12.042 -18.391 1.00 87.44 348 TYR A C 1
ATOM 2765 O O . TYR A 1 348 ? 22.171 11.458 -19.205 1.00 87.44 348 TYR A O 1
ATOM 2773 N N . ARG A 1 349 ? 21.821 13.196 -17.818 1.00 85.44 349 ARG A N 1
ATOM 2774 C CA . ARG A 1 349 ? 23.129 13.824 -18.067 1.00 85.44 349 ARG A CA 1
ATOM 2775 C C . ARG A 1 349 ? 24.286 12.923 -17.646 1.00 85.44 349 ARG A C 1
ATOM 2777 O O . ARG A 1 349 ? 25.260 12.814 -18.383 1.00 85.44 349 ARG A O 1
ATOM 2784 N N . THR A 1 350 ? 24.177 12.248 -16.500 1.00 87.62 350 THR A N 1
ATOM 2785 C CA . THR A 1 350 ? 25.197 11.294 -16.035 1.00 87.62 350 THR A CA 1
ATOM 2786 C C . THR A 1 350 ? 25.274 10.049 -16.918 1.00 87.62 350 THR A C 1
ATOM 2788 O O . THR A 1 350 ? 26.359 9.515 -17.131 1.00 87.62 350 THR A O 1
ATOM 2791 N N . LEU A 1 351 ? 24.144 9.589 -17.458 1.00 86.06 351 LEU A N 1
ATOM 2792 C CA . LEU A 1 351 ? 24.101 8.437 -18.359 1.00 86.06 351 LEU A CA 1
ATOM 2793 C C . LEU A 1 351 ? 24.649 8.749 -19.770 1.00 86.06 351 LEU A C 1
ATOM 2795 O O . LEU A 1 351 ? 25.013 7.829 -20.501 1.00 86.06 351 LEU A O 1
ATOM 2799 N N . GLY A 1 352 ? 24.725 10.027 -20.162 1.00 79.69 352 GLY A N 1
ATOM 2800 C CA . GLY A 1 352 ? 25.507 10.503 -21.313 1.00 79.69 352 GLY A CA 1
ATOM 2801 C C . GLY A 1 352 ? 24.966 10.150 -22.705 1.00 79.69 352 GLY A C 1
ATOM 2802 O O . GLY A 1 352 ? 25.629 10.438 -23.700 1.00 79.69 352 GLY A O 1
ATOM 2803 N N . LYS A 1 353 ? 23.775 9.547 -22.806 1.00 81.94 353 LYS A N 1
ATOM 2804 C CA . LYS A 1 353 ? 23.085 9.294 -24.086 1.00 81.94 353 LYS A CA 1
ATOM 2805 C C . LYS A 1 353 ? 21.730 10.003 -24.116 1.00 81.94 353 LYS A C 1
ATOM 2807 O O . LYS A 1 353 ? 21.142 10.179 -23.047 1.00 81.94 353 LYS A O 1
ATOM 2812 N N . PRO A 1 354 ? 21.203 10.352 -25.305 1.00 79.19 354 PRO A N 1
ATOM 2813 C CA . PRO A 1 354 ? 19.854 10.893 -25.439 1.00 79.19 354 PRO A CA 1
ATOM 2814 C C . PRO A 1 354 ? 18.817 9.951 -24.830 1.00 79.19 354 PRO A C 1
ATOM 2816 O O . PRO A 1 354 ? 18.940 8.725 -24.939 1.00 79.19 354 PRO A O 1
ATOM 2819 N N . LYS A 1 355 ? 17.789 10.516 -24.204 1.00 79.75 355 LYS A N 1
ATOM 2820 C CA . LYS A 1 355 ? 16.722 9.771 -23.528 1.00 79.75 355 LYS A CA 1
ATOM 2821 C C . LYS A 1 355 ? 16.052 8.748 -24.450 1.00 79.75 355 LYS A C 1
ATOM 2823 O O . LYS A 1 355 ? 15.776 7.625 -24.034 1.00 79.75 355 LYS A O 1
ATOM 2828 N N . GLU A 1 356 ? 15.874 9.114 -25.713 1.00 80.56 356 GLU A N 1
ATOM 2829 C CA . GLU A 1 356 ? 15.232 8.332 -26.771 1.00 80.56 356 GLU A CA 1
ATOM 2830 C C . GLU A 1 356 ? 16.021 7.062 -27.121 1.00 80.56 356 GLU A C 1
ATOM 2832 O O . GLU A 1 356 ? 15.463 6.116 -27.671 1.00 80.56 356 GLU A O 1
ATOM 2837 N N . SER A 1 357 ? 17.314 7.015 -26.778 1.00 82.62 357 SER A N 1
ATOM 2838 C CA . SER A 1 357 ? 18.170 5.846 -27.010 1.00 82.62 357 SER A CA 1
ATOM 2839 C C . SER A 1 357 ? 17.995 4.734 -25.967 1.00 82.62 357 SER A C 1
ATOM 2841 O O . SER A 1 357 ? 18.496 3.625 -26.162 1.00 82.62 357 SER A O 1
ATOM 2843 N N . TYR A 1 358 ? 17.296 5.010 -24.860 1.00 85.12 358 TYR A N 1
ATOM 2844 C CA . TYR A 1 358 ? 17.037 4.039 -23.799 1.00 85.12 358 TYR A CA 1
ATOM 2845 C C . TYR A 1 358 ? 15.734 3.279 -24.030 1.00 85.12 358 TYR A C 1
ATOM 2847 O O . TYR A 1 358 ? 14.736 3.839 -24.481 1.00 85.12 358 TYR A O 1
ATOM 2855 N N . SER A 1 359 ? 15.718 2.003 -23.642 1.00 86.25 359 SER A N 1
ATOM 2856 C CA . SER A 1 359 ? 14.500 1.185 -23.668 1.00 86.25 359 SER A CA 1
ATOM 2857 C C . SER A 1 359 ? 13.419 1.739 -22.735 1.00 86.25 359 SER A C 1
ATOM 2859 O O . SER A 1 359 ? 13.724 2.368 -21.720 1.00 86.25 359 SER A O 1
ATOM 2861 N N . ALA A 1 360 ? 12.153 1.432 -23.028 1.00 80.62 360 ALA A N 1
ATOM 2862 C CA . ALA A 1 360 ? 11.015 1.805 -22.185 1.00 80.62 360 ALA A CA 1
ATOM 2863 C C . ALA A 1 360 ? 11.228 1.432 -20.707 1.00 80.62 360 ALA A C 1
ATOM 2865 O O . ALA A 1 360 ? 11.017 2.264 -19.831 1.00 80.62 360 ALA A O 1
ATOM 2866 N N . LEU A 1 361 ? 11.745 0.225 -20.439 1.00 82.81 361 LEU A N 1
ATOM 2867 C CA . LEU A 1 361 ? 12.041 -0.242 -19.083 1.00 82.81 361 LEU A CA 1
ATOM 2868 C C . LEU A 1 361 ? 13.076 0.646 -18.376 1.00 82.81 361 LEU A C 1
ATOM 2870 O O . LEU A 1 361 ? 12.893 1.010 -17.214 1.00 82.81 361 LEU A O 1
ATOM 2874 N N . GLN A 1 362 ? 14.150 1.020 -19.075 1.00 85.88 362 GLN A N 1
ATOM 2875 C CA . GLN A 1 362 ? 15.177 1.910 -18.530 1.00 85.88 362 GLN A CA 1
ATOM 2876 C C . GLN A 1 362 ? 14.611 3.302 -18.249 1.00 85.88 362 GLN A C 1
ATOM 2878 O O . GLN A 1 362 ? 14.864 3.844 -17.177 1.00 85.88 362 GLN A O 1
ATOM 2883 N N . GLN A 1 363 ? 13.804 3.851 -19.161 1.00 83.75 363 GLN A N 1
ATOM 2884 C CA . GLN A 1 363 ? 13.167 5.152 -18.958 1.00 83.75 363 GLN A CA 1
ATOM 2885 C C . GLN A 1 363 ? 12.217 5.129 -17.752 1.00 83.75 363 GLN A C 1
ATOM 2887 O O . GLN A 1 363 ? 12.325 5.982 -16.878 1.00 83.75 363 GLN A O 1
ATOM 2892 N N . THR A 1 364 ? 11.370 4.103 -17.623 1.00 83.81 364 THR A N 1
ATOM 2893 C CA . THR A 1 364 ? 10.489 3.943 -16.453 1.00 83.81 364 THR A CA 1
ATOM 2894 C C . THR A 1 364 ? 11.254 3.689 -15.150 1.00 83.81 364 THR A C 1
ATOM 2896 O O . THR A 1 364 ? 10.810 4.106 -14.082 1.00 83.81 364 THR A O 1
ATOM 2899 N N . GLY A 1 365 ? 12.426 3.046 -15.218 1.00 87.75 365 GLY A N 1
ATOM 2900 C CA . GLY A 1 365 ? 13.315 2.865 -14.070 1.00 87.75 365 GLY A CA 1
ATOM 2901 C C . GLY A 1 365 ? 13.909 4.187 -13.578 1.00 87.75 365 GLY A C 1
ATOM 2902 O O . GLY A 1 365 ? 13.955 4.428 -12.370 1.00 87.75 365 GLY A O 1
ATOM 2903 N N . VAL A 1 366 ? 14.289 5.077 -14.503 1.00 88.75 366 VAL A N 1
ATOM 2904 C CA . VAL A 1 366 ? 14.706 6.451 -14.176 1.00 88.75 366 VAL A CA 1
ATOM 2905 C C . VAL A 1 366 ? 13.547 7.225 -13.546 1.00 88.75 366 VAL A C 1
ATOM 2907 O O . VAL A 1 366 ? 13.752 7.870 -12.519 1.00 88.75 366 VAL A O 1
ATOM 2910 N N . SER A 1 367 ? 12.325 7.096 -14.069 1.00 87.19 367 SER A N 1
ATOM 2911 C CA . SER A 1 367 ? 11.128 7.707 -13.475 1.00 87.19 367 SER A CA 1
ATOM 2912 C C . SER A 1 367 ? 10.847 7.197 -12.060 1.00 87.19 367 SER A C 1
ATOM 2914 O O . SER A 1 367 ? 10.524 7.979 -11.170 1.00 87.19 367 SER A O 1
ATOM 2916 N N . PHE A 1 368 ? 11.010 5.898 -11.802 1.00 90.06 368 PHE A N 1
ATOM 2917 C CA . PHE A 1 368 ? 10.857 5.350 -10.454 1.00 90.06 368 PHE A CA 1
ATOM 2918 C C . PHE A 1 368 ? 11.886 5.950 -9.485 1.00 90.06 368 PHE A C 1
ATOM 2920 O O . PHE A 1 368 ? 11.520 6.436 -8.413 1.00 90.06 368 PHE A O 1
ATOM 2927 N N . LEU A 1 369 ? 13.167 5.971 -9.870 1.00 90.88 369 LEU A N 1
ATOM 2928 C CA . LEU A 1 369 ? 14.241 6.519 -9.039 1.00 90.88 369 LEU A CA 1
ATOM 2929 C C . LEU A 1 369 ? 14.075 8.029 -8.808 1.00 90.88 369 LEU A C 1
ATOM 2931 O O . LEU A 1 369 ? 14.175 8.497 -7.671 1.00 90.88 369 LEU A O 1
ATOM 2935 N N . GLY A 1 370 ? 13.753 8.779 -9.864 1.00 89.69 370 GLY A N 1
ATOM 2936 C CA . GLY A 1 370 ? 13.435 10.203 -9.787 1.00 89.69 370 GLY A CA 1
ATOM 2937 C C . GLY A 1 370 ? 12.234 10.470 -8.883 1.00 89.69 370 GLY A C 1
ATOM 2938 O O . GLY A 1 370 ? 12.258 11.387 -8.063 1.00 89.69 370 GLY A O 1
ATOM 2939 N N . GLY A 1 371 ? 11.208 9.618 -8.954 1.00 89.81 371 GLY A N 1
ATOM 2940 C CA . GLY A 1 371 ? 10.039 9.679 -8.084 1.00 89.81 371 GLY A CA 1
ATOM 2941 C C . GLY A 1 371 ? 10.364 9.386 -6.621 1.00 89.81 371 GLY A C 1
ATOM 2942 O O . GLY A 1 371 ? 9.846 10.069 -5.737 1.00 89.81 371 GLY A O 1
ATOM 2943 N N . TYR A 1 372 ? 11.258 8.435 -6.349 1.00 91.00 372 TYR A N 1
ATOM 2944 C CA . TYR A 1 372 ? 11.704 8.141 -4.989 1.00 91.00 372 TYR A CA 1
ATOM 2945 C C . TYR A 1 372 ? 12.453 9.329 -4.376 1.00 91.00 372 TYR A C 1
ATOM 2947 O O . TYR A 1 372 ? 12.123 9.765 -3.273 1.00 91.00 372 TYR A O 1
ATOM 2955 N N . ILE A 1 373 ? 13.401 9.912 -5.116 1.00 92.06 373 ILE A N 1
ATOM 2956 C CA . ILE A 1 373 ? 14.179 11.083 -4.678 1.00 92.06 373 ILE A CA 1
ATOM 2957 C C . ILE A 1 373 ? 13.274 12.311 -4.498 1.00 92.06 373 ILE A C 1
ATOM 2959 O O . ILE A 1 373 ? 13.389 13.019 -3.496 1.00 92.06 373 ILE A O 1
ATOM 2963 N N . ALA A 1 374 ? 12.309 12.522 -5.397 1.00 89.94 374 ALA A N 1
ATOM 2964 C CA . ALA A 1 374 ? 11.275 13.538 -5.217 1.00 89.94 374 ALA A CA 1
ATOM 2965 C C . ALA A 1 374 ? 10.478 13.323 -3.924 1.00 89.94 374 ALA A C 1
ATOM 2967 O O . ALA A 1 374 ? 10.253 14.267 -3.168 1.00 89.94 374 ALA A O 1
ATOM 2968 N N . GLY A 1 375 ? 10.111 12.075 -3.624 1.00 87.81 375 GLY A N 1
ATOM 2969 C CA . GLY A 1 375 ? 9.435 11.724 -2.381 1.00 87.81 375 GLY A CA 1
ATOM 2970 C C . GLY A 1 375 ? 10.286 11.970 -1.128 1.00 87.81 375 GLY A C 1
ATOM 2971 O O . GLY A 1 375 ? 9.735 12.388 -0.110 1.00 87.81 375 GLY A O 1
ATOM 2972 N N . ILE A 1 376 ? 11.615 11.815 -1.195 1.00 90.31 376 ILE A N 1
ATOM 2973 C CA . ILE A 1 376 ? 12.530 12.235 -0.117 1.00 90.31 376 ILE A CA 1
ATOM 2974 C C . ILE A 1 376 ? 12.434 13.750 0.092 1.00 90.31 376 ILE A C 1
ATOM 2976 O O . ILE A 1 376 ? 12.233 14.193 1.222 1.00 90.31 376 ILE A O 1
ATOM 2980 N N . GLY A 1 377 ? 12.519 14.541 -0.983 1.00 88.31 377 GLY A N 1
ATOM 2981 C CA . GLY A 1 377 ? 12.382 16.000 -0.917 1.00 88.31 377 GLY A CA 1
ATOM 2982 C C . GLY A 1 377 ? 11.052 16.428 -0.291 1.00 88.31 377 GLY A C 1
ATOM 2983 O O . GLY A 1 377 ? 11.024 17.235 0.641 1.00 88.31 377 GLY A O 1
ATOM 2984 N N . CYS A 1 378 ? 9.952 15.806 -0.723 1.00 86.56 378 CYS A N 1
ATOM 2985 C CA . CYS A 1 378 ? 8.625 16.004 -0.146 1.00 86.56 378 CYS A CA 1
ATOM 2986 C C . CYS A 1 378 ? 8.556 15.620 1.337 1.00 86.56 378 CYS A C 1
ATOM 2988 O O . CYS A 1 378 ? 7.924 16.325 2.128 1.00 86.56 378 CYS A O 1
ATOM 2990 N N . ALA A 1 379 ? 9.179 14.507 1.731 1.00 84.31 379 ALA A N 1
ATOM 2991 C CA . ALA A 1 379 ? 9.215 14.080 3.122 1.00 84.31 379 ALA A CA 1
ATOM 2992 C C . ALA A 1 379 ? 9.952 15.117 3.970 1.00 84.31 379 ALA A C 1
ATOM 2994 O O . ALA A 1 379 ? 9.369 15.609 4.928 1.00 84.31 379 ALA A O 1
ATOM 2995 N N . VAL A 1 380 ? 11.168 15.508 3.580 1.00 87.69 380 VAL A N 1
ATOM 2996 C CA . VAL A 1 380 ? 12.013 16.458 4.320 1.00 87.69 380 VAL A CA 1
ATOM 2997 C C . VAL A 1 380 ? 11.330 17.816 4.483 1.00 87.69 380 VAL A C 1
ATOM 2999 O O . VAL A 1 380 ? 11.245 18.311 5.606 1.00 87.69 380 VAL A O 1
ATOM 3002 N N . ILE A 1 381 ? 10.791 18.397 3.405 1.00 85.50 381 ILE A N 1
ATOM 3003 C CA . ILE A 1 381 ? 10.191 19.741 3.463 1.00 85.50 381 ILE A CA 1
ATOM 3004 C C . ILE A 1 381 ? 8.938 19.774 4.345 1.00 85.50 381 ILE A C 1
ATOM 3006 O O . ILE A 1 381 ? 8.690 20.740 5.061 1.00 85.50 381 ILE A O 1
ATOM 3010 N N . SER A 1 382 ? 8.144 18.701 4.316 1.00 81.50 382 SER A N 1
ATOM 3011 C CA . SER A 1 382 ? 6.872 18.650 5.031 1.00 81.50 382 SER A CA 1
ATOM 3012 C C . SER A 1 382 ? 6.991 18.042 6.430 1.00 81.50 382 SER A C 1
ATOM 3014 O O . SER A 1 382 ? 5.999 18.015 7.154 1.00 81.50 382 SER A O 1
ATOM 3016 N N . HIS A 1 383 ? 8.148 17.495 6.829 1.00 82.94 383 HIS A N 1
ATOM 3017 C CA . HIS A 1 383 ? 8.328 16.772 8.106 1.00 82.94 383 HIS A CA 1
ATOM 3018 C C . HIS A 1 383 ? 8.120 17.622 9.346 1.00 82.94 383 HIS A C 1
ATOM 3020 O O . HIS A 1 383 ? 7.303 17.225 10.180 1.00 82.94 383 HIS A O 1
ATOM 3026 N N . PRO A 1 384 ? 8.732 18.810 9.452 1.00 84.31 384 PRO A N 1
ATOM 3027 C CA . PRO A 1 384 ? 8.542 19.655 10.623 1.00 84.31 384 PRO A CA 1
ATOM 3028 C C . PRO A 1 384 ? 7.072 20.008 10.866 1.00 84.31 384 PRO A C 1
ATOM 3030 O O . PRO A 1 384 ? 6.571 19.876 11.982 1.00 84.31 384 PRO A O 1
ATOM 3033 N N . ALA A 1 385 ? 6.357 20.400 9.808 1.00 78.06 385 ALA A N 1
ATOM 3034 C CA . ALA A 1 385 ? 4.944 20.751 9.891 1.00 78.06 385 ALA A CA 1
ATOM 3035 C C . ALA A 1 385 ? 4.075 19.547 10.290 1.00 78.06 385 ALA A C 1
ATOM 3037 O O . ALA A 1 385 ? 3.191 19.680 11.135 1.00 78.06 385 ALA A O 1
ATOM 3038 N N . ASP A 1 386 ? 4.349 18.364 9.734 1.00 73.62 386 ASP A N 1
ATOM 3039 C CA . ASP A 1 386 ? 3.585 17.144 10.016 1.00 73.62 386 ASP A CA 1
ATOM 3040 C C . ASP A 1 386 ? 3.779 16.668 11.467 1.00 73.62 386 ASP A C 1
ATOM 3042 O O . ASP A 1 386 ? 2.808 16.298 12.134 1.00 73.62 386 ASP A O 1
ATOM 3046 N N . VAL A 1 387 ? 5.008 16.758 11.997 1.00 75.81 387 VAL A N 1
ATOM 3047 C CA . VAL A 1 387 ? 5.306 16.472 13.411 1.00 75.81 387 VAL A CA 1
ATOM 3048 C C . VAL A 1 387 ? 4.599 17.468 14.324 1.00 75.81 387 VAL A C 1
ATOM 3050 O O . VAL A 1 387 ? 3.941 17.050 15.280 1.00 75.81 387 VAL A O 1
ATOM 3053 N N . MET A 1 388 ? 4.672 18.764 14.014 1.00 77.69 388 MET A N 1
ATOM 3054 C CA . MET A 1 388 ? 4.032 19.796 14.829 1.00 77.69 388 MET A CA 1
ATOM 3055 C C . MET A 1 388 ? 2.510 19.653 14.860 1.00 77.69 388 MET A C 1
ATOM 3057 O O . MET A 1 388 ? 1.926 19.655 15.939 1.00 77.69 388 MET A O 1
ATOM 3061 N N . VAL A 1 389 ? 1.860 19.446 13.711 1.00 70.25 389 VAL A N 1
ATOM 3062 C CA . VAL A 1 389 ? 0.403 19.235 13.644 1.00 70.25 389 VAL A CA 1
ATOM 3063 C C . VAL A 1 389 ? -0.003 17.945 14.358 1.00 70.25 389 VAL A C 1
ATOM 3065 O O . VAL A 1 389 ? -1.019 17.909 15.053 1.00 70.25 389 VAL A O 1
ATOM 3068 N N . SER A 1 390 ? 0.782 16.874 14.233 1.00 65.44 390 SER A N 1
ATOM 3069 C CA . SER A 1 390 ? 0.490 15.608 14.915 1.00 65.44 390 SER A CA 1
ATOM 3070 C C . SER A 1 390 ? 0.596 15.736 16.436 1.00 65.44 390 SER A C 1
ATOM 3072 O O . SER A 1 390 ? -0.271 15.239 17.152 1.00 65.44 390 SER A O 1
ATOM 3074 N N . LYS A 1 391 ? 1.621 16.436 16.937 1.00 71.00 391 LYS A N 1
ATOM 3075 C CA . LYS A 1 391 ? 1.795 16.712 18.369 1.00 71.00 391 LYS A CA 1
ATOM 3076 C C . LYS A 1 391 ? 0.743 17.680 18.896 1.00 71.00 391 LYS A C 1
ATOM 3078 O O . LYS A 1 391 ? 0.209 17.435 19.968 1.00 71.00 391 LYS A O 1
ATOM 3083 N N . LEU A 1 392 ? 0.386 18.704 18.121 1.00 68.69 392 LEU A N 1
ATOM 3084 C CA . LEU A 1 392 ? -0.692 19.628 18.462 1.00 68.69 392 LEU A CA 1
ATOM 3085 C C . LEU A 1 392 ? -2.011 18.882 18.671 1.00 68.69 392 LEU A C 1
ATOM 3087 O O . LEU A 1 392 ? -2.693 19.116 19.656 1.00 68.69 392 LEU A O 1
ATOM 3091 N N . ASN A 1 393 ? -2.355 17.942 17.792 1.00 64.00 393 ASN A N 1
ATOM 3092 C CA . ASN A 1 393 ? -3.584 17.160 17.948 1.00 64.00 393 ASN A CA 1
ATOM 3093 C C . ASN A 1 393 ? -3.535 16.179 19.134 1.00 64.00 393 ASN A C 1
ATOM 3095 O O . ASN A 1 393 ? -4.580 15.814 19.661 1.00 64.00 393 ASN A O 1
ATOM 3099 N N . ALA A 1 394 ? -2.344 15.733 19.542 1.00 62.84 394 ALA A N 1
ATOM 3100 C CA . ALA A 1 394 ? -2.180 14.763 20.622 1.00 62.84 394 ALA A CA 1
ATOM 3101 C C . ALA A 1 394 ? -2.052 15.398 22.017 1.00 62.84 394 ALA A C 1
ATOM 3103 O O . ALA A 1 394 ? -2.434 14.764 22.994 1.00 62.84 394 ALA A O 1
ATOM 3104 N N . ASP A 1 395 ? -1.491 16.606 22.107 1.00 65.69 395 ASP A N 1
ATOM 3105 C CA . ASP A 1 395 ? -1.022 17.212 23.363 1.00 65.69 395 ASP A CA 1
ATOM 3106 C C . ASP A 1 395 ? -1.585 18.625 23.604 1.00 65.69 395 ASP A C 1
ATOM 3108 O O . ASP A 1 395 ? -1.066 19.388 24.419 1.00 65.69 395 ASP A O 1
ATOM 3112 N N . ARG A 1 396 ? -2.637 19.020 22.875 1.00 69.75 396 ARG A N 1
ATOM 3113 C CA . ARG A 1 396 ? -3.320 20.301 23.104 1.00 69.75 396 ARG A CA 1
ATOM 3114 C C . ARG A 1 396 ? -4.178 20.235 24.363 1.00 69.75 396 ARG A C 1
ATOM 3116 O O . ARG A 1 396 ? -5.050 19.376 24.481 1.00 69.75 396 ARG A O 1
ATOM 3123 N N . GLN A 1 397 ? -3.961 21.183 25.271 1.00 74.56 397 GLN A N 1
ATOM 3124 C CA . GLN A 1 397 ? -4.711 21.263 26.522 1.00 74.56 397 GLN A CA 1
ATOM 3125 C C . GLN A 1 397 ? -6.073 21.947 26.321 1.00 74.56 397 GLN A C 1
ATOM 3127 O O . GLN A 1 397 ? -6.259 22.772 25.420 1.00 74.56 397 GLN A O 1
ATOM 3132 N N . ALA A 1 398 ? -7.047 21.600 27.167 1.00 69.19 398 ALA A N 1
ATOM 3133 C CA . ALA A 1 398 ? -8.378 22.199 27.132 1.00 69.19 398 ALA A CA 1
ATOM 3134 C C . ALA A 1 398 ? -8.295 23.710 27.419 1.00 69.19 398 ALA A C 1
ATOM 3136 O O . ALA A 1 398 ? -7.739 24.123 28.431 1.00 69.19 398 ALA A O 1
ATOM 3137 N N . GLY A 1 399 ? -8.832 24.534 26.512 1.00 71.38 399 GLY A N 1
ATOM 3138 C CA . GLY A 1 399 ? -8.769 26.000 26.602 1.00 71.38 399 GLY A CA 1
ATOM 3139 C C . GLY A 1 399 ? -7.486 26.637 26.049 1.00 71.38 399 GLY A C 1
ATOM 3140 O O . GLY A 1 399 ? -7.410 27.860 25.968 1.00 71.38 399 GLY A O 1
ATOM 3141 N N . GLU A 1 400 ? -6.501 25.847 25.606 1.00 77.38 400 GLU A N 1
ATOM 3142 C CA . GLU A 1 400 ? -5.242 26.360 25.056 1.00 77.38 400 GLU A CA 1
ATOM 3143 C C . GLU A 1 400 ? -5.404 26.800 23.585 1.00 77.38 400 GLU A C 1
ATOM 3145 O O . GLU A 1 400 ? -5.939 26.075 22.725 1.00 77.38 400 GLU A O 1
ATOM 3150 N N . GLY A 1 401 ? -4.923 28.007 23.275 1.00 79.06 401 GLY A N 1
ATOM 3151 C CA . GLY A 1 401 ? -4.859 28.515 21.905 1.00 79.06 401 GLY A CA 1
ATOM 3152 C C . GLY A 1 401 ? -3.855 27.724 21.060 1.00 79.06 401 GLY A C 1
ATOM 3153 O O . GLY A 1 401 ? -2.789 27.348 21.542 1.00 79.06 401 GLY A O 1
ATOM 3154 N N . ALA A 1 402 ? -4.157 27.492 19.777 1.00 72.88 402 ALA A N 1
ATOM 3155 C CA . ALA A 1 402 ? -3.304 26.676 18.902 1.00 72.88 402 ALA A CA 1
ATOM 3156 C C . ALA A 1 402 ? -1.860 27.209 18.802 1.00 72.88 402 ALA A C 1
ATOM 3158 O O . ALA A 1 402 ? -0.915 26.428 18.824 1.00 72.88 402 ALA A O 1
ATOM 3159 N N . ALA A 1 403 ? -1.678 28.533 18.759 1.00 78.12 403 ALA A N 1
ATOM 3160 C CA . ALA A 1 403 ? -0.353 29.155 18.725 1.00 78.12 403 ALA A CA 1
ATOM 3161 C C . ALA A 1 403 ? 0.438 28.945 20.031 1.00 78.12 403 ALA A C 1
ATOM 3163 O O . ALA A 1 403 ? 1.639 28.681 19.993 1.00 78.12 403 ALA A O 1
ATOM 3164 N N . GLN A 1 404 ? -0.241 29.005 21.180 1.00 84.62 404 GLN A N 1
ATOM 3165 C CA . GLN A 1 404 ? 0.365 28.774 22.492 1.00 84.62 404 GLN A CA 1
ATOM 3166 C C . GLN A 1 404 ? 0.797 27.310 22.651 1.00 84.62 404 GLN A C 1
ATOM 3168 O O . GLN A 1 404 ? 1.943 27.049 23.016 1.00 84.62 404 GLN A O 1
ATOM 3173 N N . ALA A 1 405 ? -0.067 26.370 22.256 1.00 80.31 405 ALA A N 1
ATOM 3174 C CA . ALA A 1 405 ? 0.239 24.942 22.244 1.00 80.31 405 ALA A CA 1
ATOM 3175 C C . ALA A 1 405 ? 1.421 24.617 21.316 1.00 80.31 405 ALA A C 1
ATOM 3177 O O . ALA A 1 405 ? 2.339 23.903 21.709 1.00 80.31 405 ALA A O 1
ATOM 3178 N N . MET A 1 406 ? 1.447 25.185 20.104 1.00 81.12 406 MET A N 1
ATOM 3179 C CA . MET A 1 406 ? 2.563 25.015 19.164 1.00 81.12 406 MET A CA 1
ATOM 3180 C C . MET A 1 406 ? 3.884 25.535 19.742 1.00 81.12 406 MET A C 1
ATOM 3182 O O . MET A 1 406 ? 4.903 24.858 19.621 1.00 81.12 406 MET A O 1
ATOM 3186 N N . SER A 1 407 ? 3.870 26.695 20.406 1.00 86.94 407 SER A N 1
ATOM 3187 C CA . SER A 1 407 ? 5.057 27.266 21.057 1.00 86.94 407 SER A CA 1
ATOM 3188 C C . SER A 1 407 ? 5.573 26.374 22.193 1.00 86.94 407 SER A C 1
ATOM 3190 O O . SER A 1 407 ? 6.754 26.027 22.224 1.00 86.94 407 SER A O 1
ATOM 3192 N N . ARG A 1 408 ? 4.681 25.903 23.075 1.00 90.50 408 ARG A N 1
ATOM 3193 C CA . ARG A 1 408 ? 5.019 24.977 24.170 1.00 90.50 408 ARG A CA 1
ATOM 3194 C C . ARG A 1 408 ? 5.572 23.649 23.652 1.00 90.50 408 ARG A C 1
ATOM 3196 O O . ARG A 1 408 ? 6.610 23.187 24.124 1.00 90.50 408 ARG A O 1
ATOM 3203 N N . ILE A 1 409 ? 4.900 23.043 22.671 1.00 83.25 409 ILE A N 1
ATOM 3204 C CA . ILE A 1 409 ? 5.325 21.780 22.056 1.00 83.25 409 ILE A CA 1
ATOM 3205 C C . ILE A 1 409 ? 6.709 21.950 21.438 1.00 83.25 409 ILE A C 1
ATOM 3207 O O . ILE A 1 409 ? 7.591 21.140 21.720 1.00 83.25 409 ILE A O 1
ATOM 3211 N N . TYR A 1 410 ? 6.929 23.016 20.665 1.00 88.19 410 TYR A N 1
ATOM 3212 C CA . TYR A 1 410 ? 8.236 23.302 20.079 1.00 88.19 410 TYR A CA 1
ATOM 3213 C C . TYR A 1 410 ? 9.315 23.497 21.153 1.00 88.19 410 TYR A C 1
ATOM 3215 O O . TYR A 1 410 ? 10.395 22.925 21.029 1.00 88.19 410 TYR A O 1
ATOM 3223 N N . GLY A 1 411 ? 9.005 24.211 22.240 1.00 87.62 411 GLY A N 1
ATOM 3224 C CA . GLY A 1 411 ? 9.897 24.356 23.393 1.00 87.62 411 GLY A CA 1
ATOM 3225 C C . GLY A 1 411 ? 10.261 23.024 24.062 1.00 87.62 411 GLY A C 1
ATOM 3226 O O . GLY A 1 411 ? 11.382 22.868 24.532 1.00 87.62 411 GLY A O 1
ATOM 3227 N N . SER A 1 412 ? 9.349 22.045 24.057 1.00 85.12 412 SER A N 1
ATOM 3228 C CA . SER A 1 412 ? 9.576 20.724 24.663 1.00 85.12 412 SER A CA 1
ATOM 3229 C C . SER A 1 412 ? 10.382 19.755 23.787 1.00 85.12 412 SER A C 1
ATOM 3231 O O . SER A 1 412 ? 11.222 19.019 24.299 1.00 85.12 412 SER A O 1
ATOM 3233 N N . ILE A 1 413 ? 10.139 19.731 22.470 1.00 83.31 413 ILE A N 1
ATOM 3234 C CA . ILE A 1 413 ? 10.782 18.771 21.553 1.00 83.31 413 ILE A CA 1
ATOM 3235 C C . ILE A 1 413 ? 12.030 19.349 20.872 1.00 83.31 413 ILE A C 1
ATOM 3237 O O . ILE A 1 413 ? 12.903 18.597 20.431 1.00 83.31 413 ILE A O 1
ATOM 3241 N N . GLY A 1 414 ? 12.111 20.678 20.769 1.00 86.88 414 GLY A N 1
ATOM 3242 C CA . GLY A 1 414 ? 13.172 21.413 20.089 1.00 86.88 414 GLY A CA 1
ATOM 3243 C C . GLY A 1 414 ? 13.286 21.116 18.589 1.00 86.88 414 GLY A C 1
ATOM 3244 O O . GLY A 1 414 ? 12.563 20.296 18.017 1.00 86.88 414 GLY A O 1
ATOM 3245 N N . PHE A 1 415 ? 14.263 21.753 17.936 1.00 88.94 415 PHE A N 1
ATOM 3246 C CA . PHE A 1 415 ? 14.517 21.554 16.504 1.00 88.94 415 PHE A CA 1
ATOM 3247 C C . PHE A 1 415 ? 14.832 20.092 16.162 1.00 88.94 415 PHE A C 1
ATOM 3249 O O . PHE A 1 415 ? 14.346 19.572 15.165 1.00 88.94 415 PHE A O 1
ATOM 3256 N N . LYS A 1 416 ? 15.596 19.392 17.011 1.00 85.12 416 LYS A N 1
ATOM 3257 C CA . LYS A 1 416 ? 15.925 17.973 16.803 1.00 85.12 416 LYS A CA 1
ATOM 3258 C C . LYS A 1 416 ? 14.676 17.086 16.840 1.00 85.12 416 LYS A C 1
ATOM 3260 O O . LYS A 1 416 ? 14.561 16.166 16.035 1.00 85.12 416 LYS A O 1
ATOM 3265 N N . GLY A 1 417 ? 13.723 17.383 17.726 1.00 79.81 417 GLY A N 1
ATOM 3266 C CA . GLY A 1 417 ? 12.485 16.619 17.858 1.00 79.81 417 GLY A CA 1
ATOM 3267 C C . GLY A 1 417 ? 11.544 16.741 16.660 1.00 79.81 417 GLY A C 1
ATOM 3268 O O . GLY A 1 417 ? 10.783 15.807 16.405 1.00 79.81 417 GLY A O 1
ATOM 3269 N N . LEU A 1 418 ? 11.645 17.824 15.876 1.00 82.38 418 LEU A N 1
ATOM 3270 C CA . LEU A 1 418 ? 10.911 17.983 14.614 1.00 82.38 418 LEU A CA 1
ATOM 3271 C C . LEU A 1 418 ? 11.256 16.912 13.581 1.00 82.38 418 LEU A C 1
ATOM 3273 O O . LEU A 1 418 ? 10.451 16.657 12.695 1.00 82.38 418 LEU A O 1
ATOM 3277 N N . TRP A 1 419 ? 12.429 16.286 13.688 1.00 84.19 419 TRP A N 1
ATOM 3278 C CA . TRP A 1 419 ? 12.937 15.310 12.721 1.00 84.19 419 TRP A CA 1
ATOM 3279 C C . TRP A 1 419 ? 12.690 13.854 13.129 1.00 84.19 419 TRP A C 1
ATOM 3281 O O . TRP A 1 419 ? 13.017 12.925 12.386 1.00 84.19 419 TRP A O 1
ATOM 3291 N N . ASN A 1 420 ? 12.055 13.635 14.283 1.00 75.94 420 ASN A N 1
ATOM 3292 C CA . ASN A 1 420 ? 11.703 12.300 14.749 1.00 75.94 420 ASN A CA 1
ATOM 3293 C C . ASN A 1 420 ? 10.753 11.613 13.757 1.00 75.94 420 ASN A C 1
ATOM 3295 O O . ASN A 1 420 ? 9.731 12.174 13.366 1.00 75.94 420 ASN A O 1
ATOM 3299 N N . GLY A 1 421 ? 11.098 10.392 13.341 1.00 72.69 421 GLY A N 1
ATOM 3300 C CA . GLY A 1 421 ? 10.309 9.608 12.385 1.00 72.69 421 GLY A CA 1
ATOM 3301 C C . GLY A 1 421 ? 10.560 9.925 10.905 1.00 72.69 421 GLY A C 1
ATOM 3302 O O . GLY A 1 421 ? 9.921 9.305 10.053 1.00 72.69 421 GLY A O 1
ATOM 3303 N N . LEU A 1 422 ? 11.497 10.825 10.573 1.00 79.38 422 LEU A N 1
ATOM 3304 C CA . LEU A 1 422 ? 11.831 11.150 9.180 1.00 79.38 422 LEU A CA 1
ATOM 3305 C C . LEU A 1 422 ? 12.246 9.917 8.347 1.00 79.38 422 LEU A C 1
ATOM 3307 O O . LEU A 1 422 ? 11.728 9.793 7.240 1.00 79.38 422 LEU A O 1
ATOM 3311 N N . PRO A 1 423 ? 13.087 8.971 8.829 1.00 78.88 423 PRO A N 1
ATOM 3312 C CA . PRO A 1 423 ? 13.466 7.798 8.031 1.00 78.88 423 PRO A CA 1
ATOM 3313 C C . PRO A 1 423 ? 12.270 6.941 7.601 1.00 78.88 423 PRO A C 1
ATOM 3315 O O . PRO A 1 423 ? 12.169 6.537 6.446 1.00 78.88 423 PRO A O 1
ATOM 3318 N N . VAL A 1 424 ? 11.311 6.730 8.506 1.00 72.12 424 VAL A N 1
ATOM 3319 C CA . VAL A 1 424 ? 10.079 5.982 8.212 1.00 72.12 424 VAL A CA 1
ATOM 3320 C C . VAL A 1 424 ? 9.244 6.725 7.171 1.00 72.12 424 VAL A C 1
ATOM 3322 O O . VAL A 1 424 ? 8.722 6.129 6.229 1.00 72.12 424 VAL A O 1
ATOM 3325 N N . ARG A 1 425 ? 9.154 8.053 7.301 1.00 76.81 425 ARG A N 1
ATOM 3326 C CA . ARG A 1 425 ? 8.415 8.886 6.355 1.00 76.81 425 ARG A CA 1
ATOM 3327 C C . ARG A 1 425 ? 9.076 8.948 4.981 1.00 76.81 425 ARG A C 1
ATOM 3329 O O . ARG A 1 425 ? 8.359 8.979 3.988 1.00 76.81 425 ARG A O 1
ATOM 3336 N N . ILE A 1 426 ? 10.406 8.920 4.915 1.00 81.00 426 ILE A N 1
ATOM 3337 C CA . ILE A 1 426 ? 11.164 8.810 3.665 1.00 81.00 426 ILE A CA 1
ATOM 3338 C C . ILE A 1 426 ? 10.800 7.517 2.940 1.00 81.00 426 ILE A C 1
ATOM 3340 O O . ILE A 1 426 ? 10.450 7.575 1.767 1.00 81.00 426 ILE A O 1
ATOM 3344 N N . VAL A 1 427 ? 10.808 6.373 3.631 1.00 75.19 427 VAL A N 1
ATOM 3345 C CA . VAL A 1 427 ? 10.421 5.096 3.014 1.00 75.19 427 VAL A CA 1
ATOM 3346 C C . VAL A 1 427 ? 8.981 5.167 2.506 1.00 75.19 427 VAL A C 1
ATOM 3348 O O . VAL A 1 427 ? 8.714 4.813 1.361 1.00 75.19 427 VAL A O 1
ATOM 3351 N N . MET A 1 428 ? 8.056 5.688 3.314 1.00 74.94 428 MET A N 1
ATOM 3352 C CA . MET A 1 428 ? 6.639 5.762 2.957 1.00 74.94 428 MET A CA 1
ATOM 3353 C C . MET A 1 428 ? 6.364 6.713 1.779 1.00 74.94 428 MET A C 1
ATOM 3355 O O . MET A 1 428 ? 5.779 6.307 0.777 1.00 74.94 428 MET A O 1
ATOM 3359 N N . ILE A 1 429 ? 6.775 7.981 1.887 1.00 78.44 429 ILE A N 1
ATOM 3360 C CA . ILE A 1 429 ? 6.505 9.014 0.876 1.00 78.44 429 ILE A CA 1
ATOM 3361 C C . ILE A 1 429 ? 7.377 8.811 -0.363 1.00 78.44 429 ILE A C 1
ATOM 3363 O O . ILE A 1 429 ? 6.886 8.997 -1.475 1.00 78.44 429 ILE A O 1
ATOM 3367 N N . GLY A 1 430 ? 8.632 8.388 -0.188 1.00 79.88 430 GLY A N 1
ATOM 3368 C CA . GLY A 1 430 ? 9.536 7.994 -1.269 1.00 79.88 430 GLY A CA 1
ATOM 3369 C C . GLY A 1 430 ? 8.920 6.905 -2.133 1.00 79.88 430 GLY A C 1
ATOM 3370 O O . GLY A 1 430 ? 8.715 7.108 -3.327 1.00 79.88 430 GLY A O 1
ATOM 3371 N N . THR A 1 431 ? 8.531 5.786 -1.521 1.00 79.00 431 THR A N 1
ATOM 3372 C CA . THR A 1 431 ? 7.938 4.648 -2.240 1.00 79.00 431 THR A CA 1
ATOM 3373 C C . THR A 1 431 ? 6.618 5.027 -2.909 1.00 79.00 431 THR A C 1
ATOM 3375 O O . THR A 1 431 ? 6.424 4.751 -4.092 1.00 79.00 431 THR A O 1
ATOM 3378 N N . LEU A 1 432 ? 5.728 5.725 -2.196 1.00 79.06 432 LEU A N 1
ATOM 3379 C CA . LEU A 1 432 ? 4.448 6.176 -2.750 1.00 79.06 432 LEU A CA 1
ATOM 3380 C C . LEU A 1 432 ? 4.642 7.096 -3.965 1.00 79.06 432 LEU A C 1
ATOM 3382 O O . LEU A 1 432 ? 3.965 6.937 -4.979 1.00 79.06 432 LEU A O 1
ATOM 3386 N N . THR A 1 433 ? 5.588 8.031 -3.889 1.00 83.19 433 THR A N 1
ATOM 3387 C CA . THR A 1 433 ? 5.871 8.969 -4.982 1.00 83.19 433 THR A CA 1
ATOM 3388 C C . THR A 1 433 ? 6.533 8.263 -6.167 1.00 83.19 433 THR A C 1
ATOM 3390 O O . THR A 1 433 ? 6.167 8.532 -7.310 1.00 83.19 433 THR A O 1
ATOM 3393 N N . ALA A 1 434 ? 7.439 7.315 -5.909 1.00 83.00 434 ALA A N 1
ATOM 3394 C CA . ALA A 1 434 ? 8.078 6.488 -6.930 1.00 83.00 434 ALA A CA 1
ATOM 3395 C C . ALA A 1 434 ? 7.052 5.705 -7.761 1.00 83.00 434 ALA A C 1
ATOM 3397 O O . ALA A 1 434 ? 7.072 5.771 -8.989 1.00 83.00 434 ALA A O 1
ATOM 3398 N N . PHE A 1 435 ? 6.100 5.038 -7.102 1.00 83.12 435 PHE A N 1
ATOM 3399 C CA . PHE A 1 435 ? 5.037 4.309 -7.795 1.00 83.12 435 PHE A CA 1
ATOM 3400 C C . PHE A 1 435 ? 4.083 5.228 -8.560 1.00 83.12 435 PHE A C 1
ATOM 3402 O O . PHE A 1 435 ? 3.682 4.885 -9.668 1.00 83.12 435 PHE A O 1
ATOM 3409 N N . GLN A 1 436 ? 3.747 6.407 -8.025 1.00 83.06 436 GLN A N 1
ATOM 3410 C CA . GLN A 1 436 ? 2.912 7.375 -8.747 1.00 83.06 436 GLN A CA 1
ATOM 3411 C C . GLN A 1 436 ? 3.538 7.787 -10.084 1.00 83.06 436 GLN A C 1
ATOM 3413 O O . GLN A 1 436 ? 2.851 7.799 -11.103 1.00 83.06 436 GLN A O 1
ATOM 3418 N N . TRP A 1 437 ? 4.836 8.098 -10.086 1.00 83.50 437 TRP A N 1
ATOM 3419 C CA . TRP A 1 437 ? 5.557 8.461 -11.306 1.00 83.50 437 TRP A CA 1
ATOM 3420 C C . TRP A 1 437 ? 5.762 7.276 -12.244 1.00 83.50 437 TRP A C 1
ATOM 3422 O O . TRP A 1 437 ? 5.580 7.429 -13.447 1.00 83.50 437 TRP A O 1
ATOM 3432 N N . LEU A 1 438 ? 6.058 6.089 -11.706 1.00 84.88 438 LEU A N 1
ATOM 3433 C CA . LEU A 1 438 ? 6.167 4.865 -12.497 1.00 84.88 438 LEU A CA 1
ATOM 3434 C C . LEU A 1 438 ? 4.865 4.564 -13.246 1.00 84.88 438 LEU A C 1
ATOM 3436 O O . LEU A 1 438 ? 4.904 4.296 -14.443 1.00 84.88 438 LEU A O 1
ATOM 3440 N N . ILE A 1 439 ? 3.720 4.624 -12.561 1.00 82.62 439 ILE A N 1
ATOM 3441 C CA . ILE A 1 439 ? 2.404 4.377 -13.165 1.00 82.62 439 ILE A CA 1
ATOM 3442 C C . ILE A 1 439 ? 2.107 5.430 -14.235 1.00 82.62 439 ILE A C 1
ATOM 3444 O O . ILE A 1 439 ? 1.702 5.076 -15.341 1.00 82.62 439 ILE A O 1
ATOM 3448 N N . TYR A 1 440 ? 2.342 6.709 -13.927 1.00 82.56 440 TYR A N 1
ATOM 3449 C CA . TYR A 1 440 ? 2.107 7.807 -14.863 1.00 82.56 440 TYR A CA 1
ATOM 3450 C C . TYR A 1 440 ? 2.944 7.668 -16.141 1.00 82.56 440 TYR A C 1
ATOM 3452 O O . TYR A 1 440 ? 2.405 7.723 -17.245 1.00 82.56 440 TYR A O 1
ATOM 3460 N N . ASP A 1 441 ? 4.244 7.411 -16.010 1.00 82.75 441 ASP A N 1
ATOM 3461 C CA . ASP A 1 441 ? 5.134 7.297 -17.165 1.00 82.75 441 ASP A CA 1
ATOM 3462 C C . ASP A 1 441 ? 4.943 5.990 -17.933 1.00 82.75 441 ASP A C 1
ATOM 3464 O O . ASP A 1 441 ? 5.023 5.995 -19.159 1.00 82.75 441 ASP A O 1
ATOM 3468 N N . SER A 1 442 ? 4.606 4.891 -17.254 1.00 82.62 442 SER A N 1
ATOM 3469 C CA . SER A 1 442 ? 4.227 3.642 -17.931 1.00 82.62 442 SER A CA 1
ATOM 3470 C C . SER A 1 442 ? 2.968 3.833 -18.778 1.00 82.62 442 SER A C 1
ATOM 3472 O O . SER A 1 442 ? 2.895 3.326 -19.896 1.00 82.62 442 SER A O 1
ATOM 3474 N N . PHE A 1 443 ? 1.997 4.602 -18.274 1.00 83.12 443 PHE A N 1
ATOM 3475 C CA . PHE A 1 443 ? 0.792 4.962 -19.017 1.00 83.12 443 PHE A CA 1
ATOM 3476 C C . PHE A 1 443 ? 1.093 5.879 -20.212 1.00 83.12 443 PHE A C 1
ATOM 3478 O O . PHE A 1 443 ? 0.543 5.687 -21.290 1.00 83.12 443 PHE A O 1
ATOM 3485 N N . LYS A 1 444 ? 2.003 6.849 -20.073 1.00 80.94 444 LYS A N 1
ATOM 3486 C CA . LYS A 1 444 ? 2.440 7.677 -21.211 1.00 80.94 444 LYS A CA 1
ATOM 3487 C C . LYS A 1 444 ? 3.111 6.831 -22.292 1.00 80.94 444 LYS A C 1
ATOM 3489 O O . LYS A 1 444 ? 2.745 6.941 -23.460 1.00 80.94 444 LYS A O 1
ATOM 3494 N N . VAL A 1 445 ? 4.022 5.941 -21.900 1.00 81.62 445 VAL A N 1
ATOM 3495 C CA . VAL A 1 445 ? 4.731 5.048 -22.828 1.00 81.62 445 VAL A CA 1
ATOM 3496 C C . VAL A 1 445 ? 3.769 4.110 -23.554 1.00 81.62 445 VAL A C 1
ATOM 3498 O O . VAL A 1 445 ? 3.920 3.915 -24.758 1.00 81.62 445 VAL A O 1
ATOM 3501 N N . SER A 1 446 ? 2.753 3.565 -22.874 1.00 78.44 446 SER A N 1
ATOM 3502 C CA . SER A 1 446 ? 1.756 2.705 -23.529 1.00 78.44 446 SER A CA 1
ATOM 3503 C C . SER A 1 446 ? 0.894 3.450 -24.555 1.00 78.44 446 SER A C 1
ATOM 3505 O O . SER A 1 446 ? 0.407 2.831 -25.498 1.00 78.44 446 SER A O 1
ATOM 3507 N N . LEU A 1 447 ? 0.755 4.772 -24.416 1.00 81.31 447 LEU A N 1
ATOM 3508 C CA . LEU A 1 447 ? 0.106 5.658 -25.388 1.00 81.31 447 LEU A CA 1
ATOM 3509 C C . LEU A 1 447 ? 1.061 6.195 -26.471 1.00 81.31 447 LEU A C 1
ATOM 3511 O O . LEU A 1 447 ? 0.646 7.004 -27.299 1.00 81.31 447 LEU A O 1
ATOM 3515 N N . GLY A 1 448 ? 2.332 5.780 -26.474 1.00 77.62 448 GLY A N 1
ATOM 3516 C CA . GLY A 1 448 ? 3.346 6.268 -27.415 1.00 77.62 448 GLY A CA 1
ATOM 3517 C C . GLY A 1 448 ? 3.878 7.672 -27.104 1.00 77.62 448 GLY A C 1
ATOM 3518 O O . GLY A 1 448 ? 4.527 8.281 -27.952 1.00 77.62 448 GLY A O 1
ATOM 3519 N N . LEU A 1 449 ? 3.615 8.199 -25.905 1.00 79.19 449 LEU A N 1
ATOM 3520 C CA . LEU A 1 449 ? 4.138 9.482 -25.435 1.00 79.19 449 LEU A CA 1
ATOM 3521 C C . LEU A 1 449 ? 5.488 9.289 -24.717 1.00 79.19 449 LEU A C 1
ATOM 3523 O O . LEU A 1 449 ? 5.701 8.256 -24.075 1.00 79.19 449 LEU A O 1
ATOM 3527 N N . PRO A 1 450 ? 6.399 10.281 -24.760 1.00 77.06 450 PRO A N 1
ATOM 3528 C CA . PRO A 1 450 ? 7.656 10.211 -24.019 1.00 77.06 450 PRO A CA 1
ATOM 3529 C C . PRO A 1 450 ? 7.406 10.222 -22.503 1.00 77.06 450 PRO A C 1
ATOM 3531 O O . PRO A 1 450 ? 6.459 10.856 -22.026 1.00 77.06 450 PRO A O 1
ATOM 3534 N N . THR A 1 451 ? 8.272 9.560 -21.725 1.00 79.56 451 THR A N 1
ATOM 3535 C CA . THR A 1 451 ? 8.223 9.619 -20.250 1.00 79.56 451 THR A CA 1
ATOM 3536 C C . THR A 1 451 ? 8.426 11.049 -19.744 1.00 79.56 451 THR A C 1
ATOM 3538 O O . THR A 1 451 ? 8.785 11.950 -20.503 1.00 79.56 451 THR A O 1
ATOM 3541 N N . THR A 1 452 ? 8.186 11.313 -18.467 1.00 75.25 452 THR A N 1
ATOM 3542 C CA . THR A 1 452 ? 8.294 12.669 -17.925 1.00 75.25 452 THR A CA 1
ATOM 3543 C C . THR A 1 452 ? 9.741 13.008 -17.563 1.00 75.25 452 THR A C 1
ATOM 3545 O O . THR A 1 452 ? 10.482 12.173 -17.054 1.00 75.25 452 THR A O 1
ATOM 3548 N N . GLY A 1 453 ? 10.140 14.247 -17.850 1.00 64.50 453 GLY A N 1
ATOM 3549 C CA . GLY A 1 453 ? 11.463 14.810 -17.579 1.00 64.50 453 GLY A CA 1
ATOM 3550 C C . GLY A 1 453 ? 12.577 14.471 -18.561 1.00 64.50 453 GLY A C 1
ATOM 3551 O O . GLY A 1 453 ? 12.479 13.530 -19.344 1.00 64.50 453 GLY A O 1
ATOM 3552 N N . GLY A 1 454 ? 13.626 15.300 -18.553 1.00 55.31 454 GLY A N 1
ATOM 3553 C CA . GLY A 1 454 ? 14.766 15.192 -19.475 1.00 55.31 454 GLY A CA 1
ATOM 3554 C C . GLY A 1 454 ? 14.537 15.781 -20.876 1.00 55.31 454 GLY A C 1
ATOM 3555 O O . GLY A 1 454 ? 15.125 15.276 -21.828 1.00 55.31 454 GLY A O 1
ATOM 3556 N N . HIS A 1 455 ? 13.688 16.808 -21.001 1.00 53.69 455 HIS A N 1
ATOM 3557 C CA . HIS A 1 455 ? 13.499 17.603 -22.224 1.00 53.69 455 HIS A CA 1
ATOM 3558 C C . HIS A 1 455 ? 14.038 19.027 -22.029 1.00 53.69 455 HIS A C 1
ATOM 3560 O O . HIS A 1 455 ? 13.873 19.594 -20.920 1.00 53.69 455 HIS A 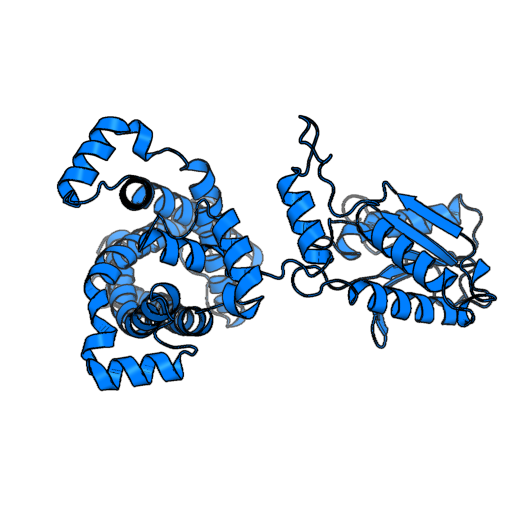O 1
#

Secondary structure (DSSP, 8-state):
-GGGT-SS-SSEEEEEEETTEEEEEEES-TTS--S-EEEEE--STTTS--TTTTHHHHHHHHHHHHHTS--SS-EEEEEEPPPTTT--TTHHHHHHHHHHHHHHHHSS-GGGEEEEEEHHHHHHHHHHHHHHHH-GGGTTS--SEEEEES----SS-TT----TT-SS-HHHHHHHHHHHTTS---S--HHHHHHHHHH-TTS-SSHHHHHHHHHHHHHHHHHTTTHHHHHHHHHHHHHHHHHHHHHHHHIIIIII-TTS-HHHHHHHHHHHHHHHHHHHHHHHHHHHHHHHHSSS-S-SSHHHHHHHHHHHHTGGGGSTTHHHHHHHHHHHHHHHHHHHHHHHHHHHHHH-S-GGGS-HHHHHHHHHHHHHHHHHHHHHHHHHHHHHHHHHHHHPPTT--HHHHHHHHHHHHHHHHTTTTHHHHHHHHHHHHHHHHHHHHHHHHHTTPPPSS--

Radius of gyration: 27.74 Å; Cα contacts (8 Å, |Δi|>4): 686; chains: 1; bounding box: 55×77×54 Å

Foldseek 3Di:
DVVVVDPDQQWDKDWDDDDLWIWIKIKRDPVDQWQAEEEEEEDDLLADDDCVVCVVVQSVVQVCCCPPVVTPMYMYTYTDFRGPPVDAPPSSLSRSVRSLVVVLVRDPALCRYEYEYEEARLCSSVVNQVVLVPDPVCPRNHHNYYYYHHYPNPQADPPQQDDPPDPDHNVRSNVSSCSRNVNDGDDDAPVLLVLQLLLPVPVAPDSVRVVVVQCVPPNPLSRCQLVVLVVQLVVLLLCQQVVQLVVQLCCVCPPPPVPDDSLVSNLVSNLVSNLVSLVSNQLSVLLSSQQRHDVVGPDRDPVRSNVSQCVPPNPVSSCPCSVVSSVPRSVLRSLLRSQLQVQLQVVVVVVPDAPVPDDLVVQLVSQLQSQLRSLLSSLVVCQLVVQLSVCLSNPPDVPDDSVRSSVVVCVVCPPVNSCPCSVVSSVVSSNVRSVSLSVVQVVCVVVVHHRDHND

Solvent-accessible surface area (backbone atoms only — not comparable to full-atom values): 23608 Å² total; per-residue (Å²): 99,66,94,75,72,40,91,61,77,93,52,50,68,46,80,46,80,52,89,64,24,38,28,40,41,36,33,74,53,85,92,51,74,51,69,33,35,37,42,32,28,54,31,48,53,48,56,44,77,46,43,76,79,42,38,71,59,52,51,51,52,42,50,44,34,37,76,74,61,74,35,92,35,31,28,34,41,27,44,49,60,66,37,26,54,87,35,30,57,64,51,44,52,53,24,49,51,35,42,47,55,53,56,47,70,64,36,97,50,34,56,37,28,28,40,31,19,30,30,39,11,15,32,49,47,51,54,47,51,52,54,45,74,74,34,78,87,30,73,92,52,46,59,56,42,76,49,67,42,74,52,47,80,66,52,69,55,95,81,60,68,77,53,100,83,54,91,67,49,41,67,59,47,39,49,33,29,34,17,35,69,53,77,40,65,67,89,52,48,69,64,39,52,47,45,34,35,58,77,41,53,80,83,36,96,39,72,69,51,36,51,54,52,40,38,75,75,47,35,72,66,45,45,44,48,50,49,65,25,49,55,56,16,51,50,47,23,50,53,34,28,58,54,38,20,55,54,33,34,49,45,40,39,66,72,74,37,66,87,54,61,66,60,59,32,36,32,52,13,30,33,56,10,34,56,57,10,45,68,59,19,28,45,25,52,48,38,27,50,42,31,43,53,37,85,77,59,72,30,97,44,61,71,52,29,49,52,52,40,40,74,75,50,34,72,64,52,31,48,75,57,40,67,69,46,48,72,53,49,26,60,47,4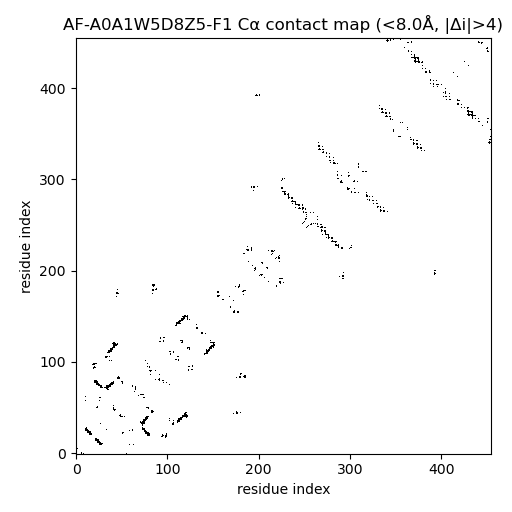1,19,44,31,48,32,41,21,36,54,42,32,32,50,52,43,61,73,67,70,56,64,74,87,79,49,52,70,67,56,52,38,49,48,34,26,53,17,16,26,55,8,14,35,53,37,31,61,74,46,34,46,60,51,45,51,54,53,47,44,47,73,68,58,56,95,91,58,53,70,69,57,42,49,51,54,50,45,71,73,49,38,80,73,48,34,54,66,65,47,72,61,39,28,55,52,37,8,52,54,33,10,50,54,37,28,53,53,28,49,53,30,44,75,72,74,40,77,58,80,58,67,127

Organism: NCBI:txid136370

InterPro domains:
  IPR018108 Mitochondrial carrier protein, transmembrane region [PF00153] (262-348)
  IPR018108 Mitochondrial carrier protein, transmembrane region [PF00153] (365-447)
  IPR018108 Mitochondrial carrier protein, transmembrane region [PS50920] (169-251)
  IPR018108 Mitochondrial carrier protein, transmembrane region [PS50920] (261-346)
  IPR018108 Mitochondrial carrier protein, transmembrane region [PS50920] (362-446)
  IPR019436 Steryl acetyl hydrolase 1-like [PF10340] (33-206)
  IPR023395 Mitochondrial carrier protein domain superfamily [G3DSA:1.50.40.10] (186-344)
  IPR023395 Mitochondrial carrier protein domain superfamily [G3DSA:1.50.40.10] (345-452)
  IPR023395 Mitochondrial carrier protein domain superfamily [SSF103506] (187-441)
  IPR029058 Alpha/Beta hydrolase fold [G3DSA:3.40.50.1820] (15-185)
  IPR029058 Alpha/Beta hydrolase fold [SSF53474] (31-230)
  IPR033140 Lipase, GDXG, putative serine active site [PS01174] (113-125)
  IPR044677 Mitochondrial phosphate carrier protein SLC25A3/Pic2/Mir1-like [PTHR45671] (186-454)